Protein 2O2A (pdb70)

Radius of gyration: 25.93 Å; Cα contacts (8 Å, |Δi|>4): 1035; chains: 4; bounding box: 90×61×44 Å

Organism: Streptococcus agalactiae serotype V (strain ATCC BAA-611 / 2603 V/R) (NCBI:txid208435)

CATH classification: 3.10.420.10

Solvent-accessible surface area: 22207 Å² total

Foldseek 3Di:
DDKDKDDKAFPDKDKAWDDVVCCVVVNDDDWDKDKAKAWDDQDPVQQKTDIKIKIWTWHDDDTIIMTGMMIMTIHGNHDDDHPVPDDPVRSCVRCVVVVVVVQVVQQVCCCVVVVHGGDGDDD/DADKDKDDKAFPDKDKDFDDCVCCVVVPDDDWDKDKDKAFPDDDVVQQKTDIKIKIWTWDDDNTIIITGMMIMTIDGNHDDPDPVPDDPVRSCVVCVVVVVVSQVVQQVCCCVVVVPGGDGDDD/DADKDKDDKAFPDKDKFWDDVVCCVVVNDDDWDKDWDKDWDDADPVQQKTDM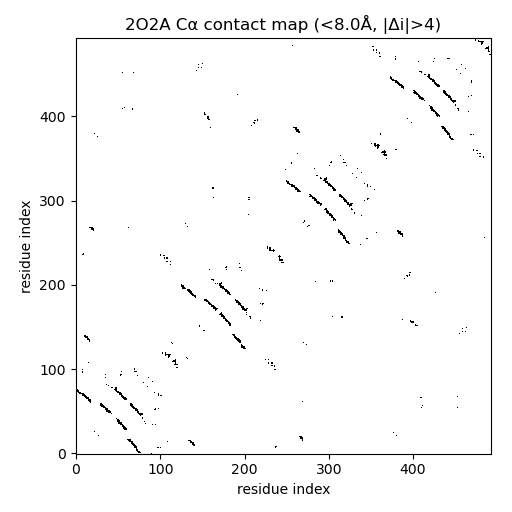KIKIWTWDDDDTIIMTGMMIMTIGGNHDDPDPVPDDPRNSCVRCVVVVVVVQVCQQVVCCVVVVHGGDGDDD/DDKDKDDKDFPDKDKDWDDPVVCVVVNDDDWDKDKDKDFDDADVPQQKTDIKIKIWTWDDDNTIIITGMMIMTIGGNHDDPDPVVDDPVRRCVVCVVVVVVVQVCQQVVCCVVVVDGGDGDD

Sequence (493 aa):
AEVIREQEFVNQYHYDARNLEWEEENGTPKTNFEVTFQLANRDEAAKVTSIVAVLQFVIVRDEFVISGVISQAHIQGRLINEPSEFSQDEVENLAAPLLEIVKRLTYEVTEIALDRPGVTLEFAAEVIREQEFVNQYHYDARNLEWEEENGTPKTNFEVTFQLANRDEAAKVTSIVAVLQFVIVRDEFVISGVISQAHIQGRLINEPSEFSQDEVENLAAPLLEIVKRLTYEVTEIALDRPGVTLEFAAEVIREQEFVNQYHYDARNLEWEEENGTPKTNFEVTFQLANRDEAAKVTSIVAVLQFVIVRDEFVISGVISQAHIQGRLINEPSEFSQDEVENLAAPLLEIVKRLTYEVTEIALDRPGVTLEFAEVIREQEFVNQYHYDARNLEWEEENGTPKTNFEVTFQLANRDEAAKVTSIVAVLQFVIVRDEFVISGVISQAHIQGRLINEPSEFSQDEVENLAAPLLEIVKRLTYEVTEIALDRPGVTLE

Secondary structure (DSSP, 8-state):
--EE-PPPEEEEEEEEE--HHHHHHH-----EEEEEEEEEEEETTTTEEEEEEEEEEEEE-SSEEEEEEEE--EEET---S-GGGS-HHHHHHHHHHHHHHHHHHHHHHHHHHTTSSPP----/---EE-PPPEEEEEEEEE--HHHHHHH-PPPPEEEEEEEEEEE-TTT-EEEEEEEEEEEEEETTEEEEEEEE--EEET---SSGGGS-HHHHHHHHHHHHHHHHHHHHHHHIIIIISSPP----/---EE-PPPEEEEEEEEE--HHHHHHH-----EEEEEEEEEEEETTTTEEEEEEEEEEEEE-SSEEEEEEEE--EEES---S-GGG--HHHHHHHHHHHHHHHHHHHHHHHHHHHTSSPP----/--EE----EEEEEEEEE--HHHHHHH-----EEEEEEEEEEEETTTTEEEEEEEEEEEEEETTEEEEEEEE--EEET---SSGGGS-HHHHHHHHHHHHHHHHHHHHHHHHHHHTSSPP---

B-factor: mean 39.52, std 10.02, range [19.76, 77.34]

Structure (mmCIF, N/CA/C/O backbone):
data_2O2A
#
_entry.id   2O2A
#
_cell.length_a   103.110
_cell.length_b   103.110
_cell.length_c   278.408
_cell.angle_alpha   90.00
_cell.angle_beta   90.00
_cell.angle_gamma   120.00
#
_symmetry.space_group_name_H-M   'H 3 2'
#
loop_
_entity.id
_entity.type
_entity.pdbx_description
1 polymer 'Hypothetical protein gbs1413'
2 water water
#
loop_
_atom_site.group_PDB
_atom_site.id
_atom_site.type_symbol
_atom_site.label_atom_id
_atom_site.label_alt_id
_atom_site.label_comp_id
_atom_site.label_asym_id
_atom_site.label_entity_id
_atom_site.label_seq_id
_atom_site.pdbx_PDB_ins_code
_atom_site.Cartn_x
_atom_site.Cartn_y
_atom_site.Cartn_z
_atom_site.occupancy
_atom_site.B_iso_or_equiv
_atom_site.auth_seq_id
_atom_site.auth_comp_id
_atom_site.auth_asym_id
_atom_site.auth_atom_id
_atom_site.pdbx_PDB_model_num
ATOM 1 N N . ALA A 1 2 ? 31.442 21.122 136.838 1.00 48.28 0 ALA A N 1
ATOM 2 C CA . ALA A 1 2 ? 32.224 20.027 136.181 1.00 48.33 0 ALA A CA 1
ATOM 3 C C . ALA A 1 2 ? 31.331 18.859 135.732 1.00 48.39 0 ALA A C 1
ATOM 4 O O . ALA A 1 2 ? 30.292 18.568 136.321 1.00 49.27 0 ALA A O 1
ATOM 14 N N . GLU A 1 4 ? 29.961 15.217 134.775 1.00 45.16 2 GLU A N 1
ATOM 15 C CA . GLU A 1 4 ? 29.908 13.943 135.486 1.00 44.31 2 GLU A CA 1
ATOM 16 C C . GLU A 1 4 ? 29.980 12.837 134.452 1.00 41.45 2 GLU A C 1
ATOM 17 O O . GLU A 1 4 ? 29.166 12.795 133.529 1.00 40.90 2 GLU A O 1
ATOM 23 N N . VAL A 1 5 ? 30.961 11.954 134.621 1.00 38.84 3 VAL A N 1
ATOM 24 C CA . VAL A 1 5 ? 31.284 10.926 133.660 1.00 36.37 3 VAL A CA 1
ATOM 25 C C . VAL A 1 5 ? 31.510 9.594 134.391 1.00 36.26 3 VAL A C 1
ATOM 26 O O . VAL A 1 5 ? 32.216 9.549 135.391 1.00 34.94 3 VAL A O 1
ATOM 30 N N . ILE A 1 6 ? 30.867 8.538 133.889 1.00 35.48 4 ILE A N 1
ATOM 31 C CA . ILE A 1 6 ? 31.162 7.158 134.269 1.00 35.30 4 ILE A CA 1
ATOM 32 C C . ILE A 1 6 ? 31.982 6.550 133.135 1.00 34.43 4 ILE A C 1
ATOM 33 O O . ILE A 1 6 ? 31.553 6.527 131.964 1.00 32.43 4 ILE A O 1
ATOM 38 N N . ARG A 1 7 ? 33.160 6.055 133.493 1.00 34.98 5 ARG A N 1
ATOM 39 C CA . ARG A 1 7 ? 34.158 5.635 132.516 1.00 35.18 5 ARG A CA 1
ATOM 40 C C . ARG A 1 7 ? 34.422 4.142 132.552 1.00 35.73 5 ARG A C 1
ATOM 41 O O . ARG A 1 7 ? 34.474 3.530 133.596 1.00 35.69 5 ARG A O 1
ATOM 49 N N . GLU A 1 8 ? 34.573 3.564 131.374 1.00 36.79 6 GLU A N 1
ATOM 50 C CA . GLU A 1 8 ? 34.979 2.186 131.238 1.00 37.21 6 GLU A CA 1
ATOM 51 C C . GLU A 1 8 ? 36.502 2.093 131.409 1.00 36.76 6 GLU A C 1
ATOM 52 O O . GLU A 1 8 ? 37.205 3.110 131.531 1.00 36.45 6 GLU A O 1
ATOM 58 N N . GLN A 1 9 ? 37.012 0.874 131.459 1.00 37.08 7 GLN A N 1
ATOM 59 C CA . GLN A 1 9 ? 38.457 0.638 131.626 1.00 36.91 7 GLN A CA 1
ATOM 60 C C . GLN A 1 9 ? 39.232 1.292 130.469 1.00 35.74 7 GLN A C 1
ATOM 61 O O . GLN A 1 9 ? 38.859 1.149 129.314 1.00 35.77 7 GLN A O 1
ATOM 67 N N . GLU A 1 10 ? 40.289 2.027 130.788 1.00 35.44 8 GLU A N 1
ATOM 68 C CA . GLU A 1 10 ? 41.178 2.620 129.781 1.00 34.85 8 GLU A CA 1
ATOM 69 C C . GLU A 1 10 ? 41.640 1.499 128.847 1.00 33.86 8 GLU A C 1
ATOM 70 O O . GLU A 1 10 ? 41.842 0.381 129.282 1.00 33.67 8 GLU A O 1
ATOM 76 N N . PHE A 1 11 ? 41.774 1.788 127.565 1.00 33.47 9 PHE A N 1
ATOM 77 C CA . PHE A 1 11 ? 42.260 0.817 126.599 1.00 33.23 9 PHE A CA 1
ATOM 78 C C . PHE A 1 11 ? 43.559 1.308 125.986 1.00 32.67 9 PHE A C 1
ATOM 79 O O . PHE A 1 11 ? 43.581 2.365 125.380 1.00 33.14 9 PHE A O 1
ATOM 87 N N . VAL A 1 12 ? 44.644 0.546 126.161 1.00 32.66 10 VAL A N 1
ATO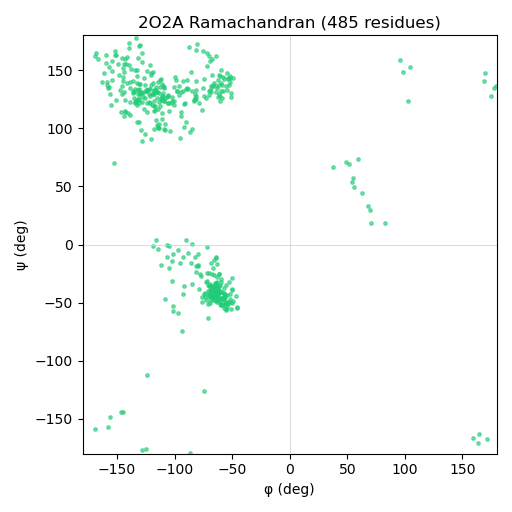M 88 C CA . VAL A 1 12 ? 45.944 0.881 125.527 1.00 32.11 10 VAL A CA 1
ATOM 89 C C . VAL A 1 12 ? 45.947 0.268 124.134 1.00 33.01 10 VAL A C 1
ATOM 90 O O . VAL A 1 12 ? 46.192 -0.953 123.963 1.00 32.84 10 VAL A O 1
ATOM 94 N N . ASN A 1 13 ? 45.607 1.095 123.154 1.00 33.16 11 ASN A N 1
ATOM 95 C CA . ASN A 1 13 ? 45.704 0.698 121.739 1.00 33.60 11 ASN A CA 1
ATOM 96 C C . ASN A 1 13 ? 47.165 0.426 121.363 1.00 33.23 11 ASN A C 1
ATOM 97 O O . ASN A 1 13 ? 47.489 -0.600 120.796 1.00 32.06 11 ASN A O 1
ATOM 102 N N . GLN A 1 14 ? 48.043 1.345 121.755 1.00 33.24 12 GLN A N 1
ATOM 103 C CA . GLN A 1 14 ? 49.451 1.295 121.363 1.00 33.10 12 GLN A CA 1
ATOM 104 C C . GLN A 1 14 ? 50.361 2.075 122.331 1.00 31.48 12 GLN A C 1
ATOM 105 O O . GLN A 1 14 ? 50.038 3.198 122.725 1.00 28.97 12 GLN A O 1
ATOM 111 N N . TYR A 1 15 ? 51.484 1.463 122.690 1.00 30.95 13 TYR A N 1
ATOM 112 C CA . TYR A 1 15 ? 52.549 2.160 123.415 1.00 31.92 13 TYR A CA 1
ATOM 113 C C . TYR A 1 15 ? 53.870 1.672 122.929 1.00 31.19 13 TYR A C 1
ATOM 114 O O . TYR A 1 15 ? 54.238 0.496 123.117 1.00 31.49 13 TYR A O 1
ATOM 123 N N . HIS A 1 16 ? 54.595 2.590 122.298 1.00 31.60 14 HIS A N 1
ATOM 124 C CA . HIS A 1 16 ? 55.902 2.290 12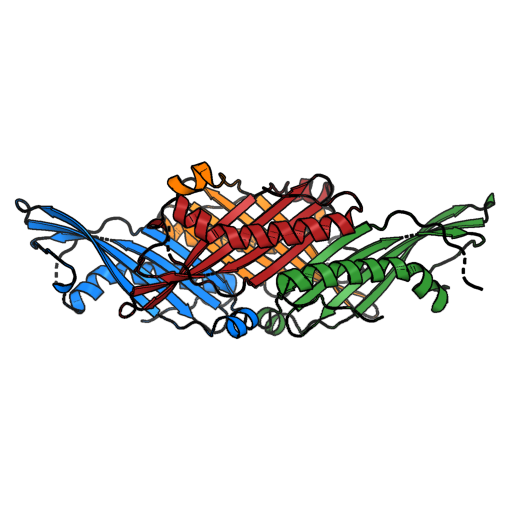1.719 1.00 31.97 14 HIS A CA 1
ATOM 125 C C . HIS A 1 16 ? 56.966 3.108 122.370 1.00 31.48 14 HIS A C 1
ATOM 126 O O . HIS A 1 16 ? 56.827 4.316 122.474 1.00 31.76 14 HIS A O 1
ATOM 133 N N . TYR A 1 17 ? 58.022 2.436 122.791 1.00 31.40 15 TYR A N 1
ATOM 134 C CA . TYR A 1 17 ? 59.243 3.093 123.240 1.00 31.22 15 TYR A CA 1
ATOM 135 C C . TYR A 1 17 ? 60.312 2.772 122.218 1.00 31.04 15 TYR A C 1
ATOM 136 O O . TYR A 1 17 ? 60.520 1.613 121.896 1.00 32.01 15 TYR A O 1
ATOM 145 N N . ASP A 1 18 ? 60.955 3.788 121.686 1.00 31.65 16 ASP A N 1
ATOM 146 C CA . ASP A 1 18 ? 61.993 3.653 120.676 1.00 32.42 16 ASP A CA 1
ATOM 147 C C . ASP A 1 18 ? 63.148 4.544 121.091 1.00 32.49 16 ASP A C 1
ATOM 148 O O . ASP A 1 18 ? 62.946 5.742 121.333 1.00 32.76 16 ASP A O 1
ATOM 153 N N . ALA A 1 19 ? 64.334 3.951 121.247 1.00 32.20 17 ALA A N 1
ATOM 154 C CA . ALA A 1 19 ? 65.578 4.731 121.356 1.00 32.43 17 ALA A CA 1
ATOM 155 C C . ALA A 1 19 ? 65.633 5.698 120.182 1.00 33.01 17 ALA A C 1
ATOM 156 O O . ALA A 1 19 ? 65.183 5.379 119.087 1.00 33.82 17 ALA A O 1
ATOM 158 N N . ARG A 1 20 ? 66.165 6.895 120.374 1.00 33.72 18 ARG A N 1
ATOM 159 C CA . ARG A 1 20 ? 66.261 7.814 119.221 1.00 32.74 18 ARG A CA 1
ATOM 160 C C . ARG A 1 20 ? 67.371 7.389 118.300 1.00 32.09 18 ARG A C 1
ATOM 161 O O . ARG A 1 20 ? 68.441 7.063 118.750 1.00 32.14 18 ARG A O 1
ATOM 169 N N . ASN A 1 21 ? 67.108 7.385 117.001 1.00 33.29 19 ASN A N 1
ATOM 170 C CA . ASN A 1 21 ? 68.146 7.145 116.010 1.00 33.15 19 ASN A CA 1
ATOM 171 C C . ASN A 1 21 ? 68.377 8.430 115.266 1.00 32.87 19 ASN A C 1
ATOM 172 O O . ASN A 1 21 ? 67.504 8.928 114.539 1.00 31.86 19 ASN A O 1
ATOM 177 N N . LEU A 1 22 ? 69.558 8.993 115.455 1.00 33.05 20 LEU A N 1
ATOM 178 C CA . LEU A 1 22 ? 69.842 10.317 114.896 1.00 33.59 20 LEU A CA 1
ATOM 179 C C . LEU A 1 22 ? 69.955 10.288 113.351 1.00 33.63 20 LEU A C 1
ATOM 180 O O . LEU A 1 22 ? 69.694 11.287 112.678 1.00 31.70 20 LEU A O 1
ATOM 185 N N . GLU A 1 23 ? 70.297 9.119 112.804 1.00 33.67 21 GLU A N 1
ATOM 186 C CA . GLU A 1 23 ? 70.333 8.919 111.359 1.00 34.32 21 GLU A CA 1
ATOM 187 C C . GLU A 1 23 ? 68.930 8.921 110.691 1.00 34.12 21 GLU A C 1
ATOM 188 O O . GLU A 1 23 ? 68.737 9.507 109.599 1.00 33.32 21 GLU A O 1
ATOM 194 N N . TRP A 1 24 ? 67.990 8.233 111.324 1.00 34.10 22 TRP A N 1
ATOM 195 C CA . TRP A 1 24 ? 66.583 8.253 110.953 1.00 34.76 22 TRP A CA 1
ATOM 196 C C . TRP A 1 24 ? 66.065 9.686 110.985 1.00 35.33 22 TRP A C 1
ATOM 197 O O . TRP A 1 24 ? 65.412 10.154 110.054 1.00 34.87 22 TRP A O 1
ATOM 208 N N . GLU A 1 25 ? 66.394 10.393 112.063 1.00 35.77 23 GLU A N 1
ATOM 209 C CA . GLU A 1 25 ? 65.989 11.795 112.232 1.00 35.68 23 GLU A CA 1
ATOM 210 C C . GLU A 1 25 ? 66.586 12.693 111.166 1.00 37.27 23 GLU A C 1
ATOM 211 O O . GLU A 1 25 ? 65.930 13.598 110.676 1.00 35.76 23 GLU A O 1
ATOM 217 N N . GLU A 1 26 ? 67.813 12.390 110.777 1.00 39.22 24 GLU A N 1
ATOM 218 C CA . GLU A 1 26 ? 68.491 13.137 109.754 1.00 41.70 24 GLU A CA 1
ATOM 219 C C . GLU A 1 26 ? 67.784 12.949 108.393 1.00 41.83 24 GLU A C 1
ATOM 220 O O . GLU A 1 26 ? 67.693 13.892 107.614 1.00 42.17 24 GLU A O 1
ATOM 226 N N . GLU A 1 27 ? 67.250 11.755 108.135 1.00 41.86 25 GLU A N 1
ATOM 227 C CA . GLU A 1 27 ? 66.535 11.482 106.880 1.00 41.75 25 GLU A CA 1
ATOM 228 C C . GLU A 1 27 ? 65.047 11.898 106.928 1.00 41.21 25 GLU A C 1
ATOM 229 O O . GLU A 1 27 ? 64.507 12.327 105.915 1.00 40.41 25 GLU A O 1
ATOM 235 N N . ASN A 1 28 ? 64.390 11.773 108.090 1.00 40.60 26 ASN A N 1
ATOM 236 C CA . ASN A 1 28 ? 62.939 12.018 108.220 1.00 40.50 26 ASN A CA 1
ATOM 237 C C . ASN A 1 28 ? 62.492 13.174 109.118 1.00 40.75 26 ASN A C 1
ATOM 238 O O . ASN A 1 28 ? 61.300 13.396 109.301 1.00 40.88 26 ASN A O 1
ATOM 243 N N . GLY A 1 29 ? 63.441 13.930 109.663 1.00 40.65 27 GLY A N 1
ATOM 244 C CA . GLY A 1 29 ? 63.102 15.030 110.568 1.00 40.51 27 GLY A CA 1
ATOM 245 C C . GLY A 1 29 ? 63.217 14.681 112.033 1.00 40.19 27 GLY A C 1
ATOM 246 O O . GLY A 1 29 ? 63.003 13.544 112.429 1.00 39.64 27 GLY A O 1
ATOM 247 N N . THR A 1 30 ? 63.573 15.672 112.845 1.00 40.26 28 THR A N 1
ATOM 248 C CA . THR A 1 30 ? 63.569 15.509 114.295 1.00 40.62 28 THR A CA 1
ATOM 249 C C . THR A 1 30 ? 62.107 15.409 114.773 1.00 40.98 28 THR A C 1
ATOM 250 O O . THR A 1 30 ? 61.292 16.256 114.425 1.00 41.79 28 THR A O 1
ATOM 254 N N . PRO A 1 31 ? 61.766 14.375 115.560 1.00 41.06 29 PRO A N 1
ATOM 255 C CA . PRO A 1 31 ? 60.365 14.270 115.961 1.00 41.74 29 PRO A CA 1
ATOM 256 C C . PRO A 1 31 ? 60.006 15.357 116.976 1.00 42.23 29 PRO A C 1
ATOM 257 O O . PRO A 1 31 ? 60.891 15.869 117.680 1.00 42.53 29 PRO A O 1
ATOM 261 N N . LYS A 1 32 ? 58.726 15.737 117.011 1.00 43.22 30 LYS A N 1
ATOM 262 C CA . LYS A 1 32 ? 58.239 16.797 117.918 1.00 43.33 30 LYS A CA 1
ATOM 263 C C . LYS A 1 32 ? 57.201 16.223 118.896 1.00 42.72 30 LYS A C 1
ATOM 264 O O . LYS A 1 32 ? 56.309 15.472 118.493 1.00 42.50 30 LYS A O 1
ATOM 270 N N . THR A 1 33 ? 57.353 16.549 120.180 1.00 42.28 31 THR A N 1
ATOM 271 C CA . THR A 1 33 ? 56.391 16.164 121.183 1.00 42.26 31 THR A CA 1
ATOM 272 C C . THR A 1 33 ? 55.028 16.765 120.852 1.00 42.34 31 THR A C 1
ATOM 273 O O . THR A 1 33 ? 54.909 17.966 120.616 1.00 42.20 31 THR A O 1
ATOM 277 N N . ASN A 1 34 ? 54.004 15.924 120.822 1.00 42.19 32 ASN A N 1
ATOM 278 C CA . ASN A 1 34 ? 52.647 16.369 120.520 1.00 42.12 32 ASN A CA 1
ATOM 279 C C . ASN A 1 34 ? 51.584 15.445 121.129 1.00 41.74 32 ASN A C 1
ATOM 280 O O . ASN A 1 34 ? 51.756 14.226 121.142 1.00 40.34 32 ASN A O 1
ATOM 285 N N . PHE A 1 35 ? 50.494 16.037 121.621 1.00 42.07 33 PHE A N 1
ATOM 286 C CA . PHE A 1 35 ? 49.320 15.291 122.115 1.00 42.04 33 PHE A CA 1
ATOM 287 C C . PHE A 1 35 ? 48.100 15.775 121.357 1.00 41.87 33 PHE A C 1
ATOM 288 O O . PHE A 1 35 ? 47.918 16.988 121.202 1.00 43.31 33 PHE A O 1
ATOM 296 N N . GLU A 1 36 ? 47.281 14.854 120.868 1.00 40.63 34 GLU A N 1
ATOM 297 C CA . GLU A 1 36 ? 46.007 15.209 120.240 1.00 39.72 34 GLU A CA 1
ATOM 298 C C . GLU A 1 36 ? 44.889 14.325 120.786 1.00 37.98 34 GLU A C 1
ATOM 299 O O . GLU A 1 36 ? 44.944 13.100 120.641 1.00 36.07 34 GLU A O 1
ATOM 305 N N . VAL A 1 37 ? 43.892 14.968 121.402 1.00 36.06 35 VAL A N 1
ATOM 306 C CA . VAL A 1 37 ? 42.688 14.302 121.876 1.00 35.49 35 VAL A CA 1
ATOM 307 C C . VAL A 1 37 ? 41.623 14.473 120.801 1.00 34.60 35 VAL A C 1
ATOM 308 O O . VAL A 1 37 ? 41.388 15.580 120.324 1.00 34.15 35 VAL A O 1
ATOM 312 N N . THR A 1 38 ? 41.009 13.367 120.402 1.00 33.93 36 THR A N 1
ATOM 313 C CA . THR A 1 38 ? 39.888 13.377 119.474 1.00 34.79 36 THR A CA 1
ATOM 314 C C . THR A 1 38 ? 38.833 12.449 120.072 1.00 34.77 36 THR A C 1
ATOM 315 O O . THR A 1 38 ? 39.042 11.875 121.156 1.00 33.20 36 THR A O 1
ATOM 319 N N . PHE A 1 39 ? 37.689 12.352 119.398 1.00 35.20 37 PHE A N 1
ATOM 320 C CA . PHE A 1 39 ? 36.544 11.601 119.903 1.00 36.63 37 PHE A CA 1
ATOM 321 C C . PHE A 1 39 ? 35.883 10.729 118.837 1.00 38.25 37 PHE A C 1
ATOM 322 O O . PHE A 1 39 ? 35.762 11.142 117.667 1.00 37.37 37 PHE A O 1
ATOM 330 N N . GLN A 1 40 ? 35.468 9.526 119.256 1.00 40.11 38 GLN A N 1
ATOM 331 C CA . GLN A 1 40 ? 34.507 8.688 118.497 1.00 41.56 38 GLN A CA 1
ATOM 332 C C . GLN A 1 40 ? 33.102 8.605 119.161 1.00 42.94 38 GLN A C 1
ATOM 333 O O . GLN A 1 40 ? 32.888 7.819 120.150 1.00 43.86 38 GLN A O 1
ATOM 339 N N . LEU A 1 41 ? 32.109 9.324 118.634 1.00 43.29 39 LEU A N 1
ATOM 340 C CA . LEU A 1 41 ? 30.735 9.218 119.263 1.00 42.71 39 LEU A CA 1
ATOM 341 C C . LEU A 1 41 ? 30.134 7.818 119.139 1.00 43.17 39 LEU A C 1
ATOM 342 O O . LEU A 1 41 ? 30.122 7.229 118.056 1.00 44.03 39 LEU A O 1
ATOM 347 N N . ALA A 1 42 ? 29.639 7.295 120.272 1.00 44.17 40 ALA A N 1
ATOM 348 C CA . ALA A 1 42 ? 28.963 5.975 120.377 1.00 43.10 40 ALA A CA 1
ATOM 349 C C . ALA A 1 42 ? 27.422 6.120 120.243 1.00 43.14 40 ALA A C 1
ATOM 350 O O . ALA A 1 42 ? 26.858 5.798 119.196 1.00 44.12 40 ALA A O 1
ATOM 352 N N . ASN A 1 43 ? 26.749 6.622 121.284 1.00 42.48 41 ASN A N 1
ATOM 353 C CA . ASN A 1 43 ? 25.374 7.097 121.155 1.00 42.15 41 ASN A CA 1
ATOM 354 C C . ASN A 1 43 ? 24.979 8.187 122.140 1.00 40.29 41 ASN A C 1
ATOM 355 O O . ASN A 1 43 ? 25.672 8.459 123.111 1.00 38.80 41 ASN A O 1
ATOM 360 N N . ARG A 1 44 ? 23.837 8.803 121.845 1.00 39.06 42 ARG A N 1
ATOM 361 C CA . ARG A 1 44 ? 23.052 9.513 122.832 1.00 38.51 42 ARG A CA 1
ATOM 362 C C . ARG A 1 44 ? 21.888 8.620 123.266 1.00 38.15 42 ARG A C 1
ATOM 363 O O . ARG A 1 44 ? 21.222 7.991 122.451 1.00 38.19 42 ARG A O 1
ATOM 371 N N . ASP A 1 45 ? 21.659 8.573 124.561 1.00 37.83 43 ASP A N 1
ATOM 372 C CA . ASP A 1 45 ? 20.489 7.938 125.126 1.00 38.18 43 ASP A CA 1
ATOM 373 C C . ASP A 1 45 ? 19.588 9.056 125.634 1.00 38.13 43 ASP A C 1
ATOM 374 O O . ASP A 1 45 ? 19.810 9.612 126.724 1.00 37.54 43 ASP A O 1
ATOM 379 N N . GLU A 1 46 ? 18.598 9.393 124.809 1.00 38.74 44 GLU A N 1
ATOM 380 C CA . GLU A 1 46 ? 17.682 10.518 125.053 1.00 39.51 44 GLU A CA 1
ATOM 381 C C . GLU A 1 46 ? 16.878 10.313 126.303 1.00 39.69 44 GLU A C 1
ATOM 382 O O . GLU A 1 46 ? 16.694 11.247 127.082 1.00 40.56 44 GLU A O 1
ATOM 388 N N . ALA A 1 47 ? 16.399 9.092 126.512 1.00 39.68 45 ALA A N 1
ATOM 389 C CA . ALA A 1 47 ? 15.631 8.789 127.713 1.00 39.14 45 ALA A CA 1
ATOM 390 C C . ALA A 1 47 ? 16.475 8.988 128.983 1.00 39.17 45 ALA A C 1
ATOM 391 O O . ALA A 1 47 ? 16.009 9.616 129.947 1.00 39.32 45 ALA A O 1
ATOM 393 N N . ALA A 1 48 ? 17.706 8.467 128.985 1.00 38.35 46 ALA A N 1
ATOM 394 C CA . ALA A 1 48 ? 18.595 8.593 130.161 1.00 37.83 46 ALA A CA 1
ATOM 395 C C . ALA A 1 48 ? 19.326 9.943 130.244 1.00 37.19 46 ALA A C 1
ATOM 396 O O . ALA A 1 48 ? 19.818 10.315 131.301 1.00 37.37 46 ALA A O 1
ATOM 398 N N . LYS A 1 49 ? 19.404 10.660 129.128 1.00 36.62 47 LYS A N 1
ATOM 399 C CA . LYS A 1 49 ? 20.182 11.895 129.036 1.00 36.10 47 LYS A CA 1
ATOM 400 C C . LYS A 1 49 ? 21.682 11.601 129.277 1.00 34.20 47 LYS A C 1
ATOM 401 O O . LYS A 1 49 ? 22.372 12.295 130.022 1.00 33.94 47 LYS A O 1
ATOM 407 N N . VAL A 1 50 ? 22.150 10.530 128.651 1.00 32.43 48 VAL A N 1
ATOM 408 C CA . VAL A 1 50 ? 23.562 10.169 128.659 1.00 31.40 48 VAL A CA 1
ATOM 409 C C . VAL A 1 50 ? 24.098 10.179 127.230 1.00 28.63 48 VAL A C 1
ATOM 410 O O . VAL A 1 50 ? 23.438 9.748 126.306 1.00 28.66 48 VAL A O 1
ATOM 414 N N . THR A 1 51 ? 25.308 10.692 127.075 1.00 26.70 49 THR A N 1
ATOM 415 C CA . THR A 1 51 ? 26.056 10.593 125.847 1.00 26.02 49 THR A CA 1
ATOM 416 C C . THR A 1 51 ? 27.248 9.689 126.091 1.00 25.09 49 THR A C 1
ATOM 417 O O . THR A 1 51 ? 28.074 9.948 126.988 1.00 23.98 49 THR A O 1
ATOM 421 N N . SER A 1 52 ? 27.351 8.643 125.266 1.00 25.61 50 SER A N 1
ATOM 422 C CA . SER A 1 52 ? 28.492 7.741 125.279 1.00 25.38 50 SER A CA 1
ATOM 423 C C . SER A 1 52 ? 29.392 8.115 124.096 1.00 25.81 50 SER A C 1
ATOM 424 O O . SER A 1 52 ? 28.939 8.184 122.960 1.00 25.37 50 SER A O 1
ATOM 427 N N . ILE A 1 53 ? 30.661 8.348 124.395 1.00 24.97 51 ILE A N 1
ATOM 428 C CA . ILE A 1 53 ? 31.667 8.748 123.431 1.00 25.83 51 ILE A CA 1
ATOM 429 C C . ILE A 1 53 ? 33.022 8.120 123.810 1.00 25.98 51 ILE A C 1
ATOM 430 O O . ILE A 1 53 ? 33.389 8.063 124.998 1.00 25.23 51 ILE A O 1
ATOM 435 N N . VAL A 1 54 ? 33.783 7.670 122.825 1.00 26.56 52 VAL A N 1
ATOM 436 C CA . VAL A 1 54 ? 35.153 7.216 123.097 1.00 26.66 52 VAL A CA 1
ATOM 437 C C . VAL A 1 54 ? 36.106 8.395 122.921 1.00 27.17 52 VAL A C 1
ATOM 438 O O . VAL A 1 54 ? 36.115 9.045 121.875 1.00 27.68 52 VAL A O 1
ATOM 442 N N . ALA A 1 55 ? 36.843 8.719 123.978 1.00 28.18 53 ALA A N 1
ATOM 443 C CA . ALA A 1 55 ? 37.936 9.687 123.921 1.00 28.45 53 ALA A CA 1
ATOM 444 C C . ALA A 1 55 ? 39.235 8.945 123.551 1.00 29.26 53 ALA A C 1
ATOM 445 O O . ALA A 1 55 ? 39.487 7.810 123.984 1.00 28.89 53 ALA A O 1
ATOM 447 N N . VAL A 1 56 ? 40.040 9.599 122.724 1.00 30.51 54 VAL A N 1
ATOM 448 C CA . VAL A 1 56 ? 41.187 8.998 122.063 1.00 30.36 54 VAL A CA 1
ATOM 449 C C . VAL A 1 56 ? 42.353 9.971 122.195 1.00 31.19 54 VAL A C 1
ATOM 450 O O . VAL A 1 56 ? 42.257 11.132 121.748 1.00 31.66 54 VAL A O 1
ATOM 454 N N . LEU A 1 57 ? 43.442 9.501 122.807 1.00 30.85 55 LEU A N 1
ATOM 455 C CA . LEU A 1 57 ? 44.666 10.262 122.941 1.00 31.21 55 LEU A CA 1
ATOM 456 C C . LEU A 1 57 ? 45.758 9.632 122.133 1.00 32.44 55 LEU A C 1
ATOM 457 O O . LEU A 1 57 ? 46.178 8.511 122.397 1.00 34.62 55 LEU A O 1
ATOM 462 N N . GLN A 1 58 ? 46.255 10.388 121.192 1.00 33.33 56 GLN A N 1
ATOM 463 C CA . GLN A 1 58 ? 47.355 10.009 120.350 1.00 33.74 56 GLN A CA 1
ATOM 464 C C . GLN A 1 58 ? 48.494 10.913 120.801 1.00 33.85 56 GLN A C 1
ATOM 465 O O . GLN A 1 58 ? 48.275 12.097 121.060 1.00 33.65 56 GLN A O 1
ATOM 471 N N . PHE A 1 59 ? 49.697 10.344 120.953 1.00 33.49 57 PHE A N 1
ATOM 472 C CA . PHE A 1 59 ? 50.827 11.076 121.506 1.00 33.51 57 PHE A CA 1
ATOM 473 C C . PHE A 1 59 ? 52.154 10.702 120.873 1.00 33.95 57 PHE A C 1
ATOM 474 O O . PHE A 1 59 ? 52.372 9.549 120.463 1.00 33.75 57 PHE A O 1
ATOM 482 N N . VAL A 1 60 ? 53.040 11.692 120.826 1.00 33.98 58 VAL A N 1
ATOM 483 C CA . VAL A 1 60 ? 54.457 11.486 120.534 1.00 33.85 58 VAL A CA 1
ATOM 484 C C . VAL A 1 60 ? 55.180 12.331 121.578 1.00 34.40 58 VAL A C 1
ATOM 485 O O . VAL A 1 60 ? 54.873 13.534 121.714 1.00 34.50 58 VAL A O 1
ATOM 489 N N . ILE A 1 61 ? 56.053 11.700 122.372 1.00 34.00 59 ILE A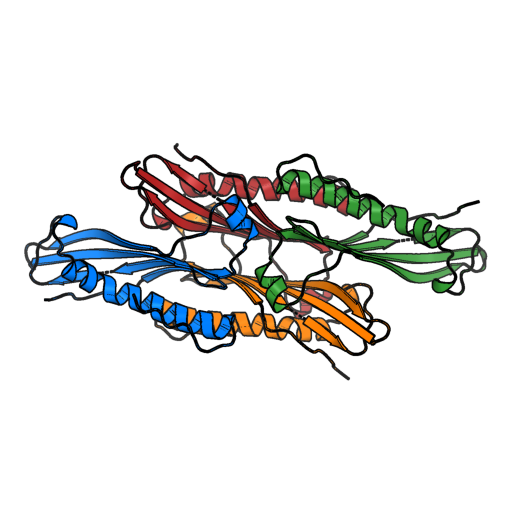 N 1
ATOM 490 C CA . ILE A 1 61 ? 56.794 12.403 123.417 1.00 34.75 59 ILE A CA 1
ATOM 491 C C . ILE A 1 61 ? 58.293 12.182 123.177 1.00 34.97 59 ILE A C 1
ATOM 492 O O . ILE A 1 61 ? 58.786 11.042 123.197 1.00 34.34 59 ILE A O 1
ATOM 497 N N . VAL A 1 62 ? 58.985 13.271 122.862 1.00 35.19 60 VAL A N 1
ATOM 498 C CA . VAL A 1 62 ? 60.395 13.215 122.525 1.00 35.58 60 VAL A CA 1
ATOM 499 C C . VAL A 1 62 ? 61.233 13.645 123.731 1.00 36.19 60 VAL A C 1
ATOM 500 O O . VAL A 1 62 ? 61.033 14.726 124.293 1.00 36.30 60 VAL A O 1
ATOM 504 N N . ARG A 1 63 ? 62.147 12.776 124.150 1.00 35.92 61 ARG A N 1
ATOM 505 C CA . ARG A 1 63 ? 63.136 13.124 125.159 1.00 35.37 61 ARG A CA 1
ATOM 506 C C . ARG A 1 63 ? 64.538 12.842 124.609 1.00 34.53 61 ARG A C 1
ATOM 507 O O . ARG A 1 63 ? 64.704 12.510 123.428 1.00 32.81 61 ARG A O 1
ATOM 515 N N . ASP A 1 64 ? 65.540 13.024 125.448 1.00 33.43 62 ASP A N 1
ATOM 516 C CA . ASP A 1 64 ? 66.925 12.996 124.986 1.00 34.16 62 ASP A CA 1
ATOM 517 C C . ASP A 1 64 ? 67.310 11.686 124.321 1.00 33.63 62 ASP A C 1
ATOM 518 O O . ASP A 1 64 ? 67.965 11.659 123.292 1.00 33.37 62 ASP A O 1
ATOM 523 N N . GLU A 1 65 ? 66.932 10.599 124.967 1.00 33.35 63 GLU A N 1
ATOM 524 C CA . GLU A 1 65 ? 67.376 9.268 124.575 1.00 33.56 63 GLU A CA 1
ATOM 525 C C . GLU A 1 65 ? 66.342 8.482 123.816 1.00 31.66 63 GLU A C 1
ATOM 526 O O . GLU A 1 65 ? 66.664 7.424 123.247 1.00 30.73 63 GLU A O 1
ATOM 532 N N . PHE A 1 66 ? 65.087 8.944 123.850 1.00 30.45 64 PHE A N 1
ATOM 533 C CA . PHE A 1 66 ? 63.977 8.117 123.373 1.00 29.71 64 PHE A CA 1
ATOM 534 C C . PHE A 1 66 ? 62.821 8.950 122.852 1.00 30.03 64 PHE A C 1
ATOM 535 O O . PHE A 1 66 ? 62.715 10.132 123.128 1.00 29.54 64 PHE A O 1
ATOM 543 N N . VAL A 1 67 ? 61.957 8.282 122.096 1.00 31.05 65 VAL A N 1
ATOM 544 C CA . VAL A 1 67 ? 60.666 8.798 121.680 1.00 32.02 65 VAL A CA 1
ATOM 545 C C . VAL A 1 67 ? 59.646 7.773 122.135 1.00 33.16 65 VAL A C 1
ATOM 546 O O . VAL A 1 67 ? 59.806 6.565 121.896 1.00 32.72 65 VAL A O 1
ATOM 550 N N . ILE A 1 68 ? 58.590 8.260 122.761 1.00 33.77 66 ILE A N 1
ATOM 551 C CA . ILE A 1 68 ? 57.457 7.440 123.091 1.00 34.74 66 ILE A CA 1
ATOM 552 C C . ILE A 1 68 ? 56.280 7.882 122.237 1.00 34.58 66 ILE A C 1
ATOM 553 O O . ILE A 1 68 ? 56.090 9.063 122.012 1.00 34.45 66 ILE A O 1
ATOM 558 N N . SER A 1 69 ? 55.529 6.921 121.718 1.00 34.12 67 SER A N 1
ATOM 559 C CA . SER A 1 69 ? 54.355 7.221 120.901 1.00 33.86 67 SER A CA 1
ATOM 560 C C . SER A 1 69 ? 53.272 6.194 121.117 1.00 32.81 67 SER A C 1
ATOM 561 O O . SER A 1 69 ? 53.536 5.092 121.544 1.00 32.83 67 SER A O 1
ATOM 564 N N . GLY A 1 70 ? 52.040 6.549 120.762 1.00 31.68 68 GLY A N 1
ATOM 565 C CA . GLY A 1 70 ? 50.974 5.617 120.867 1.00 30.45 68 GLY A CA 1
ATOM 566 C C . GLY A 1 70 ? 49.633 6.268 120.916 1.00 29.93 68 GLY A C 1
ATOM 567 O O . GLY A 1 70 ? 49.486 7.466 120.635 1.00 28.78 68 GLY A O 1
ATOM 568 N N . VAL A 1 71 ? 48.671 5.441 121.304 1.00 30.32 69 VAL A N 1
ATOM 569 C CA . VAL A 1 71 ? 47.277 5.825 121.413 1.00 30.31 69 VAL A CA 1
ATOM 570 C C . VAL A 1 71 ? 46.675 5.118 122.581 1.00 30.42 69 VAL A C 1
ATOM 571 O O . VAL A 1 71 ? 46.827 3.907 122.727 1.00 31.23 69 VAL A O 1
ATOM 575 N N . ILE A 1 72 ? 45.986 5.881 123.426 1.00 31.55 70 ILE A N 1
ATOM 576 C CA . ILE A 1 72 ? 45.172 5.320 124.520 1.00 31.26 70 ILE A CA 1
ATOM 577 C C . ILE A 1 72 ? 43.728 5.749 124.283 1.00 31.34 70 ILE A C 1
ATOM 578 O O . ILE A 1 72 ? 43.493 6.849 123.771 1.00 30.61 70 ILE A O 1
ATOM 583 N N . SER A 1 73 ? 42.755 4.929 124.682 1.00 31.22 71 SER A N 1
ATOM 584 C CA . SER A 1 73 ? 41.334 5.335 124.522 1.00 30.83 71 SER A CA 1
ATOM 585 C C . SER A 1 73 ? 40.460 4.877 125.670 1.00 30.98 71 SER A C 1
ATOM 586 O O . SER A 1 73 ? 40.842 3.993 126.413 1.00 30.84 71 SER A O 1
ATOM 589 N N . GLN A 1 74 ? 39.308 5.525 125.843 1.00 30.83 72 GLN A N 1
ATOM 590 C CA . GLN A 1 74 ? 38.361 5.141 126.848 1.00 30.94 72 GLN A CA 1
ATOM 591 C C . GLN A 1 74 ? 36.943 5.589 126.499 1.00 31.52 72 GLN A C 1
ATOM 592 O O . GLN A 1 74 ? 36.684 6.763 126.140 1.00 31.52 72 GLN A O 1
ATOM 606 N N . ALA A 1 76 ? 33.464 6.757 127.540 1.00 28.60 74 ALA A N 1
ATOM 607 C CA . ALA A 1 76 ? 32.975 7.638 128.568 1.00 28.22 74 ALA A CA 1
ATOM 608 C C . ALA A 1 76 ? 31.474 7.753 128.421 1.00 27.51 74 ALA A C 1
ATOM 609 O O . ALA A 1 76 ? 30.967 7.935 127.324 1.00 26.22 74 ALA A O 1
ATOM 611 N N . HIS A 1 77 ? 30.765 7.658 129.542 1.00 27.72 75 HIS A N 1
ATOM 612 C CA . HIS A 1 77 ? 29.304 7.831 129.549 1.00 27.75 75 HIS A CA 1
ATOM 613 C C . HIS A 1 77 ? 28.996 9.090 130.348 1.00 28.18 75 HIS A C 1
ATOM 614 O O . HIS A 1 77 ? 29.004 9.083 131.575 1.00 28.49 75 HIS A O 1
ATOM 621 N N . ILE A 1 78 ? 28.749 10.181 129.625 1.00 29.37 76 ILE A N 1
ATOM 622 C CA . ILE A 1 78 ? 28.560 11.517 130.216 1.00 29.12 76 ILE A CA 1
ATOM 623 C C . ILE A 1 78 ? 27.143 11.575 130.689 1.00 28.80 76 ILE A C 1
ATOM 624 O O . ILE A 1 78 ? 26.233 11.317 129.911 1.00 29.39 76 ILE A O 1
ATOM 629 N N . GLN A 1 79 ? 26.965 11.897 131.968 1.00 29.48 77 GLN A N 1
ATOM 630 C CA . GLN A 1 79 ? 25.659 11.880 132.611 1.00 29.60 77 GLN A CA 1
ATOM 631 C C . GLN A 1 79 ? 25.035 13.234 132.523 1.00 29.35 77 GLN A C 1
ATOM 632 O O . GLN A 1 79 ? 25.732 14.236 132.662 1.00 28.74 77 GLN A O 1
ATOM 638 N N . GLY A 1 80 ? 23.727 13.238 132.277 1.00 30.12 78 GLY A N 1
ATOM 639 C CA . GLY A 1 80 ? 22.899 14.446 132.279 1.00 30.56 78 GLY A CA 1
ATOM 640 C C . GLY A 1 80 ? 23.223 15.387 131.132 1.00 30.64 78 GLY A C 1
ATOM 641 O O . GLY A 1 80 ? 23.146 16.605 131.279 1.00 31.36 78 GLY A O 1
ATOM 642 N N . ARG A 1 81 ? 23.616 14.819 129.997 1.00 30.52 79 ARG A N 1
ATOM 643 C CA . ARG A 1 81 ? 24.177 15.605 128.904 1.00 29.79 79 ARG A CA 1
ATOM 644 C C . ARG A 1 81 ? 23.980 14.867 127.575 1.00 29.03 79 ARG A C 1
ATOM 645 O O . ARG A 1 81 ? 24.413 13.734 127.417 1.00 26.65 79 ARG A O 1
ATOM 653 N N . LEU A 1 82 ? 23.259 15.511 126.654 1.00 28.25 80 LEU A N 1
ATOM 654 C CA . LEU A 1 82 ? 23.172 15.074 125.255 1.00 28.40 80 LEU A CA 1
ATOM 655 C C . LEU A 1 82 ? 24.052 15.975 124.405 1.00 28.28 80 LEU A C 1
ATOM 656 O O . LEU A 1 82 ? 23.851 17.191 124.369 1.00 28.15 80 LEU A O 1
ATOM 661 N N . ILE A 1 83 ? 25.005 15.364 123.718 1.00 27.77 81 ILE A N 1
ATOM 662 C CA . ILE A 1 83 ? 25.983 16.064 122.931 1.00 28.34 81 ILE A CA 1
ATOM 663 C C . ILE A 1 83 ? 26.034 15.441 121.549 1.00 28.39 81 ILE A C 1
ATOM 664 O O . ILE A 1 83 ? 26.029 14.223 121.414 1.00 28.54 81 ILE A O 1
ATOM 669 N N . ASN A 1 84 ? 26.117 16.294 120.535 1.00 27.78 82 ASN A N 1
ATOM 670 C CA . ASN A 1 84 ? 26.043 15.855 119.156 1.00 27.97 82 ASN A CA 1
ATOM 671 C C . ASN A 1 84 ? 27.383 15.811 118.512 1.00 28.86 82 ASN A C 1
ATOM 672 O O . ASN A 1 84 ? 27.624 14.969 117.658 1.00 29.50 82 ASN A O 1
ATOM 677 N N . GLU A 1 85 ? 28.281 16.695 118.929 1.00 29.01 83 GLU A N 1
ATOM 678 C CA . GLU A 1 85 ? 29.602 16.687 118.364 1.00 29.95 83 GLU A CA 1
ATOM 679 C C . GLU A 1 85 ? 30.627 17.323 119.273 1.00 29.33 83 GLU A C 1
ATOM 680 O O . GLU A 1 85 ? 30.282 18.168 120.116 1.00 29.03 83 GLU A O 1
ATOM 686 N N . PRO A 1 86 ? 31.887 16.880 119.133 1.00 29.48 84 PRO A N 1
ATOM 687 C CA . PRO A 1 86 ? 32.930 17.254 120.093 1.00 29.46 84 PRO A CA 1
ATOM 688 C C . PRO A 1 86 ? 33.323 18.723 120.056 1.00 29.02 84 PRO A C 1
ATOM 689 O O . PRO A 1 86 ? 33.916 19.203 121.017 1.00 29.31 84 PRO A O 1
ATOM 693 N N . SER A 1 87 ? 32.965 19.441 118.988 1.00 28.70 85 SER A N 1
ATOM 694 C CA . SER A 1 87 ? 33.167 20.896 118.933 1.00 29.06 85 SER A CA 1
ATOM 695 C C . SER A 1 87 ? 32.340 21.576 120.014 1.00 28.73 85 SER A C 1
ATOM 696 O O . SER A 1 87 ? 32.555 22.745 120.333 1.00 29.32 85 SER A O 1
ATOM 699 N N . GLU A 1 88 ? 31.366 20.848 120.559 1.00 28.25 86 GLU A N 1
ATOM 700 C CA . GLU A 1 88 ? 30.589 21.335 121.682 1.00 27.42 86 GLU A CA 1
ATOM 701 C C . GLU A 1 88 ? 31.284 21.201 123.040 1.00 28.14 86 GLU A C 1
ATOM 702 O O . GLU A 1 88 ? 30.738 21.682 124.020 1.00 30.27 86 GLU A O 1
ATOM 708 N N . PHE A 1 89 ? 32.423 20.522 123.134 1.00 27.75 87 PHE A N 1
ATOM 709 C CA . PHE A 1 89 ? 33.166 20.478 124.397 1.00 28.33 87 PHE A CA 1
ATOM 710 C C . PHE A 1 89 ? 34.030 21.708 124.619 1.00 28.43 87 PHE A C 1
ATOM 711 O O . PHE A 1 89 ? 34.786 22.104 123.734 1.00 28.31 87 PHE A O 1
ATOM 719 N N . SER A 1 90 ? 33.941 22.265 125.829 1.00 29.03 88 SER A N 1
ATOM 720 C CA . SER A 1 90 ? 34.882 23.288 126.334 1.00 29.14 88 SER A CA 1
ATOM 721 C C . SER A 1 90 ? 36.283 22.704 126.460 1.00 29.45 88 SER A C 1
ATOM 722 O O . SER A 1 90 ? 36.438 21.479 126.491 1.00 28.89 88 SER A O 1
ATOM 725 N N . GLN A 1 91 ? 37.310 23.566 126.549 1.00 30.54 89 GLN A N 1
ATOM 726 C CA . GLN A 1 91 ? 38.702 23.105 126.822 1.00 30.81 89 GLN A CA 1
ATOM 727 C C . GLN A 1 91 ? 38.802 22.278 128.120 1.00 30.19 89 GLN A C 1
ATOM 728 O O . GLN A 1 91 ? 39.466 21.244 128.125 1.00 29.88 89 GLN A O 1
ATOM 734 N N . ASP A 1 92 ? 38.160 22.756 129.199 1.00 29.76 90 ASP A N 1
ATOM 735 C CA . ASP A 1 92 ? 38.090 22.036 130.499 1.00 29.40 90 ASP A CA 1
ATOM 736 C C . ASP A 1 92 ? 37.482 20.632 130.349 1.00 29.04 90 ASP A C 1
ATOM 737 O O . ASP A 1 92 ? 37.946 19.670 130.951 1.00 28.42 90 ASP A O 1
ATOM 742 N N . GLU A 1 93 ? 36.422 20.532 129.562 1.00 27.99 91 GLU A N 1
ATOM 743 C CA . GLU A 1 93 ? 35.743 19.268 129.345 1.00 28.14 91 GLU A CA 1
ATOM 744 C C . GLU A 1 93 ? 36.591 18.274 128.573 1.00 27.92 91 GLU A C 1
ATOM 745 O O . GLU A 1 93 ? 36.564 17.081 128.887 1.00 27.97 91 GLU A O 1
ATOM 751 N N . VAL A 1 94 ? 37.333 18.766 127.583 1.00 27.78 92 VAL A N 1
ATOM 752 C CA . VAL A 1 94 ? 38.245 17.944 126.791 1.00 28.95 92 VAL A CA 1
ATOM 753 C C . VAL A 1 94 ? 39.369 17.438 127.729 1.00 29.78 92 VAL A C 1
ATOM 754 O O . VAL A 1 94 ? 39.690 16.259 127.733 1.00 28.04 92 VAL A O 1
ATOM 758 N N . GLU A 1 95 ? 39.893 18.352 128.554 1.00 30.93 93 GLU A N 1
ATOM 759 C CA . GLU A 1 95 ? 40.896 18.034 129.560 1.00 31.98 93 GLU A CA 1
ATOM 760 C C . GLU A 1 95 ? 40.386 16.983 130.570 1.00 31.98 93 GLU A C 1
ATOM 761 O O . GLU A 1 95 ? 41.078 15.993 130.861 1.00 32.41 93 GLU A O 1
ATOM 767 N N . ASN A 1 96 ? 39.172 17.171 131.061 1.00 31.80 94 ASN A N 1
ATOM 768 C CA . ASN A 1 96 ? 38.526 16.224 131.950 1.00 31.91 94 ASN A CA 1
ATOM 769 C C . ASN A 1 96 ? 38.416 14.803 131.345 1.00 32.05 94 ASN A C 1
ATOM 770 O O . ASN A 1 96 ? 38.824 13.812 131.979 1.00 32.11 94 ASN A O 1
ATOM 775 N N . LEU A 1 97 ? 37.865 14.715 130.128 1.00 30.98 95 LEU A N 1
ATOM 776 C CA . LEU A 1 97 ? 37.767 13.442 129.383 1.00 30.82 95 LEU A CA 1
ATOM 777 C C . LEU A 1 97 ? 39.137 12.830 129.025 1.00 30.25 95 LEU A C 1
ATOM 778 O O . LEU A 1 97 ? 39.271 11.624 128.931 1.00 29.61 95 LEU A O 1
ATOM 783 N N . ALA A 1 98 ? 40.147 13.657 128.790 1.00 30.63 96 ALA A N 1
ATOM 784 C CA . ALA A 1 98 ? 41.493 13.141 128.479 1.00 31.21 96 ALA A CA 1
ATOM 785 C C . ALA A 1 98 ? 42.390 12.817 129.697 1.00 31.48 96 ALA A C 1
ATOM 786 O O . ALA A 1 98 ? 43.382 12.096 129.545 1.00 32.53 96 ALA A O 1
ATOM 788 N N . ALA A 1 99 ? 42.039 13.311 130.884 1.00 31.04 97 ALA A N 1
ATOM 789 C CA . ALA A 1 99 ? 42.873 13.141 132.055 1.00 31.27 97 ALA A CA 1
ATOM 790 C C . ALA A 1 99 ? 43.245 11.675 132.326 1.00 31.20 97 ALA A C 1
ATOM 791 O O . ALA A 1 99 ? 44.409 11.377 132.454 1.00 32.21 97 ALA A O 1
ATOM 793 N N . PRO A 1 100 ? 42.271 10.751 132.375 1.00 31.16 98 PRO A N 1
ATOM 794 C CA . PRO A 1 100 ? 42.718 9.366 132.606 1.00 31.27 98 PRO A CA 1
ATOM 795 C C . PRO A 1 100 ? 43.646 8.757 131.529 1.00 31.29 98 PRO A C 1
ATOM 796 O O . PRO A 1 100 ? 44.458 7.841 131.831 1.00 30.62 98 PRO A O 1
ATOM 800 N N . LEU A 1 101 ? 43.561 9.263 130.306 1.00 30.73 99 LEU A N 1
ATOM 801 C CA . LEU A 1 101 ? 44.428 8.807 129.208 1.00 30.21 99 LEU A CA 1
ATOM 802 C C . LEU A 1 101 ? 45.890 9.259 129.367 1.00 30.96 99 LEU A C 1
ATOM 803 O O . LEU A 1 101 ? 46.846 8.494 129.118 1.00 30.66 99 LEU A O 1
ATOM 808 N N . LEU A 1 102 ? 46.077 10.525 129.743 1.00 31.47 100 LEU A N 1
ATOM 809 C CA . LEU A 1 102 ? 47.400 11.049 129.958 1.00 32.13 100 LEU A CA 1
ATOM 810 C C . LEU A 1 102 ? 48.061 10.339 131.151 1.00 31.93 100 LEU A C 1
ATOM 811 O O . LEU A 1 102 ? 49.265 10.133 131.151 1.00 31.63 100 LEU A O 1
ATOM 816 N N . GLU A 1 103 ? 47.261 10.003 132.162 1.00 31.70 101 GLU A N 1
ATOM 817 C CA . GLU A 1 103 ? 47.756 9.361 133.349 1.00 31.94 101 GLU A CA 1
ATOM 818 C C . GLU A 1 103 ? 48.286 7.946 133.058 1.00 31.75 101 GLU A C 1
ATOM 819 O O . GLU A 1 103 ? 49.287 7.535 133.637 1.00 31.16 101 GLU A O 1
ATOM 825 N N . ILE A 1 104 ? 47.610 7.207 132.185 1.00 30.92 102 ILE A N 1
ATOM 826 C CA . ILE A 1 104 ? 48.142 5.929 131.674 1.00 31.23 102 ILE A CA 1
ATOM 827 C C . ILE A 1 104 ? 49.471 6.117 130.951 1.00 30.63 102 ILE A C 1
ATOM 828 O O . ILE A 1 104 ? 50.410 5.326 131.121 1.00 29.90 102 ILE A O 1
ATOM 833 N N . VAL A 1 105 ? 49.563 7.187 130.175 1.00 29.95 103 VAL A N 1
ATOM 834 C CA . VAL A 1 105 ? 50.802 7.516 129.482 1.00 30.27 103 VAL A CA 1
ATOM 835 C C . VAL A 1 105 ? 51.898 7.849 130.499 1.00 29.74 103 VAL A C 1
ATOM 836 O O . VAL A 1 105 ? 53.027 7.412 130.347 1.00 29.44 103 VAL A O 1
ATOM 840 N N . LYS A 1 106 ? 51.535 8.601 131.538 1.00 30.07 104 LYS A N 1
ATOM 841 C CA . LYS A 1 106 ? 52.456 8.985 132.593 1.00 30.50 104 LYS A CA 1
ATOM 842 C C . LYS A 1 106 ? 52.961 7.710 133.336 1.00 29.88 104 LYS A C 1
ATOM 843 O O . LYS A 1 106 ? 54.162 7.517 133.468 1.00 29.83 104 LYS A O 1
ATOM 849 N N . ARG A 1 107 ? 52.044 6.833 133.745 1.00 29.55 105 ARG A N 1
ATOM 850 C CA . ARG A 1 107 ? 52.365 5.547 134.412 1.00 30.18 105 ARG A CA 1
ATOM 851 C C . ARG A 1 107 ? 53.284 4.650 133.571 1.00 29.66 105 ARG A C 1
ATOM 852 O O . ARG A 1 107 ? 54.330 4.232 134.058 1.00 27.95 105 ARG A O 1
ATOM 860 N N . LEU A 1 108 ? 52.882 4.370 132.323 1.00 29.12 106 LEU A N 1
ATOM 861 C CA . LEU A 1 108 ? 53.678 3.547 131.389 1.00 29.72 106 LEU A CA 1
ATOM 862 C C . LEU A 1 108 ? 55.079 4.111 131.178 1.00 29.66 106 LEU A C 1
ATOM 863 O O . LEU A 1 108 ? 56.071 3.386 131.213 1.00 30.53 106 LEU A O 1
ATOM 868 N N . THR A 1 109 ? 55.148 5.414 131.004 1.00 29.58 107 THR A N 1
ATOM 869 C CA . THR A 1 109 ? 56.411 6.078 130.774 1.00 30.27 107 THR A CA 1
ATOM 870 C C . THR A 1 109 ? 57.350 6.063 131.960 1.00 29.52 107 THR A C 1
ATOM 871 O O . THR A 1 109 ? 58.509 5.774 131.774 1.00 29.92 107 THR A O 1
ATOM 875 N N . TYR A 1 110 ? 56.865 6.365 133.161 1.00 30.15 108 TYR A N 1
ATOM 876 C CA . TYR A 1 110 ? 57.709 6.276 134.355 1.00 30.04 108 TYR A CA 1
ATOM 877 C C . TYR A 1 110 ? 58.338 4.886 134.491 1.00 29.93 108 TYR A C 1
ATOM 878 O O . TYR A 1 110 ? 59.551 4.770 134.658 1.00 29.61 108 TYR A O 1
ATOM 887 N N . GLU A 1 111 ? 57.513 3.839 134.390 1.00 29.57 109 GLU A N 1
ATOM 888 C CA . GLU A 1 111 ? 57.992 2.463 134.593 1.00 29.62 109 GLU A CA 1
ATOM 889 C C . GLU A 1 111 ? 58.924 1.991 133.477 1.00 28.58 109 GLU A C 1
ATOM 890 O O . GLU A 1 111 ? 59.958 1.394 133.732 1.00 28.53 109 GLU A O 1
ATOM 896 N N . VAL A 1 112 ? 58.563 2.281 132.235 1.00 29.24 110 VAL A N 1
ATOM 897 C CA . VAL A 1 112 ? 59.377 1.888 131.106 1.00 28.28 110 VAL A CA 1
ATOM 898 C C . VAL A 1 112 ? 60.724 2.605 131.124 1.00 28.43 110 VAL A C 1
ATOM 899 O O . VAL A 1 112 ? 61.754 1.963 131.012 1.00 29.62 110 VAL A O 1
ATOM 903 N N . THR A 1 113 ? 60.740 3.904 131.331 1.00 28.81 111 THR A N 1
ATOM 904 C CA . THR A 1 113 ? 62.021 4.622 131.390 1.00 29.11 111 THR A CA 1
ATOM 905 C C . THR A 1 113 ? 62.910 4.235 132.564 1.00 30.33 111 THR A C 1
ATOM 906 O O . THR A 1 113 ? 64.124 4.259 132.439 1.00 30.50 111 THR A O 1
ATOM 910 N N . GLU A 1 114 ? 62.309 3.898 133.703 1.00 30.46 112 GLU A N 1
ATOM 911 C CA . GLU A 1 114 ? 63.080 3.498 134.880 1.00 31.72 112 GLU A CA 1
ATOM 912 C C . GLU A 1 114 ? 63.877 2.211 134.634 1.00 31.68 112 GLU A C 1
ATOM 913 O O . GLU A 1 114 ? 65.038 2.062 135.102 1.00 31.22 112 GLU A O 1
ATOM 919 N N . ILE A 1 115 ? 63.227 1.271 133.943 1.00 31.12 113 ILE A N 1
ATOM 920 C CA . ILE A 1 115 ? 63.851 0.001 133.583 1.00 31.14 113 ILE A CA 1
ATOM 921 C C . ILE A 1 115 ? 64.813 0.202 132.424 1.00 31.28 113 ILE A C 1
ATOM 922 O O . ILE A 1 115 ? 65.931 -0.265 132.489 1.00 31.39 113 ILE A O 1
ATOM 927 N N . ALA A 1 116 ? 64.359 0.869 131.366 1.00 31.70 114 ALA A N 1
ATOM 928 C CA . ALA A 1 116 ? 65.125 1.004 130.125 1.00 33.06 114 ALA A CA 1
ATOM 929 C C . ALA A 1 116 ? 66.414 1.821 130.304 1.00 33.69 114 ALA A C 1
ATOM 930 O O . ALA A 1 116 ? 67.424 1.521 129.691 1.00 33.26 114 ALA A O 1
ATOM 932 N N . LEU A 1 117 ? 66.352 2.880 131.092 1.00 34.95 115 LEU A N 1
ATOM 933 C CA . LEU A 1 117 ? 67.490 3.804 131.240 1.00 37.01 115 LEU A CA 1
ATOM 934 C C . LEU A 1 117 ? 68.223 3.673 132.580 1.00 38.28 115 LEU A C 1
ATOM 935 O O . LEU A 1 117 ? 69.226 4.317 132.777 1.00 38.36 115 LEU A O 1
ATOM 940 N N . ASP A 1 118 ? 67.752 2.774 133.412 1.00 41.13 116 ASP A N 1
ATOM 941 C CA . ASP A 1 118 ? 68.371 2.407 134.670 1.00 42.94 116 ASP A CA 1
ATOM 942 C C . ASP A 1 118 ? 68.652 3.653 135.482 1.00 45.74 116 ASP A C 1
ATOM 943 O O . ASP A 1 118 ? 69.781 4.080 135.654 1.00 47.98 116 ASP A O 1
ATOM 948 N N . ARG A 1 119 ? 67.569 4.249 135.941 1.00 47.89 117 ARG A N 1
ATOM 949 C CA . ARG A 1 119 ? 67.549 5.604 136.406 1.00 48.75 117 ARG A CA 1
ATOM 950 C C . ARG A 1 119 ? 66.209 5.591 137.042 1.00 48.48 117 ARG A C 1
ATOM 951 O O . ARG A 1 119 ? 65.474 4.680 136.827 1.00 49.18 117 ARG A O 1
ATOM 959 N N . PRO A 1 120 ? 65.913 6.577 137.863 1.00 48.06 118 PRO A N 1
ATOM 960 C CA . PRO A 1 120 ? 64.549 6.863 138.261 1.00 47.61 118 PRO A CA 1
ATOM 961 C C . PRO A 1 120 ? 63.684 7.228 137.047 1.00 46.67 118 PRO A C 1
ATOM 962 O O . PRO A 1 120 ? 64.109 7.995 136.153 1.00 45.73 118 PRO A O 1
ATOM 966 N N . GLY A 1 121 ? 62.475 6.678 137.052 1.00 45.49 119 GLY A N 1
ATOM 967 C CA . GLY A 1 121 ? 61.518 6.905 135.994 1.00 44.17 119 GLY A CA 1
ATOM 968 C C . GLY A 1 121 ? 61.305 8.378 135.714 1.00 42.75 119 GLY A C 1
ATOM 969 O O . GLY A 1 121 ? 61.260 9.193 136.611 1.00 41.23 119 GLY A O 1
ATOM 970 N N . VAL A 1 122 ? 61.199 8.688 134.435 1.00 41.39 120 VAL A N 1
ATOM 971 C CA . VAL A 1 122 ? 60.819 9.996 133.949 1.00 40.56 120 VAL A CA 1
ATOM 972 C C . VAL A 1 122 ? 59.345 10.247 134.293 1.00 40.61 120 VAL A C 1
ATOM 973 O O . VAL A 1 122 ? 58.485 9.397 134.053 1.00 38.74 120 VAL A O 1
ATOM 977 N N . THR A 1 123 ? 59.071 11.410 134.868 1.00 41.18 121 THR A N 1
ATOM 978 C CA . THR A 1 123 ? 57.730 11.794 135.244 1.00 41.68 121 THR A CA 1
ATOM 979 C C . THR A 1 123 ? 57.281 12.921 134.350 1.00 42.61 121 THR A C 1
ATOM 980 O O . THR A 1 123 ? 57.762 14.051 134.485 1.00 41.45 121 THR A O 1
ATOM 984 N N . LEU A 1 124 ? 56.358 12.608 133.434 1.00 44.37 122 LEU A N 1
ATOM 985 C CA . LEU A 1 124 ? 55.783 13.600 132.530 1.00 45.58 122 LEU A CA 1
ATOM 986 C C . LEU A 1 124 ? 54.906 14.535 133.323 1.00 47.23 122 LEU A C 1
ATOM 987 O O . LEU A 1 124 ? 54.128 14.104 134.163 1.00 46.97 122 LEU A O 1
ATOM 992 N N . GLU A 1 125 ? 55.076 15.826 133.090 1.00 49.78 123 GLU A N 1
ATOM 993 C CA . GLU A 1 125 ? 54.076 16.811 133.461 1.00 52.19 123 GLU A CA 1
ATOM 994 C C . GLU A 1 125 ? 53.704 17.477 132.115 1.00 52.85 123 GLU A C 1
ATOM 995 O O . GLU A 1 125 ? 54.539 17.564 131.198 1.00 53.99 123 GLU A O 1
ATOM 1001 N N . PHE A 1 126 ? 52.455 17.893 131.972 1.00 53.58 124 PHE A N 1
ATOM 1002 C CA . PHE A 1 126 ? 51.912 18.211 130.646 1.00 53.68 124 PHE A CA 1
ATOM 1003 C C . PHE A 1 126 ? 51.674 19.726 130.516 1.00 54.37 124 PHE A C 1
ATOM 1004 O O . PHE A 1 126 ? 50.579 20.181 130.138 1.00 55.63 124 PHE A O 1
ATOM 1012 N N . ALA B 1 1 ? 84.635 -21.906 137.979 1.00 60.49 -1 ALA B N 1
ATOM 1013 C CA . ALA B 1 1 ? 84.743 -22.077 136.497 1.00 60.13 -1 ALA B CA 1
ATOM 1014 C C . ALA B 1 1 ? 83.456 -21.576 135.816 1.00 60.37 -1 ALA B C 1
ATOM 1015 O O . ALA B 1 1 ? 82.618 -22.361 135.327 1.00 60.80 -1 ALA B O 1
ATOM 1017 N N . ALA B 1 2 ? 83.300 -20.253 135.839 1.00 59.36 0 ALA B N 1
ATOM 1018 C CA . ALA B 1 2 ? 82.285 -19.547 135.071 1.00 58.52 0 ALA B CA 1
ATOM 1019 C C . ALA B 1 2 ? 83.026 -18.513 134.221 1.00 57.17 0 ALA B C 1
ATOM 1020 O O . ALA B 1 2 ? 84.240 -18.306 134.387 1.00 57.54 0 ALA B O 1
ATOM 1030 N N . GLU B 1 4 ? 83.942 -14.724 133.280 1.00 50.67 2 GLU B N 1
ATOM 1031 C CA . GLU B 1 4 ? 83.975 -13.397 133.911 1.00 49.70 2 GLU B CA 1
ATOM 1032 C C . GLU B 1 4 ? 83.640 -12.281 132.926 1.00 47.88 2 GLU B C 1
ATOM 1033 O O . GLU B 1 4 ? 84.416 -12.010 132.007 1.00 47.53 2 GLU B O 1
ATOM 1039 N N . VAL B 1 5 ? 82.515 -11.607 133.153 1.00 46.27 3 VAL B N 1
ATOM 1040 C CA . VAL B 1 5 ? 82.022 -10.599 132.228 1.00 45.37 3 VAL B CA 1
ATOM 1041 C C . VAL B 1 5 ? 81.797 -9.271 132.944 1.00 44.34 3 VAL B C 1
ATOM 1042 O O . VAL B 1 5 ? 81.210 -9.236 134.012 1.00 43.78 3 VAL B O 1
ATOM 1046 N N . ILE B 1 6 ? 82.294 -8.187 132.353 1.00 43.65 4 ILE B N 1
ATOM 1047 C CA . ILE B 1 6 ? 81.949 -6.830 132.777 1.00 43.45 4 ILE B CA 1
ATOM 1048 C C . ILE B 1 6 ? 80.986 -6.253 131.727 1.00 42.96 4 ILE B C 1
ATOM 1049 O O . ILE B 1 6 ? 81.331 -6.160 130.534 1.00 42.25 4 ILE B O 1
ATOM 1054 N N . ARG B 1 7 ? 79.793 -5.853 132.156 1.00 42.36 5 ARG B N 1
ATOM 1055 C CA . ARG B 1 7 ? 78.764 -5.408 131.210 1.00 42.67 5 ARG B CA 1
ATOM 1056 C C . ARG B 1 7 ? 78.434 -3.942 131.286 1.00 42.47 5 ARG B C 1
ATOM 1057 O O . ARG B 1 7 ? 78.385 -3.360 132.364 1.00 43.00 5 ARG B O 1
ATOM 1065 N N . GLU B 1 8 ? 78.193 -3.349 130.132 1.00 42.56 6 GLU B N 1
ATOM 1066 C CA . GLU B 1 8 ? 77.567 -2.034 130.045 1.00 42.58 6 GLU B CA 1
ATOM 1067 C C . GLU B 1 8 ? 76.082 -2.136 130.328 1.00 41.98 6 GLU B C 1
ATOM 1068 O O . GLU B 1 8 ? 75.469 -3.199 130.302 1.00 41.98 6 GLU B O 1
ATOM 1074 N N . GLN B 1 9 ? 75.483 -0.989 130.544 1.00 41.17 7 GLN B N 1
ATOM 1075 C CA . GLN B 1 9 ? 74.062 -0.922 130.751 1.00 39.88 7 GLN B CA 1
ATOM 1076 C C . GLN B 1 9 ? 73.314 -1.474 129.526 1.00 38.53 7 GLN B C 1
ATOM 1077 O O . GLN B 1 9 ? 73.684 -1.189 128.385 1.00 36.92 7 GLN B O 1
ATOM 1083 N N . GLU B 1 10 ? 72.249 -2.239 129.788 1.00 36.64 8 GLU B N 1
ATOM 1084 C CA . GLU B 1 10 ? 71.382 -2.764 128.755 1.00 36.92 8 GLU B CA 1
ATOM 1085 C C . GLU B 1 10 ? 70.838 -1.564 127.943 1.00 35.86 8 GLU B C 1
ATOM 1086 O O . GLU B 1 10 ? 70.566 -0.476 128.487 1.00 35.55 8 GLU B O 1
ATOM 1092 N N . PHE B 1 11 ? 70.709 -1.764 126.648 1.00 34.24 9 PHE B N 1
ATOM 1093 C CA . PHE B 1 11 ? 70.254 -0.744 125.713 1.00 34.41 9 PHE B CA 1
ATOM 1094 C C . PHE B 1 11 ? 68.958 -1.238 125.074 1.00 34.01 9 PHE B C 1
ATOM 1095 O O . PHE B 1 11 ? 68.944 -2.253 124.351 1.00 34.61 9 PHE B O 1
ATOM 1103 N N . VAL B 1 12 ? 67.867 -0.533 125.348 1.00 33.13 10 VAL B N 1
ATOM 1104 C CA . VAL B 1 12 ? 66.589 -0.843 124.749 1.00 31.73 10 VAL B CA 1
ATOM 1105 C C . VAL B 1 12 ? 66.468 -0.066 123.462 1.00 32.51 10 VAL B C 1
ATOM 1106 O O . VAL B 1 12 ? 66.250 1.143 123.490 1.00 32.24 10 VAL B O 1
ATOM 1110 N N . ASN B 1 13 ? 66.614 -0.765 122.327 1.00 32.88 11 ASN B N 1
ATOM 1111 C CA . ASN B 1 13 ? 66.418 -0.183 121.016 1.00 33.60 11 ASN B CA 1
ATOM 1112 C C . ASN B 1 13 ? 64.943 0.109 120.756 1.00 33.85 11 ASN B C 1
ATOM 1113 O O . ASN B 1 13 ? 64.595 1.209 120.310 1.00 32.65 11 ASN B O 1
ATOM 1118 N N . GLN B 1 14 ? 64.103 -0.912 120.975 1.00 33.73 12 GLN B N 1
ATOM 1119 C CA . GLN B 1 14 ? 62.670 -0.838 120.718 1.00 34.87 12 GLN B CA 1
ATOM 1120 C C . GLN B 1 14 ? 61.983 -1.658 121.749 1.00 33.40 12 GLN B C 1
ATOM 1121 O O . GLN B 1 14 ? 62.417 -2.760 122.006 1.00 32.18 12 GLN B O 1
ATOM 1127 N N . TYR B 1 15 ? 60.888 -1.143 122.298 1.00 32.94 13 TYR B N 1
ATOM 1128 C CA . TYR B 1 15 ? 59.940 -1.973 123.057 1.00 32.81 13 TYR B CA 1
ATOM 1129 C C . TYR B 1 15 ? 58.553 -1.520 122.649 1.00 32.66 13 TYR B C 1
ATOM 1130 O O . TYR B 1 15 ? 58.154 -0.404 122.974 1.00 32.07 13 TYR B O 1
ATOM 1139 N N . HIS B 1 16 ? 57.832 -2.383 121.929 1.00 32.56 14 HIS B N 1
ATOM 1140 C CA . HIS B 1 16 ? 56.527 -2.040 121.353 1.00 32.52 14 HIS B CA 1
ATOM 1141 C C . HIS B 1 16 ? 55.368 -2.872 121.969 1.00 32.68 14 HIS B C 1
ATOM 1142 O O . HIS B 1 16 ? 55.444 -4.084 122.053 1.00 31.92 14 HIS B O 1
ATOM 1149 N N . TYR B 1 17 ? 54.298 -2.186 122.369 1.00 32.19 15 TYR B N 1
ATOM 1150 C CA . TYR B 1 17 ? 53.108 -2.821 122.896 1.00 32.11 15 TYR B CA 1
ATOM 1151 C C . TYR B 1 17 ? 52.024 -2.467 121.948 1.00 32.14 15 TYR B C 1
ATOM 1152 O O . TYR B 1 17 ? 51.786 -1.301 121.715 1.00 32.66 15 TYR B O 1
ATOM 1161 N N . ASP B 1 18 ? 51.355 -3.463 121.385 1.00 32.76 16 ASP B N 1
ATOM 1162 C CA . ASP B 1 18 ? 50.207 -3.187 120.549 1.00 33.72 16 ASP B CA 1
ATOM 1163 C C . ASP B 1 18 ? 49.023 -4.057 120.903 1.00 34.60 16 ASP B C 1
ATOM 1164 O O . ASP B 1 18 ? 49.162 -5.241 121.062 1.00 34.30 16 ASP B O 1
ATOM 1169 N N . ALA B 1 19 ? 47.844 -3.457 121.025 1.00 36.75 17 ALA B N 1
ATOM 1170 C CA . ALA B 1 19 ? 46.633 -4.228 121.283 1.00 38.24 17 ALA B CA 1
ATOM 1171 C C . ALA B 1 19 ? 46.457 -5.210 120.136 1.00 40.82 17 ALA B C 1
ATOM 1172 O O . ALA B 1 19 ? 46.870 -4.959 119.013 1.00 39.84 17 ALA B O 1
ATOM 1174 N N . ARG B 1 20 ? 45.855 -6.342 120.435 1.00 44.51 18 ARG B N 1
ATOM 1175 C CA . ARG B 1 20 ? 45.738 -7.419 119.473 1.00 48.43 18 ARG B CA 1
ATOM 1176 C C . ARG B 1 20 ? 44.703 -6.988 118.439 1.00 49.89 18 ARG B C 1
ATOM 1177 O O . ARG B 1 20 ? 43.602 -6.554 118.810 1.00 49.99 18 ARG B O 1
ATOM 1185 N N . ASN B 1 21 ? 45.077 -7.034 117.161 1.00 52.46 19 ASN B N 1
ATOM 1186 C CA . ASN B 1 21 ? 44.128 -6.823 116.068 1.00 53.99 19 ASN B CA 1
ATOM 1187 C C . ASN B 1 21 ? 43.925 -8.105 115.232 1.00 55.81 19 ASN B C 1
ATOM 1188 O O . ASN B 1 21 ? 44.738 -8.450 114.362 1.00 55.62 19 ASN B O 1
ATOM 1193 N N . LEU B 1 22 ? 42.822 -8.801 115.500 1.00 57.68 20 LEU B N 1
ATOM 1194 C CA . LEU B 1 22 ? 42.596 -10.115 114.908 1.00 59.40 20 LEU B CA 1
ATOM 1195 C C . LEU B 1 22 ? 42.042 -10.041 113.473 1.00 60.92 20 LEU B C 1
ATOM 1196 O O . LEU B 1 22 ? 42.241 -10.980 112.695 1.00 61.03 20 LEU B O 1
ATOM 1201 N N . GLU B 1 23 ? 41.388 -8.923 113.132 1.00 63.05 21 GLU B N 1
ATOM 1202 C CA . GLU B 1 23 ? 41.017 -8.596 111.739 1.00 64.68 21 GLU B CA 1
ATOM 1203 C C . GLU B 1 23 ? 42.225 -8.642 110.793 1.00 66.03 21 GLU B C 1
ATOM 1204 O O . GLU B 1 23 ? 42.172 -9.271 109.731 1.00 66.67 21 GLU B O 1
ATOM 1210 N N . TRP B 1 24 ? 43.308 -7.973 111.190 1.00 67.43 22 TRP B N 1
ATOM 1211 C CA . TRP B 1 24 ? 44.533 -7.903 110.380 1.00 68.52 22 TRP B CA 1
ATOM 1212 C C . TRP B 1 24 ? 45.298 -9.234 110.336 1.00 69.73 22 TRP B C 1
ATOM 1213 O O . TRP B 1 24 ? 45.455 -9.839 109.269 1.00 70.05 22 TRP B O 1
ATOM 1224 N N . GLU B 1 25 ? 45.763 -9.676 111.505 1.00 70.86 23 GLU B N 1
ATOM 1225 C CA . GLU B 1 25 ? 46.616 -10.866 111.633 1.00 71.65 23 GLU B CA 1
ATOM 1226 C C . GLU B 1 25 ? 46.069 -12.094 110.914 1.00 72.43 23 GLU B C 1
ATOM 1227 O O . GLU B 1 25 ? 46.840 -12.954 110.503 1.00 72.75 23 GLU B O 1
ATOM 1233 N N . GLU B 1 26 ? 44.742 -12.171 110.799 1.00 73.54 24 GLU B N 1
ATOM 1234 C CA . GLU B 1 26 ? 44.037 -13.323 110.224 1.00 73.89 24 GLU B CA 1
ATOM 1235 C C . GLU B 1 26 ? 44.437 -13.606 108.757 1.00 74.46 24 GLU B C 1
ATOM 1236 O O . GLU B 1 26 ? 44.448 -14.768 108.329 1.00 74.65 24 GLU B O 1
ATOM 1242 N N . GLU B 1 27 ? 44.774 -12.556 108.002 1.00 74.81 25 GLU B N 1
ATOM 1243 C CA . GLU B 1 27 ? 45.322 -12.711 106.644 1.00 74.93 25 GLU B CA 1
ATOM 1244 C C . GLU B 1 27 ? 46.747 -12.136 106.490 1.00 75.07 25 GLU B C 1
ATOM 1245 O O . GLU B 1 27 ? 47.341 -12.222 105.404 1.00 74.78 25 GLU B O 1
ATOM 1251 N N . ASN B 1 28 ? 47.287 -11.557 107.565 1.00 75.00 26 ASN B N 1
ATOM 1252 C CA . ASN B 1 28 ? 48.657 -11.024 107.568 1.00 75.08 26 ASN B CA 1
ATOM 1253 C C . ASN B 1 28 ? 49.648 -11.920 108.330 1.00 75.01 26 ASN B C 1
ATOM 1254 O O . ASN B 1 28 ? 50.838 -11.602 108.394 1.00 75.23 26 ASN B O 1
ATOM 1259 N N . GLY B 1 29 ? 49.158 -13.027 108.903 1.00 74.82 27 GLY B N 1
ATOM 1260 C CA . GLY B 1 29 ? 49.992 -13.975 109.677 1.00 74.39 27 GLY B CA 1
ATOM 1261 C C . GLY B 1 29 ? 49.859 -13.874 111.202 1.00 74.08 27 GLY B C 1
ATOM 1262 O O . GLY B 1 29 ? 50.081 -12.805 111.792 1.00 74.01 27 GLY B O 1
ATOM 1263 N N . THR B 1 30 ? 49.502 -14.996 111.834 1.00 73.52 28 THR B N 1
ATOM 1264 C CA . THR B 1 30 ? 49.378 -15.082 113.301 1.00 72.89 28 THR B CA 1
ATOM 1265 C C . THR B 1 30 ? 50.752 -15.328 113.985 1.00 72.28 28 THR B C 1
ATOM 1266 O O . THR B 1 30 ? 51.439 -16.316 113.669 1.00 72.46 28 THR B O 1
ATOM 1270 N N . PRO B 1 31 ? 51.155 -14.437 114.928 1.00 71.02 29 PRO B N 1
ATOM 1271 C CA . PRO B 1 31 ? 52.536 -14.527 115.421 1.00 69.82 29 PRO B CA 1
ATOM 1272 C C . PRO B 1 31 ? 52.717 -15.521 116.567 1.00 68.65 29 PRO B C 1
ATOM 1273 O O . PRO B 1 31 ? 51.795 -15.740 117.360 1.00 68.93 29 PRO B O 1
ATOM 1277 N N . LYS B 1 32 ? 53.894 -16.135 116.630 1.00 66.87 30 LYS B N 1
ATOM 1278 C CA . LYS B 1 32 ? 54.277 -16.960 117.768 1.00 65.76 30 LYS B CA 1
ATOM 1279 C C . LYS B 1 32 ? 55.182 -16.143 118.672 1.00 63.20 30 LYS B C 1
ATOM 1280 O O . LYS B 1 32 ? 55.995 -15.344 118.197 1.00 62.88 30 LYS B O 1
ATOM 1286 N N . THR B 1 33 ? 55.040 -16.366 119.973 1.00 60.27 31 THR B N 1
ATOM 1287 C CA . THR B 1 33 ? 56.030 -15.927 120.920 1.00 57.74 31 THR B CA 1
ATOM 1288 C C . THR B 1 33 ? 57.382 -16.575 120.570 1.00 57.23 31 THR B C 1
ATOM 1289 O O . THR B 1 33 ? 57.469 -17.793 120.409 1.00 56.86 31 THR B O 1
ATOM 1293 N N . ASN B 1 34 ? 58.415 -15.749 120.409 1.00 55.70 32 ASN B N 1
ATOM 1294 C CA . ASN B 1 34 ? 59.781 -16.242 120.182 1.00 54.92 32 ASN B CA 1
ATOM 1295 C C . ASN B 1 34 ? 60.840 -15.201 120.505 1.00 52.78 32 ASN B C 1
ATOM 1296 O O . ASN B 1 34 ? 60.573 -14.002 120.513 1.00 51.74 32 ASN B O 1
ATOM 1301 N N . PHE B 1 35 ? 62.031 -15.698 120.804 1.00 50.89 33 PHE B N 1
ATOM 1302 C CA . PHE B 1 35 ? 63.201 -14.873 121.039 1.00 49.84 33 PHE B CA 1
ATOM 1303 C C . PHE B 1 35 ? 64.296 -15.362 120.056 1.00 48.54 33 PHE B C 1
ATOM 1304 O O . PHE B 1 35 ? 64.278 -16.505 119.639 1.00 48.59 33 PHE B O 1
ATOM 1312 N N . GLU B 1 36 ? 65.168 -14.467 119.617 1.00 46.71 34 GLU B N 1
ATOM 1313 C CA . GLU B 1 36 ? 66.400 -14.818 118.924 1.00 45.26 34 GLU B CA 1
ATOM 1314 C C . GLU B 1 36 ? 67.468 -14.014 119.661 1.00 43.41 34 GLU B C 1
ATOM 1315 O O . GLU B 1 36 ? 67.252 -12.827 119.936 1.00 42.57 34 GLU B O 1
ATOM 1321 N N . VAL B 1 37 ? 68.590 -14.648 119.996 1.00 41.14 35 VAL B N 1
ATOM 1322 C CA . VAL B 1 37 ? 69.741 -13.943 120.527 1.00 40.79 35 VAL B CA 1
ATOM 1323 C C . VAL B 1 37 ? 70.963 -14.210 119.688 1.00 38.71 35 VAL B C 1
ATOM 1324 O O . VAL B 1 37 ? 71.267 -15.352 119.371 1.00 38.17 35 VAL B O 1
ATOM 1328 N N . THR B 1 38 ? 71.678 -13.154 119.345 1.00 37.22 36 THR B N 1
ATOM 1329 C CA . THR B 1 38 ? 72.901 -13.286 118.610 1.00 36.91 36 THR B CA 1
ATOM 1330 C C . THR B 1 38 ? 73.972 -12.522 119.348 1.00 37.31 36 THR B C 1
ATOM 1331 O O . THR B 1 38 ? 73.674 -11.671 120.207 1.00 36.63 36 THR B O 1
ATOM 1335 N N . PHE B 1 39 ? 75.216 -12.804 118.966 1.00 36.74 37 PHE B N 1
ATOM 1336 C CA . PHE B 1 39 ? 76.395 -12.220 119.572 1.00 37.21 37 PHE B CA 1
ATOM 1337 C C . PHE B 1 39 ? 77.373 -11.756 118.511 1.00 36.83 37 PHE B C 1
ATOM 1338 O O . PHE B 1 39 ? 77.704 -12.492 117.594 1.00 37.21 37 PHE B O 1
ATOM 1346 N N . GLN B 1 40 ? 77.883 -10.552 118.689 1.00 37.99 38 GLN B N 1
ATOM 1347 C CA . GLN B 1 40 ? 78.772 -9.940 117.732 1.00 39.41 38 GLN B CA 1
ATOM 1348 C C . GLN B 1 40 ? 80.077 -9.479 118.373 1.00 40.16 38 GLN B C 1
ATOM 1349 O O . GLN B 1 40 ? 80.071 -8.675 119.305 1.00 38.18 38 GLN B O 1
ATOM 1355 N N . LEU B 1 41 ? 81.195 -9.926 117.801 1.00 42.22 39 LEU B N 1
ATOM 1356 C CA . LEU B 1 41 ? 82.499 -9.380 118.159 1.00 44.26 39 LEU B CA 1
ATOM 1357 C C . LEU B 1 41 ? 82.536 -7.892 117.851 1.00 45.09 39 LEU B C 1
ATOM 1358 O O . LEU B 1 41 ? 82.280 -7.473 116.739 1.00 44.55 39 LEU B O 1
ATOM 1363 N N . ALA B 1 42 ? 82.829 -7.103 118.864 1.00 47.23 40 ALA B N 1
ATOM 1364 C CA . ALA B 1 42 ? 82.865 -5.668 118.727 1.00 48.84 40 ALA B CA 1
ATOM 1365 C C . ALA B 1 42 ? 84.331 -5.321 118.612 1.00 50.86 40 ALA B C 1
ATOM 1366 O O . ALA B 1 42 ? 84.735 -4.704 117.642 1.00 51.59 40 ALA B O 1
ATOM 1368 N N . ASN B 1 43 ? 85.138 -5.708 119.593 1.00 52.80 41 ASN B N 1
ATOM 1369 C CA . ASN B 1 43 ? 86.581 -5.733 119.377 1.00 55.02 41 ASN B CA 1
ATOM 1370 C C . ASN B 1 43 ? 87.366 -6.428 120.481 1.00 55.53 41 ASN B C 1
ATOM 1371 O O . ASN B 1 43 ? 86.816 -7.258 121.206 1.00 55.03 41 ASN B O 1
ATOM 1376 N N . ARG B 1 44 ? 88.660 -6.098 120.564 1.00 57.16 42 ARG B N 1
ATOM 1377 C CA . ARG B 1 44 ? 89.614 -6.800 121.412 1.00 57.80 42 ARG B CA 1
ATOM 1378 C C . ARG B 1 44 ? 90.608 -5.912 122.141 1.00 58.93 42 ARG B C 1
ATOM 1379 O O . ARG B 1 44 ? 90.727 -4.704 121.888 1.00 59.30 42 ARG B O 1
ATOM 1387 N N . ASP B 1 45 ? 91.299 -6.550 123.077 1.00 59.89 43 ASP B N 1
ATOM 1388 C CA . ASP B 1 45 ? 92.428 -5.971 123.778 1.00 60.55 43 ASP B CA 1
ATOM 1389 C C . ASP B 1 45 ? 93.258 -7.185 124.164 1.00 60.61 43 ASP B C 1
ATOM 1390 O O . ASP B 1 45 ? 93.320 -7.566 125.336 1.00 60.86 43 ASP B O 1
ATOM 1395 N N . GLU B 1 46 ? 93.862 -7.808 123.151 1.00 60.77 44 GLU B N 1
ATOM 1396 C CA . GLU B 1 46 ? 94.532 -9.108 123.314 1.00 60.84 44 GLU B CA 1
ATOM 1397 C C . GLU B 1 46 ? 95.777 -9.043 124.196 1.00 60.63 44 GLU B C 1
ATOM 1398 O O . GLU B 1 46 ? 96.200 -10.068 124.739 1.00 61.18 44 GLU B O 1
ATOM 1404 N N . ALA B 1 47 ? 96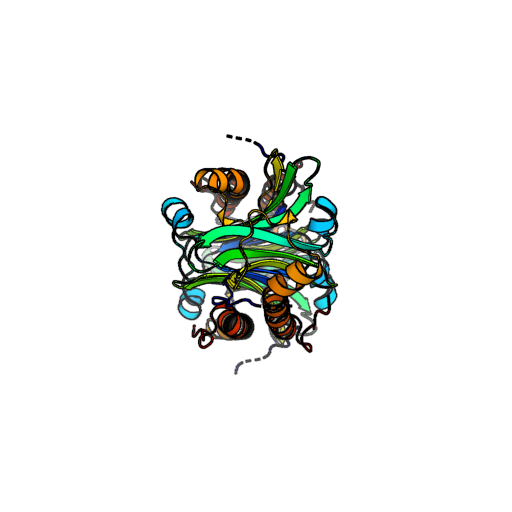.334 -7.841 124.361 1.00 60.08 45 ALA B N 1
ATOM 1405 C CA . ALA B 1 47 ? 97.337 -7.593 125.392 1.00 59.26 45 ALA B CA 1
ATOM 1406 C C . ALA B 1 47 ? 96.696 -7.653 126.786 1.00 58.75 45 ALA B C 1
ATOM 1407 O O . ALA B 1 47 ? 97.300 -8.167 127.737 1.00 58.59 45 ALA B O 1
ATOM 1409 N N . ALA B 1 48 ? 95.475 -7.125 126.899 1.00 57.71 46 ALA B N 1
ATOM 1410 C CA . ALA B 1 48 ? 94.716 -7.163 128.159 1.00 56.77 46 ALA B CA 1
ATOM 1411 C C . ALA B 1 48 ? 93.809 -8.404 128.325 1.00 55.79 46 ALA B C 1
ATOM 1412 O O . ALA B 1 48 ? 93.097 -8.501 129.328 1.00 55.56 46 ALA B O 1
ATOM 1414 N N . LYS B 1 49 ? 93.863 -9.346 127.374 1.00 54.82 47 LYS B N 1
ATOM 1415 C CA . LYS B 1 49 ? 92.978 -10.536 127.347 1.00 54.06 47 LYS B CA 1
ATOM 1416 C C . LYS B 1 49 ? 91.487 -10.167 127.547 1.00 53.01 47 LYS B C 1
ATOM 1417 O O . LYS B 1 49 ? 90.901 -10.434 128.606 1.00 52.55 47 LYS B O 1
ATOM 1423 N N . VAL B 1 50 ? 90.892 -9.527 126.539 1.00 51.36 48 VAL B N 1
ATOM 1424 C CA . VAL B 1 50 ? 89.485 -9.107 126.609 1.00 50.44 48 VAL B CA 1
ATOM 1425 C C . VAL B 1 50 ? 88.828 -9.166 125.237 1.00 49.12 48 VAL B C 1
ATOM 1426 O O . VAL B 1 50 ? 89.410 -8.706 124.251 1.00 49.71 48 VAL B O 1
ATOM 1430 N N . THR B 1 51 ? 87.637 -9.759 125.179 1.00 46.85 49 THR B N 1
ATOM 1431 C CA . THR B 1 51 ? 86.811 -9.733 123.993 1.00 44.99 49 THR B CA 1
ATOM 1432 C C . THR B 1 51 ? 85.515 -8.989 124.303 1.00 44.04 49 THR B C 1
ATOM 1433 O O . THR B 1 51 ? 84.775 -9.372 125.208 1.00 43.83 49 THR B O 1
ATOM 1437 N N . SER B 1 52 ? 85.276 -7.897 123.580 1.00 42.56 50 SER B N 1
ATOM 1438 C CA . SER B 1 52 ? 84.041 -7.136 123.718 1.00 41.94 50 SER B CA 1
ATOM 1439 C C . SER B 1 52 ? 83.036 -7.655 122.687 1.00 40.32 50 SER B C 1
ATOM 1440 O O . SER B 1 52 ? 83.350 -7.794 121.517 1.00 39.97 50 SER B O 1
ATOM 1443 N N . ILE B 1 53 ? 81.825 -7.914 123.151 1.00 38.33 51 ILE B N 1
ATOM 1444 C CA . ILE B 1 53 ? 80.815 -8.627 122.408 1.00 37.18 51 ILE B CA 1
ATOM 1445 C C . ILE B 1 53 ? 79.511 -7.834 122.531 1.00 35.88 51 ILE B C 1
ATOM 1446 O O . ILE B 1 53 ? 79.230 -7.276 123.580 1.00 35.60 51 ILE B O 1
ATOM 1451 N N . VAL B 1 54 ? 78.750 -7.724 121.446 1.00 35.42 52 VAL B N 1
ATOM 1452 C CA . VAL B 1 54 ? 77.419 -7.108 121.506 1.00 35.19 52 VAL B CA 1
ATOM 1453 C C . VAL B 1 54 ? 76.415 -8.251 121.432 1.00 34.16 52 VAL B C 1
ATOM 1454 O O . VAL B 1 54 ? 76.392 -8.973 120.431 1.00 33.83 52 VAL B O 1
ATOM 1458 N N . ALA B 1 55 ? 75.657 -8.460 122.511 1.00 33.35 53 ALA B N 1
ATOM 1459 C CA . ALA B 1 55 ? 74.523 -9.403 122.542 1.00 34.48 53 ALA B CA 1
ATOM 1460 C C . ALA B 1 55 ? 73.288 -8.653 122.091 1.00 34.33 53 ALA B C 1
ATOM 1461 O O . ALA B 1 55 ? 73.053 -7.535 122.534 1.00 34.47 53 ALA B O 1
ATOM 1463 N N . VAL B 1 56 ? 72.508 -9.248 121.200 1.00 34.99 54 VAL B N 1
ATOM 1464 C CA . VAL B 1 56 ? 71.285 -8.621 120.714 1.00 35.22 54 VAL B CA 1
ATOM 1465 C C . VAL B 1 56 ? 70.172 -9.647 120.823 1.00 36.38 54 VAL B C 1
ATOM 1466 O O . VAL B 1 56 ? 70.313 -10.783 120.329 1.00 35.71 54 VAL B O 1
ATOM 1470 N N . LEU B 1 57 ? 69.093 -9.240 121.505 1.00 35.86 55 LEU B N 1
ATOM 1471 C CA . LEU B 1 57 ? 67.885 -10.029 121.661 1.00 35.87 55 LEU B CA 1
ATOM 1472 C C . LEU B 1 57 ? 66.752 -9.365 120.874 1.00 35.36 55 LEU B C 1
ATOM 1473 O O . LEU B 1 57 ? 66.441 -8.174 121.057 1.00 33.92 55 LEU B O 1
ATOM 1478 N N . GLN B 1 58 ? 66.145 -10.152 120.001 1.00 34.33 56 GLN B N 1
ATOM 1479 C CA . GLN B 1 58 ? 64.992 -9.732 119.262 1.00 34.91 56 GLN B CA 1
ATOM 1480 C C . GLN B 1 58 ? 63.840 -10.623 119.673 1.00 34.14 56 GLN B C 1
ATOM 1481 O O . GLN B 1 58 ? 63.967 -11.864 119.696 1.00 34.22 56 GLN B O 1
ATOM 1487 N N . PHE B 1 59 ? 62.690 -10.022 119.964 1.00 34.36 57 PHE B N 1
ATOM 1488 C CA . PHE B 1 59 ? 61.611 -10.791 120.575 1.00 33.73 57 PHE B CA 1
ATOM 1489 C C . PHE B 1 59 ? 60.202 -10.389 120.128 1.00 34.05 57 PHE B C 1
ATOM 1490 O O . PHE B 1 59 ? 59.951 -9.242 119.736 1.00 31.28 57 PHE B O 1
ATOM 1498 N N . VAL B 1 60 ? 59.307 -11.389 120.185 1.00 33.76 58 VAL B N 1
ATOM 1499 C CA . VAL B 1 60 ? 57.895 -11.221 119.970 1.00 34.79 58 VAL B CA 1
ATOM 1500 C C . VAL B 1 60 ? 57.171 -12.033 121.044 1.00 34.69 58 VAL B C 1
ATOM 1501 O O . VAL B 1 60 ? 57.501 -13.189 121.280 1.00 34.69 58 VAL B O 1
ATOM 1505 N N . ILE B 1 61 ? 56.211 -11.414 121.716 1.00 35.16 59 ILE B N 1
ATOM 1506 C CA . ILE B 1 61 ? 55.402 -12.084 122.757 1.00 35.40 59 ILE B CA 1
ATOM 1507 C C . ILE B 1 61 ? 53.946 -11.850 122.366 1.00 35.93 59 ILE B C 1
ATOM 1508 O O . ILE B 1 61 ? 53.514 -10.703 122.273 1.00 33.38 59 ILE B O 1
ATOM 1513 N N . VAL B 1 62 ? 53.223 -12.943 122.073 1.00 37.11 60 VAL B N 1
ATOM 1514 C CA . VAL B 1 62 ? 51.801 -12.894 121.732 1.00 37.81 60 VAL B CA 1
ATOM 1515 C C . VAL B 1 62 ? 50.974 -13.416 122.916 1.00 38.54 60 VAL B C 1
ATOM 1516 O O . VAL B 1 62 ? 51.284 -14.470 123.486 1.00 39.65 60 VAL B O 1
ATOM 1520 N N . ARG B 1 63 ? 49.975 -12.641 123.339 1.00 38.25 61 ARG B N 1
ATOM 1521 C CA . ARG B 1 63 ? 48.944 -13.128 124.257 1.00 38.49 61 ARG B CA 1
ATOM 1522 C C . ARG B 1 63 ? 47.571 -12.764 123.660 1.00 38.56 61 ARG B C 1
ATOM 1523 O O . ARG B 1 63 ? 47.501 -12.042 122.680 1.00 39.27 61 ARG B O 1
ATOM 1531 N N . ASP B 1 64 ? 46.475 -13.254 124.231 1.00 38.61 62 ASP B N 1
ATOM 1532 C CA . ASP B 1 64 ? 45.167 -12.908 123.702 1.00 38.08 62 ASP B CA 1
ATOM 1533 C C . ASP B 1 64 ? 44.972 -11.415 123.503 1.00 37.69 62 ASP B C 1
ATOM 1534 O O . ASP B 1 64 ? 44.380 -11.007 122.516 1.00 37.28 62 ASP B O 1
ATOM 1539 N N . GLU B 1 65 ? 45.496 -10.603 124.429 1.00 37.29 63 GLU B N 1
ATOM 1540 C CA . GLU B 1 65 ? 45.217 -9.170 124.462 1.00 36.29 63 GLU B CA 1
ATOM 1541 C C . GLU B 1 65 ? 46.233 -8.307 123.709 1.00 35.22 63 GLU B C 1
ATOM 1542 O O . GLU B 1 65 ? 46.008 -7.102 123.488 1.00 34.87 63 GLU B O 1
ATOM 1548 N N . PHE B 1 66 ? 47.352 -8.885 123.307 1.00 33.89 64 PHE B N 1
ATOM 1549 C CA . PHE B 1 66 ? 48.430 -8.045 122.820 1.00 32.82 64 PHE B CA 1
ATOM 1550 C C . PHE B 1 66 ? 49.507 -8.804 122.113 1.00 32.42 64 PHE B C 1
ATOM 1551 O O . PHE B 1 66 ? 49.647 -10.024 122.302 1.00 32.13 64 PHE B O 1
ATOM 1559 N N . VAL B 1 67 ? 50.260 -8.041 121.310 1.00 31.57 65 VAL B N 1
ATOM 1560 C CA . VAL B 1 67 ? 51.563 -8.417 120.832 1.00 31.96 65 VAL B CA 1
ATOM 1561 C C . VAL B 1 67 ? 52.572 -7.387 121.356 1.00 32.38 65 VAL B C 1
ATOM 1562 O O . VAL B 1 67 ? 52.396 -6.151 121.191 1.00 32.41 65 VAL B O 1
ATOM 1566 N N . ILE B 1 68 ? 53.628 -7.895 121.961 1.00 32.41 66 ILE B N 1
ATOM 1567 C CA . ILE B 1 68 ? 54.754 -7.079 122.368 1.00 33.08 66 ILE B CA 1
ATOM 1568 C C . ILE B 1 68 ? 55.946 -7.488 121.524 1.00 33.40 66 ILE B C 1
ATOM 1569 O O . ILE B 1 68 ? 56.184 -8.684 121.333 1.00 34.39 66 ILE B O 1
ATOM 1574 N N . SER B 1 69 ? 56.696 -6.523 121.012 1.00 33.25 67 SER B N 1
ATOM 1575 C CA . SER B 1 69 ? 57.897 -6.832 120.239 1.00 33.95 67 SER B CA 1
ATOM 1576 C C . SER B 1 69 ? 59.011 -5.829 120.482 1.00 34.48 67 SER B C 1
ATOM 1577 O O . SER B 1 69 ? 58.755 -4.683 120.855 1.00 35.24 67 SER B O 1
ATOM 1580 N N . GLY B 1 70 ? 60.255 -6.249 120.257 1.00 34.26 68 GLY B N 1
ATOM 1581 C CA . GLY B 1 70 ? 61.344 -5.290 120.297 1.00 33.80 68 GLY B CA 1
ATOM 1582 C C . GLY B 1 70 ? 62.717 -5.893 120.230 1.00 33.48 68 GLY B C 1
ATOM 1583 O O . GLY B 1 70 ? 62.875 -7.052 119.917 1.00 33.80 68 GLY B O 1
ATOM 1584 N N . VAL B 1 71 ? 63.709 -5.066 120.527 1.00 33.67 69 VAL B N 1
ATOM 1585 C CA . VAL B 1 71 ? 65.117 -5.408 120.374 1.00 33.01 69 VAL B CA 1
ATOM 1586 C C . VAL B 1 71 ? 65.882 -4.781 121.523 1.00 33.43 69 VAL B C 1
ATOM 1587 O O . VAL B 1 71 ? 65.802 -3.592 121.734 1.00 33.99 69 VAL B O 1
ATOM 1591 N N . ILE B 1 72 ? 66.601 -5.593 122.267 1.00 33.98 70 ILE B N 1
ATOM 1592 C CA . ILE B 1 72 ? 67.435 -5.151 123.359 1.00 35.19 70 ILE B CA 1
ATOM 1593 C C . ILE B 1 72 ? 68.869 -5.588 123.038 1.00 36.16 70 ILE B C 1
ATOM 1594 O O . ILE B 1 72 ? 69.093 -6.698 122.535 1.00 36.10 70 ILE B O 1
ATOM 1599 N N . SER B 1 73 ? 69.826 -4.689 123.283 1.00 36.67 71 SER B N 1
ATOM 1600 C CA . SER B 1 73 ? 71.253 -4.988 123.156 1.00 36.42 71 SER B CA 1
ATOM 1601 C C . SER B 1 73 ? 71.999 -4.764 124.451 1.00 36.57 71 SER B C 1
ATOM 1602 O O . SER B 1 73 ? 71.598 -3.942 125.272 1.00 35.17 71 SER B O 1
ATOM 1605 N N . GLN B 1 74 ? 73.121 -5.464 124.610 1.00 36.10 72 GLN B N 1
ATOM 1606 C CA . GLN B 1 74 ? 74.073 -5.122 125.638 1.00 35.51 72 GLN B CA 1
ATOM 1607 C C . GLN B 1 74 ? 75.521 -5.373 125.196 1.00 36.45 72 GLN B C 1
ATOM 1608 O O . GLN B 1 74 ? 75.846 -6.415 124.552 1.00 34.77 72 GLN B O 1
ATOM 1622 N N . ALA B 1 76 ? 79.075 -6.508 126.284 1.00 37.93 74 ALA B N 1
ATOM 1623 C CA . ALA B 1 76 ? 79.722 -7.370 127.282 1.00 38.61 74 ALA B CA 1
ATOM 1624 C C . ALA B 1 76 ? 81.222 -7.455 127.042 1.00 38.91 74 ALA B C 1
ATOM 1625 O O . ALA B 1 76 ? 81.653 -7.782 125.945 1.00 39.10 74 ALA B O 1
ATOM 1627 N N . HIS B 1 77 ? 82.015 -7.181 128.078 1.00 39.74 75 HIS B N 1
ATOM 1628 C CA . HIS B 1 77 ? 83.469 -7.221 127.968 1.00 39.85 75 HIS B CA 1
ATOM 1629 C C . HIS B 1 77 ? 83.951 -8.504 128.652 1.00 40.40 75 HIS B C 1
ATOM 1630 O O . HIS B 1 77 ? 84.067 -8.561 129.883 1.00 40.36 75 HIS B O 1
ATOM 1637 N N . ILE B 1 78 ? 84.198 -9.546 127.860 1.00 41.10 76 ILE B N 1
ATOM 1638 C CA . ILE B 1 78 ? 84.574 -10.852 128.415 1.00 42.10 76 ILE B CA 1
ATOM 1639 C C . ILE B 1 78 ? 86.031 -10.887 128.896 1.00 42.94 76 ILE B C 1
ATOM 1640 O O . ILE B 1 78 ? 86.947 -10.770 128.078 1.00 43.21 76 ILE B O 1
ATOM 1645 N N . GLN B 1 79 ? 86.240 -11.067 130.203 1.00 44.02 77 GLN B N 1
ATOM 1646 C CA . GLN B 1 79 ? 87.600 -11.115 130.773 1.00 44.49 77 GLN B CA 1
ATOM 1647 C C . GLN B 1 79 ? 88.274 -12.490 130.613 1.00 45.01 77 GLN B C 1
ATOM 1648 O O . GLN B 1 79 ? 87.632 -13.536 130.746 1.00 44.72 77 GLN B O 1
ATOM 1654 N N . GLY B 1 80 ? 89.573 -12.461 130.309 1.00 45.62 78 GLY B N 1
ATOM 1655 C CA . GLY B 1 80 ? 90.389 -13.661 130.176 1.00 46.08 78 GLY B CA 1
ATOM 1656 C C . GLY B 1 80 ? 90.108 -14.538 128.967 1.00 46.80 78 GLY B C 1
ATOM 1657 O O . GLY B 1 80 ? 90.500 -15.709 128.949 1.00 46.70 78 GLY B O 1
ATOM 1658 N N . ARG B 1 81 ? 89.445 -13.991 127.947 1.00 47.39 79 ARG B N 1
ATOM 1659 C CA . ARG B 1 81 ? 89.12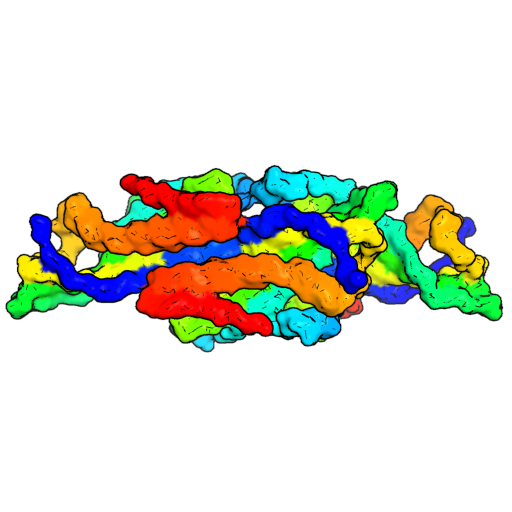1 -14.767 126.756 1.00 47.95 79 ARG B CA 1
ATOM 1660 C C . ARG B 1 81 ? 89.474 -13.979 125.518 1.00 49.36 79 ARG B C 1
ATOM 1661 O O . ARG B 1 81 ? 89.342 -12.755 125.486 1.00 50.07 79 ARG B O 1
ATOM 1669 N N . LEU B 1 82 ? 89.915 -14.698 124.496 1.00 50.79 80 LEU B N 1
ATOM 1670 C CA . LEU B 1 82 ? 90.185 -14.128 123.185 1.00 51.79 80 LEU B CA 1
ATOM 1671 C C . LEU B 1 82 ? 89.447 -15.004 122.209 1.00 52.30 80 LEU B C 1
ATOM 1672 O O . LEU B 1 82 ? 89.920 -16.090 121.852 1.00 53.17 80 LEU B O 1
ATOM 1677 N N . ILE B 1 83 ? 88.261 -14.538 121.818 1.00 52.55 81 ILE B N 1
ATOM 1678 C CA . ILE B 1 83 ? 87.360 -15.288 120.967 1.00 52.96 81 ILE B CA 1
ATOM 1679 C C . ILE B 1 83 ? 87.530 -14.811 119.525 1.00 53.29 81 ILE B C 1
ATOM 1680 O O . ILE B 1 83 ? 87.561 -13.611 119.247 1.00 53.46 81 ILE B O 1
ATOM 1685 N N . ASN B 1 84 ? 87.668 -15.758 118.613 1.00 53.42 82 ASN B N 1
ATOM 1686 C CA . ASN B 1 84 ? 87.884 -15.431 117.228 1.00 53.72 82 ASN B CA 1
ATOM 1687 C C . ASN B 1 84 ? 86.546 -15.371 116.507 1.00 53.89 82 ASN B C 1
ATOM 1688 O O . ASN B 1 84 ? 86.323 -14.469 115.684 1.00 54.55 82 ASN B O 1
ATOM 1693 N N . GLU B 1 85 ? 85.677 -16.338 116.810 1.00 53.65 83 GLU B N 1
ATOM 1694 C CA . GLU B 1 85 ? 84.296 -16.343 116.339 1.00 53.28 83 GLU B CA 1
ATOM 1695 C C . GLU B 1 85 ? 83.282 -16.642 117.480 1.00 52.67 83 GLU B C 1
ATOM 1696 O O . GLU B 1 85 ? 83.616 -17.306 118.474 1.00 52.42 83 GLU B O 1
ATOM 1702 N N . PRO B 1 86 ? 82.052 -16.096 117.367 1.00 51.62 84 PRO B N 1
ATOM 1703 C CA . PRO B 1 86 ? 81.014 -16.293 118.398 1.00 50.86 84 PRO B CA 1
ATOM 1704 C C . PRO B 1 86 ? 80.605 -17.733 118.677 1.00 49.79 84 PRO B C 1
ATOM 1705 O O . PRO B 1 86 ? 80.228 -18.039 119.791 1.00 48.66 84 PRO B O 1
ATOM 1709 N N . SER B 1 87 ? 80.682 -18.610 117.682 1.00 48.85 85 SER B N 1
ATOM 1710 C CA . SER B 1 87 ? 80.311 -20.027 117.871 1.00 48.33 85 SER B CA 1
ATOM 1711 C C . SER B 1 87 ? 81.197 -20.769 118.858 1.00 47.37 85 SER B C 1
ATOM 1712 O O . SER B 1 87 ? 80.862 -21.886 119.245 1.00 47.22 85 SER B O 1
ATOM 1715 N N . GLU B 1 88 ? 82.321 -20.162 119.250 1.00 46.52 86 GLU B N 1
ATOM 1716 C CA . GLU B 1 88 ? 83.163 -20.701 120.339 1.00 46.06 86 GLU B CA 1
ATOM 1717 C C . GLU B 1 88 ? 82.421 -20.769 121.665 1.00 45.20 86 GLU B C 1
ATOM 1718 O O . GLU B 1 88 ? 82.798 -21.550 122.536 1.00 44.54 86 GLU B O 1
ATOM 1724 N N . PHE B 1 89 ? 81.406 -19.924 121.845 1.00 43.79 87 PHE B N 1
ATOM 1725 C CA . PHE B 1 89 ? 80.683 -19.907 123.111 1.00 43.24 87 PHE B CA 1
ATOM 1726 C C . PHE B 1 89 ? 79.947 -21.206 123.320 1.00 42.28 87 PHE B C 1
ATOM 1727 O O . PHE B 1 89 ? 79.363 -21.724 122.390 1.00 41.89 87 PHE B O 1
ATOM 1735 N N . SER B 1 90 ? 79.980 -21.705 124.554 1.00 41.82 88 SER B N 1
ATOM 1736 C CA . SER B 1 90 ? 79.193 -22.861 124.963 1.00 41.21 88 SER B CA 1
ATOM 1737 C C . SER B 1 90 ? 77.751 -22.460 125.297 1.00 42.00 88 SER B C 1
ATOM 1738 O O . SER B 1 90 ? 77.430 -21.272 125.469 1.00 41.48 88 SER B O 1
ATOM 1741 N N . GLN B 1 91 ? 76.894 -23.460 125.423 1.00 41.92 89 GLN B N 1
ATOM 1742 C CA . GLN B 1 91 ? 75.493 -23.215 125.734 1.00 42.41 89 GLN B CA 1
ATOM 1743 C C . GLN B 1 91 ? 75.304 -22.434 127.038 1.00 41.74 89 GLN B C 1
ATOM 1744 O O . GLN B 1 91 ? 74.385 -21.615 127.150 1.00 41.41 89 GLN B O 1
ATOM 1750 N N . ASP B 1 92 ? 76.140 -22.733 128.033 1.00 40.73 90 ASP B N 1
ATOM 1751 C CA . ASP B 1 92 ? 76.070 -22.033 129.315 1.00 39.58 90 ASP B CA 1
ATOM 1752 C C . ASP B 1 92 ? 76.605 -20.611 129.184 1.00 38.15 90 ASP B C 1
ATOM 1753 O O . ASP B 1 92 ? 76.117 -19.702 129.851 1.00 36.73 90 ASP B O 1
ATOM 1758 N N . GLU B 1 93 ? 77.586 -20.417 128.303 1.00 36.72 91 GLU B N 1
ATOM 1759 C CA . GLU B 1 93 ? 78.100 -19.072 128.031 1.00 36.38 91 GLU B CA 1
ATOM 1760 C C . GLU B 1 93 ? 77.066 -18.188 127.307 1.00 35.68 91 GLU B C 1
ATOM 1761 O O . GLU B 1 93 ? 76.904 -17.019 127.634 1.00 34.42 91 GLU B O 1
ATOM 1767 N N . VAL B 1 94 ? 76.362 -18.765 126.337 1.00 35.87 92 VAL B N 1
ATOM 1768 C CA . VAL B 1 94 ? 75.268 -18.088 125.679 1.00 36.44 92 VAL B CA 1
ATOM 1769 C C . VAL B 1 94 ? 74.156 -17.807 126.701 1.00 36.07 92 VAL B C 1
ATOM 1770 O O . VAL B 1 94 ? 73.663 -16.688 126.769 1.00 34.62 92 VAL B O 1
ATOM 1774 N N . GLU B 1 95 ? 73.802 -18.795 127.523 1.00 36.70 93 GLU B N 1
ATOM 1775 C CA . GLU B 1 95 ? 72.789 -18.568 128.559 1.00 37.15 93 GLU B CA 1
ATOM 1776 C C . GLU B 1 95 ? 73.149 -17.368 129.447 1.00 36.86 93 GLU B C 1
ATOM 1777 O O . GLU B 1 95 ? 72.320 -16.481 129.636 1.00 37.66 93 GLU B O 1
ATOM 1783 N N . ASN B 1 96 ? 74.359 -17.405 130.008 1.00 35.79 94 ASN B N 1
ATOM 1784 C CA . ASN B 1 96 ? 74.987 -16.317 130.755 1.00 35.25 94 ASN B CA 1
ATOM 1785 C C . ASN B 1 96 ? 74.874 -14.966 130.069 1.00 33.74 94 ASN B C 1
ATOM 1786 O O . ASN B 1 96 ? 74.402 -13.994 130.653 1.00 31.83 94 ASN B O 1
ATOM 1791 N N . LEU B 1 97 ? 75.317 -14.918 128.818 1.00 32.66 95 LEU B N 1
ATOM 1792 C CA . LEU B 1 97 ? 75.345 -13.669 128.069 1.00 32.51 95 LEU B CA 1
ATOM 1793 C C . LEU B 1 97 ? 73.953 -13.134 127.769 1.00 32.44 95 LEU B C 1
ATOM 1794 O O . LEU B 1 97 ? 73.767 -11.931 127.757 1.00 32.87 95 LEU B O 1
ATOM 1799 N N . ALA B 1 98 ? 72.995 -14.016 127.469 1.00 32.77 96 ALA B N 1
ATOM 1800 C CA . ALA B 1 98 ? 71.621 -13.614 127.118 1.00 32.79 96 ALA B CA 1
ATOM 1801 C C . ALA B 1 98 ? 70.742 -13.220 128.317 1.00 33.07 96 ALA B C 1
ATOM 1802 O O . ALA B 1 98 ? 69.768 -12.481 128.148 1.00 33.35 96 ALA B O 1
ATOM 1804 N N . ALA B 1 99 ? 71.061 -13.739 129.504 1.00 33.01 97 ALA B N 1
ATOM 1805 C CA . ALA B 1 99 ? 70.197 -13.610 130.680 1.00 32.99 97 ALA B CA 1
ATOM 1806 C C . ALA B 1 99 ? 69.776 -12.176 130.994 1.00 32.92 97 ALA B C 1
ATOM 1807 O O . ALA B 1 99 ? 68.603 -11.926 131.262 1.00 32.66 97 ALA B O 1
ATOM 1809 N N . PRO B 1 100 ? 70.727 -11.219 130.988 1.00 33.29 98 PRO B N 1
ATOM 1810 C CA . PRO B 1 100 ? 70.309 -9.845 131.351 1.00 33.10 98 PRO B CA 1
ATOM 1811 C C . PRO B 1 100 ? 69.383 -9.200 130.333 1.00 32.65 98 PRO B C 1
ATOM 1812 O O . PRO B 1 100 ? 68.595 -8.337 130.687 1.00 32.55 98 PRO B O 1
ATOM 1816 N N . LEU B 1 101 ? 69.451 -9.641 129.077 1.00 32.79 99 LEU B N 1
ATOM 1817 C CA . LEU B 1 101 ? 68.552 -9.158 128.040 1.00 32.25 99 LEU B CA 1
ATOM 1818 C C . LEU B 1 101 ? 67.125 -9.667 128.299 1.00 31.72 99 LEU B C 1
ATOM 1819 O O . LEU B 1 101 ? 66.141 -8.919 128.229 1.00 29.36 99 LEU B O 1
ATOM 1824 N N . LEU B 1 102 ? 67.022 -10.961 128.571 1.00 31.83 100 LEU B N 1
ATOM 1825 C CA . LEU B 1 102 ? 65.740 -11.579 128.856 1.00 32.01 100 LEU B CA 1
ATOM 1826 C C . LEU B 1 102 ? 65.101 -10.970 130.140 1.00 32.32 100 LEU B C 1
ATOM 1827 O O . LEU B 1 102 ? 63.889 -10.723 130.174 1.00 31.43 100 LEU B O 1
ATOM 1832 N N . GLU B 1 103 ? 65.925 -10.716 131.165 1.00 32.64 101 GLU B N 1
ATOM 1833 C CA . GLU B 1 103 ? 65.429 -10.130 132.433 1.00 32.83 101 GLU B CA 1
ATOM 1834 C C . GLU B 1 103 ? 64.838 -8.730 132.201 1.00 33.08 101 GLU B C 1
ATOM 1835 O O . GLU B 1 103 ? 63.787 -8.411 132.761 1.00 32.70 101 GLU B O 1
ATOM 1841 N N . ILE B 1 104 ? 65.478 -7.926 131.347 1.00 32.67 102 ILE B N 1
ATOM 1842 C CA . ILE B 1 104 ? 64.917 -6.627 130.944 1.00 32.97 102 ILE B CA 1
ATOM 1843 C C . ILE B 1 104 ? 63.523 -6.758 130.299 1.00 32.43 102 ILE B C 1
ATOM 1844 O O . ILE B 1 104 ? 62.600 -5.970 130.601 1.00 32.09 102 ILE B O 1
ATOM 1849 N N . VAL B 1 105 ? 63.387 -7.714 129.386 1.00 31.57 103 VAL B N 1
ATOM 1850 C CA . VAL B 1 105 ? 62.133 -7.909 128.670 1.00 31.91 103 VAL B CA 1
ATOM 1851 C C . VAL B 1 105 ? 61.069 -8.377 129.662 1.00 31.54 103 VAL B C 1
ATOM 1852 O O . VAL B 1 105 ? 59.887 -8.007 129.556 1.00 31.41 103 VAL B O 1
ATOM 1856 N N . LYS B 1 106 ? 61.494 -9.234 130.582 1.00 31.51 104 LYS B N 1
ATOM 1857 C CA . LYS B 1 106 ? 60.629 -9.676 131.686 1.00 32.07 104 LYS B CA 1
ATOM 1858 C C . LYS B 1 106 ? 60.121 -8.492 132.548 1.00 31.75 104 LYS B C 1
ATOM 1859 O O . LYS B 1 106 ? 58.923 -8.382 132.828 1.00 30.11 104 LYS B O 1
ATOM 1865 N N . ARG B 1 107 ? 61.030 -7.595 132.926 1.00 31.55 105 ARG B N 1
ATOM 1866 C CA . ARG B 1 107 ? 60.650 -6.462 133.804 1.00 31.17 105 ARG B CA 1
ATOM 1867 C C . ARG B 1 107 ? 59.736 -5.475 133.086 1.00 30.58 105 ARG B C 1
ATOM 1868 O O . ARG B 1 107 ? 58.751 -4.992 133.675 1.00 29.66 105 ARG B O 1
ATOM 1876 N N . LEU B 1 108 ? 60.062 -5.204 131.817 1.00 30.05 106 LEU B N 1
ATOM 1877 C CA . LEU B 1 108 ? 59.308 -4.294 130.986 1.00 29.57 106 LEU B CA 1
ATOM 1878 C C . LEU B 1 108 ? 57.887 -4.849 130.798 1.00 29.39 106 LEU B C 1
ATOM 1879 O O . LEU B 1 108 ? 56.899 -4.131 130.932 1.00 30.26 106 LEU B O 1
ATOM 1884 N N . THR B 1 109 ? 57.802 -6.126 130.481 1.00 28.91 107 THR B N 1
ATOM 1885 C CA . THR B 1 109 ? 56.516 -6.765 130.218 1.00 29.55 107 THR B CA 1
ATOM 1886 C C . THR B 1 109 ? 55.616 -6.828 131.432 1.00 29.10 107 THR B C 1
ATOM 1887 O O . THR B 1 109 ? 54.429 -6.622 131.306 1.00 27.94 107 THR B O 1
ATOM 1891 N N . TYR B 1 110 ? 56.187 -7.092 132.611 1.00 29.05 108 TYR B N 1
ATOM 1892 C CA . TYR B 1 110 ? 55.413 -7.087 133.818 1.00 29.13 108 TYR B CA 1
ATOM 1893 C C . TYR B 1 110 ? 54.748 -5.700 134.062 1.00 28.83 108 TYR B C 1
ATOM 1894 O O . TYR B 1 110 ? 53.551 -5.612 134.285 1.00 27.39 108 TYR B O 1
ATOM 1903 N N . GLU B 1 111 ? 55.530 -4.630 134.025 1.00 28.98 109 GLU B N 1
ATOM 1904 C CA . GLU B 1 111 ? 55.034 -3.304 134.403 1.00 28.88 109 GLU B CA 1
ATOM 1905 C C . GLU B 1 111 ? 54.030 -2.794 133.392 1.00 28.21 109 GLU B C 1
ATOM 1906 O O . GLU B 1 111 ? 53.031 -2.208 133.753 1.00 27.92 109 GLU B O 1
ATOM 1912 N N . VAL B 1 112 ? 54.321 -3.014 132.115 1.00 27.45 110 VAL B N 1
ATOM 1913 C CA . VAL B 1 112 ? 53.480 -2.572 131.030 1.00 28.01 110 VAL B CA 1
ATOM 1914 C C . VAL B 1 112 ? 52.141 -3.332 131.014 1.00 28.15 110 VAL B C 1
ATOM 1915 O O . VAL B 1 112 ? 51.122 -2.717 130.902 1.00 28.17 110 VAL B O 1
ATOM 1919 N N . THR B 1 113 ? 52.144 -4.659 131.168 1.00 28.75 111 THR B N 1
ATOM 1920 C CA . THR B 1 113 ? 50.894 -5.426 131.144 1.00 28.64 111 THR B CA 1
ATOM 1921 C C . THR B 1 113 ? 50.090 -5.148 132.420 1.00 29.16 111 THR B C 1
ATOM 1922 O O . THR B 1 113 ? 48.875 -5.048 132.366 1.00 28.98 111 THR B O 1
ATOM 1926 N N . GLU B 1 114 ? 50.770 -5.045 133.567 1.00 29.43 112 GLU B N 1
ATOM 1927 C CA . GLU B 1 114 ? 50.131 -4.608 134.797 1.00 30.09 112 GLU B CA 1
ATOM 1928 C C . GLU B 1 114 ? 49.316 -3.313 134.597 1.00 30.72 112 GLU B C 1
ATOM 1929 O O . GLU B 1 114 ? 48.162 -3.226 135.037 1.00 30.53 112 GLU B O 1
ATOM 1935 N N . ILE B 1 115 ? 49.917 -2.318 133.961 1.00 31.31 113 ILE B N 1
ATOM 1936 C CA . ILE B 1 115 ? 49.245 -1.047 133.726 1.00 32.06 113 ILE B CA 1
ATOM 1937 C C . ILE B 1 115 ? 48.210 -1.110 132.588 1.00 32.59 113 ILE B C 1
ATOM 1938 O O . ILE B 1 115 ? 47.113 -0.551 132.716 1.00 32.22 113 ILE B O 1
ATOM 1943 N N . ALA B 1 116 ? 48.585 -1.733 131.464 1.00 33.05 114 ALA B N 1
ATOM 1944 C CA . ALA B 1 116 ? 47.736 -1.769 130.274 1.00 33.82 114 ALA B CA 1
ATOM 1945 C C . ALA B 1 116 ? 46.444 -2.567 130.475 1.00 35.26 114 ALA B C 1
ATOM 1946 O O . ALA B 1 116 ? 45.400 -2.225 129.926 1.00 35.17 114 ALA B O 1
ATOM 1948 N N . LEU B 1 117 ? 46.519 -3.651 131.242 1.00 36.92 115 LEU B N 1
ATOM 1949 C CA . LEU B 1 117 ? 45.390 -4.558 131.348 1.00 38.00 115 LEU B CA 1
ATOM 1950 C C . LEU B 1 117 ? 44.732 -4.567 132.722 1.00 39.66 115 LEU B C 1
ATOM 1951 O O . LEU B 1 117 ? 43.569 -4.938 132.862 1.00 39.06 115 LEU B O 1
ATOM 1956 N N . ASP B 1 118 ? 45.471 -4.055 133.668 1.00 42.31 116 ASP B N 1
ATOM 1957 C CA . ASP B 1 118 ? 44.960 -3.653 134.938 1.00 44.95 116 ASP B CA 1
ATOM 1958 C C . ASP B 1 118 ? 44.373 -4.904 135.502 1.00 45.75 116 ASP B C 1
ATOM 1959 O O . ASP B 1 118 ? 43.191 -5.129 135.532 1.00 48.17 116 ASP B O 1
ATOM 1964 N N . ARG B 1 119 ? 45.277 -5.756 135.912 1.00 46.59 117 ARG B N 1
ATOM 1965 C CA . ARG B 1 119 ? 45.052 -7.185 135.997 1.00 46.00 117 ARG B CA 1
ATOM 1966 C C . ARG B 1 119 ? 46.479 -7.535 136.249 1.00 44.34 117 ARG B C 1
ATOM 1967 O O . ARG B 1 119 ? 47.329 -6.790 135.855 1.00 44.32 117 ARG B O 1
ATOM 1975 N N . PRO B 1 120 ? 46.755 -8.567 137.011 1.00 42.64 118 PRO B N 1
ATOM 1976 C CA . PRO B 1 120 ? 48.148 -8.748 137.442 1.00 41.77 118 PRO B CA 1
ATOM 1977 C C . PRO B 1 120 ? 49.136 -8.893 136.286 1.00 40.13 118 PRO B C 1
ATOM 1978 O O . PRO B 1 120 ? 48.875 -9.602 135.313 1.00 38.13 118 PRO B O 1
ATOM 1982 N N . GLY B 1 121 ? 50.272 -8.224 136.425 1.00 38.62 119 GLY B N 1
ATOM 1983 C CA . GLY B 1 121 ? 51.246 -8.205 135.385 1.00 38.45 119 GLY B CA 1
ATOM 1984 C C . GLY B 1 121 ? 51.644 -9.592 134.924 1.00 37.80 119 GLY B C 1
ATOM 1985 O O . GLY B 1 121 ? 51.731 -10.522 135.725 1.00 36.64 119 GLY B O 1
ATOM 1986 N N . VAL B 1 122 ? 51.864 -9.711 133.621 1.00 37.53 120 VAL B N 1
ATOM 1987 C CA . VAL B 1 122 ? 52.314 -10.946 133.013 1.00 38.17 120 VAL B CA 1
ATOM 1988 C C . VAL B 1 122 ? 53.743 -11.172 133.445 1.00 38.76 120 VAL B C 1
ATOM 1989 O O . VAL B 1 122 ? 54.555 -10.250 133.357 1.00 38.43 120 VAL B O 1
ATOM 1993 N N . THR B 1 123 ? 54.037 -12.391 133.903 1.00 40.28 121 THR B N 1
ATOM 1994 C CA . THR B 1 123 ? 55.375 -12.764 134.352 1.00 41.88 121 THR B CA 1
ATOM 1995 C C . THR B 1 123 ? 55.958 -13.856 133.435 1.00 42.82 121 THR B C 1
ATOM 1996 O O . THR B 1 123 ? 55.611 -15.017 133.538 1.00 43.38 121 THR B O 1
ATOM 2000 N N . LEU B 1 124 ? 56.865 -13.460 132.543 1.00 44.31 122 LEU B N 1
ATOM 2001 C CA . LEU B 1 124 ? 57.455 -14.367 131.572 1.00 45.37 122 LEU B CA 1
ATOM 2002 C C . LEU B 1 124 ? 58.460 -15.274 132.257 1.00 46.81 122 LEU B C 1
ATOM 2003 O O . LEU B 1 124 ? 59.188 -14.851 133.166 1.00 46.73 122 LEU B O 1
ATOM 2008 N N . GLU B 1 125 ? 58.484 -16.528 131.821 1.00 48.97 123 GLU B N 1
ATOM 2009 C CA . GLU B 1 125 ? 59.459 -17.521 132.288 1.00 50.74 123 GLU B CA 1
ATOM 2010 C C . GLU B 1 125 ? 59.960 -18.204 131.013 1.00 52.05 123 GLU B C 1
ATOM 2011 O O . GLU B 1 125 ? 59.145 -18.693 130.228 1.00 52.99 123 GLU B O 1
ATOM 2017 N N . PHE B 1 126 ? 61.270 -18.214 130.773 1.00 52.81 124 PHE B N 1
ATOM 2018 C CA . PHE B 1 126 ? 61.769 -18.576 129.431 1.00 53.36 124 PHE B CA 1
ATOM 2019 C C . PHE B 1 126 ? 62.193 -20.054 129.278 1.00 53.84 124 PHE B C 1
ATOM 2020 O O . PHE B 1 126 ? 62.351 -20.795 130.264 1.00 54.92 124 PHE B O 1
ATOM 2028 N N . ALA C 1 1 ? 105.655 -18.621 92.936 1.00 57.59 -1 ALA C N 1
ATOM 2029 C CA . ALA C 1 1 ? 105.732 -17.531 93.952 1.00 56.87 -1 ALA C CA 1
ATOM 2030 C C . ALA C 1 1 ? 104.684 -17.726 95.072 1.00 56.94 -1 ALA C C 1
ATOM 2031 O O . ALA C 1 1 ? 105.026 -17.878 96.260 1.00 57.40 -1 ALA C O 1
ATOM 2033 N N . ALA C 1 2 ? 103.410 -17.701 94.683 1.00 55.97 0 ALA C N 1
ATOM 2034 C CA . ALA C 1 2 ? 102.307 -17.736 95.637 1.00 55.01 0 ALA C CA 1
ATOM 2035 C C . ALA C 1 2 ? 102.137 -19.127 96.220 1.00 53.32 0 ALA C C 1
ATOM 2036 O O . ALA C 1 2 ? 102.512 -20.126 95.613 1.00 53.49 0 ALA C O 1
ATOM 2046 N N . GLU C 1 4 ? 100.163 -22.405 97.164 1.00 47.43 2 GLU C N 1
ATOM 2047 C CA . GLU C 1 4 ? 99.109 -23.130 96.454 1.00 46.65 2 GLU C CA 1
ATOM 2048 C C . GLU C 1 4 ? 98.045 -23.581 97.441 1.00 45.12 2 GLU C C 1
ATOM 2049 O O . GLU C 1 4 ? 98.357 -24.294 98.381 1.00 44.57 2 GLU C O 1
ATOM 2055 N N . VAL C 1 5 ? 96.801 -23.170 97.207 1.00 43.58 3 VAL C N 1
ATOM 2056 C CA . VAL C 1 5 ? 95.688 -23.499 98.088 1.00 43.02 3 VAL C CA 1
ATOM 2057 C C . VAL C 1 5 ? 94.477 -24.065 97.323 1.00 42.23 3 VAL C C 1
ATOM 2058 O O . VAL C 1 5 ? 94.027 -23.481 96.343 1.00 41.43 3 VAL C O 1
ATOM 2062 N N . ILE C 1 6 ? 93.954 -25.192 97.809 1.00 41.68 4 ILE C N 1
ATOM 2063 C CA . ILE C 1 6 ? 92.642 -25.707 97.414 1.00 41.19 4 ILE C CA 1
ATOM 2064 C C . ILE C 1 6 ? 91.626 -25.352 98.492 1.00 40.26 4 ILE C C 1
ATOM 2065 O O . ILE C 1 6 ? 91.748 -25.793 99.626 1.00 39.45 4 ILE C O 1
ATOM 2070 N N . ARG C 1 7 ? 90.598 -24.586 98.116 1.00 39.98 5 ARG C N 1
ATOM 2071 C CA . ARG C 1 7 ? 89.658 -23.994 99.077 1.00 39.90 5 ARG C CA 1
ATOM 2072 C C . ARG C 1 7 ? 88.232 -24.554 98.989 1.00 38.80 5 ARG C C 1
ATOM 2073 O O . ARG C 1 7 ? 87.705 -24.787 97.912 1.00 38.59 5 ARG C O 1
ATOM 2081 N N . GLU C 1 8 ? 87.606 -24.726 100.138 1.00 37.82 6 GLU C N 1
ATOM 2082 C CA . GLU C 1 8 ? 86.216 -25.117 100.191 1.00 37.58 6 GLU C CA 1
ATOM 2083 C C . GLU C 1 8 ? 85.323 -23.877 100.139 1.00 37.07 6 GLU C C 1
ATOM 2084 O O . GLU C 1 8 ? 85.819 -22.749 100.217 1.00 37.57 6 GLU C O 1
ATOM 2090 N N . GLN C 1 9 ? 84.026 -24.103 99.974 1.00 36.23 7 GLN C N 1
ATOM 2091 C CA . GLN C 1 9 ? 83.021 -23.038 99.951 1.00 36.14 7 GLN C CA 1
ATOM 2092 C C . GLN C 1 9 ? 83.160 -22.114 101.172 1.00 35.11 7 GLN C C 1
ATOM 2093 O O . GLN C 1 9 ? 83.176 -22.555 102.334 1.00 34.31 7 GLN C O 1
ATOM 2099 N N . GLU C 1 10 ? 83.252 -20.824 100.884 1.00 35.16 8 GLU C N 1
ATOM 2100 C CA . GLU C 1 10 ? 83.220 -19.788 101.914 1.00 34.61 8 GLU C CA 1
ATOM 2101 C C . GLU C 1 10 ? 81.998 -19.993 102.801 1.00 34.53 8 GLU C C 1
ATOM 2102 O O . GLU C 1 10 ? 80.936 -20.435 102.330 1.00 35.34 8 GLU C O 1
ATOM 2108 N N . PHE C 1 11 ? 82.171 -19.727 104.088 1.00 33.14 9 PHE C N 1
ATOM 2109 C CA . PHE C 1 11 ? 81.104 -19.867 105.049 1.00 32.33 9 PHE C CA 1
ATOM 2110 C C . PHE C 1 11 ? 80.867 -18.536 105.762 1.00 31.49 9 PHE C C 1
ATOM 2111 O O . PHE C 1 11 ? 81.796 -17.955 106.361 1.00 30.51 9 PHE C O 1
ATOM 2119 N N . VAL C 1 12 ? 79.623 -18.037 105.669 1.00 30.55 10 VAL C N 1
ATOM 2120 C CA . VAL C 1 12 ? 79.258 -16.750 106.298 1.00 30.83 10 VAL C CA 1
ATOM 2121 C C . VAL C 1 12 ? 78.718 -17.057 107.698 1.00 30.90 10 VAL C C 1
ATOM 2122 O O . VAL C 1 12 ? 77.577 -17.479 107.834 1.00 30.21 10 VAL C O 1
ATOM 2126 N N . ASN C 1 13 ? 79.540 -16.868 108.732 1.00 31.46 11 ASN C N 1
ATOM 2127 C CA . ASN C 1 13 ? 79.075 -17.093 110.119 1.00 32.27 11 ASN C CA 1
ATOM 2128 C C . ASN C 1 13 ? 78.084 -16.031 110.547 1.00 31.94 11 ASN C C 1
ATOM 2129 O O . ASN C 1 13 ? 77.075 -16.311 111.195 1.00 31.12 11 ASN C O 1
ATOM 2134 N N . GLN C 1 14 ? 78.422 -14.798 110.184 1.00 31.72 12 GLN C N 1
ATOM 2135 C CA . GLN C 1 14 ? 77.686 -13.658 110.579 1.00 32.03 12 GLN C CA 1
ATOM 2136 C C . GLN C 1 14 ? 77.939 -12.477 109.663 1.00 31.27 12 GLN C C 1
ATOM 2137 O O . GLN C 1 14 ? 79.073 -12.214 109.276 1.00 31.15 12 GLN C O 1
ATOM 2143 N N . TYR C 1 15 ? 76.867 -11.777 109.322 1.00 30.73 13 TYR C N 1
ATOM 2144 C CA . TYR C 1 15 ? 76.959 -10.494 108.649 1.00 31.05 13 TYR C CA 1
ATOM 2145 C C . TYR C 1 15 ? 75.825 -9.595 109.166 1.00 30.36 13 TYR C 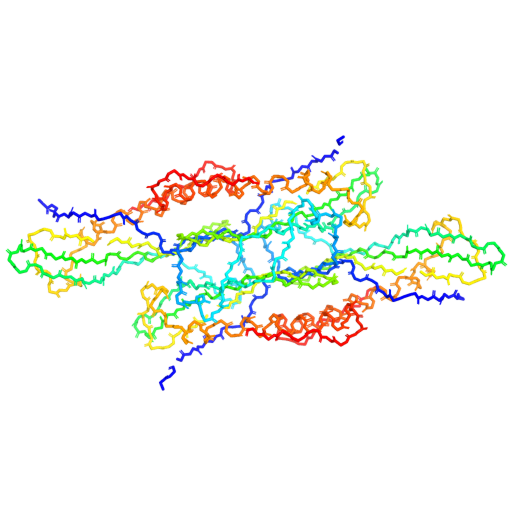C 1
ATOM 2146 O O . TYR C 1 15 ? 74.638 -9.850 108.929 1.00 30.48 13 TYR C O 1
ATOM 2155 N N . HIS C 1 16 ? 76.206 -8.571 109.919 1.00 30.17 14 HIS C N 1
ATOM 2156 C CA . HIS C 1 16 ? 75.251 -7.633 110.456 1.00 29.60 14 HIS C CA 1
ATOM 2157 C C . HIS C 1 16 ? 75.416 -6.267 109.780 1.00 29.49 14 HIS C C 1
ATOM 2158 O O . HIS C 1 16 ? 76.507 -5.708 109.737 1.00 28.95 14 HIS C O 1
ATOM 2165 N N . TYR C 1 17 ? 74.313 -5.743 109.269 1.00 28.65 15 TYR C N 1
ATOM 2166 C CA . TYR C 1 17 ? 74.230 -4.359 108.817 1.00 29.03 15 TYR C CA 1
ATOM 2167 C C . TYR C 1 17 ? 73.352 -3.609 109.833 1.00 28.99 15 TYR C C 1
ATOM 2168 O O . TYR C 1 17 ? 72.229 -4.024 110.096 1.00 28.14 15 TYR C O 1
ATOM 2177 N N . ASP C 1 18 ? 73.871 -2.513 110.379 1.00 29.53 16 ASP C N 1
ATOM 2178 C CA . ASP C 1 18 ? 73.140 -1.644 111.273 1.00 30.91 16 ASP C CA 1
ATOM 2179 C C . ASP C 1 18 ? 73.237 -0.193 110.823 1.00 30.84 16 ASP C C 1
ATOM 2180 O O . ASP C 1 18 ? 74.321 0.286 110.537 1.00 31.08 16 ASP C O 1
ATOM 2185 N N . ALA C 1 19 ? 72.091 0.490 110.744 1.00 31.14 17 ALA C N 1
ATOM 2186 C CA . ALA C 1 19 ? 72.084 1.949 110.587 1.00 31.04 17 ALA C CA 1
ATOM 2187 C C . ALA C 1 19 ? 72.848 2.537 111.750 1.00 30.14 17 ALA C C 1
ATOM 2188 O O . ALA C 1 19 ? 72.783 2.018 112.857 1.00 30.80 17 ALA C O 1
ATOM 2190 N N . ARG C 1 20 ? 73.574 3.614 111.474 1.00 30.48 18 ARG C N 1
ATOM 2191 C CA . ARG C 1 20 ? 74.435 4.265 112.459 1.00 30.33 18 ARG C CA 1
ATOM 2192 C C . ARG C 1 20 ? 73.557 4.666 113.620 1.00 30.75 18 ARG C C 1
ATOM 2193 O O . ARG C 1 20 ? 72.468 5.200 113.432 1.00 29.63 18 ARG C O 1
ATOM 2201 N N . ASN C 1 21 ? 74.017 4.341 114.828 1.00 30.95 19 ASN C N 1
ATOM 2202 C CA . ASN C 1 21 ? 73.215 4.540 116.018 1.00 30.28 19 ASN C CA 1
ATOM 2203 C C . ASN C 1 21 ? 74.045 5.300 116.995 1.00 29.99 19 ASN C C 1
ATOM 2204 O O . ASN C 1 21 ? 74.759 4.729 117.822 1.00 30.64 19 ASN C O 1
ATOM 2209 N N . LEU C 1 22 ? 73.967 6.610 116.901 1.00 29.84 20 LEU C N 1
ATOM 2210 C CA . LEU C 1 22 ? 74.894 7.437 117.653 1.00 30.55 20 LEU C CA 1
ATOM 2211 C C . LEU C 1 22 ? 74.540 7.386 119.157 1.00 30.07 20 LEU C C 1
ATOM 2212 O O . LEU C 1 22 ? 75.418 7.464 119.999 1.00 29.73 20 LEU C O 1
ATOM 2217 N N . GLU C 1 23 ? 73.263 7.220 119.478 1.00 30.12 21 GLU C N 1
ATOM 2218 C CA . GLU C 1 23 ? 72.835 7.104 120.877 1.00 31.10 21 GLU C CA 1
ATOM 2219 C C . GLU C 1 23 ? 73.457 5.894 121.562 1.00 30.08 21 GLU C C 1
ATOM 2220 O O . GLU C 1 23 ? 73.843 5.958 122.713 1.00 30.41 21 GLU C O 1
ATOM 2226 N N . TRP C 1 24 ? 73.551 4.791 120.842 1.00 31.13 22 TRP C N 1
ATOM 2227 C CA . TRP C 1 24 ? 74.209 3.591 121.351 1.00 30.45 22 TRP C CA 1
ATOM 2228 C C . TRP C 1 24 ? 75.675 3.916 121.624 1.00 29.74 22 TRP C C 1
ATOM 2229 O O . TRP C 1 24 ? 76.201 3.590 122.665 1.00 29.39 22 TRP C O 1
ATOM 2240 N N . GLU C 1 25 ? 76.323 4.555 120.659 1.00 29.23 23 GLU C N 1
ATOM 2241 C CA . GLU C 1 25 ? 77.741 4.847 120.723 1.00 28.65 23 GLU C CA 1
ATOM 2242 C C . GLU C 1 25 ? 78.082 5.799 121.856 1.00 29.24 23 GLU C C 1
ATOM 2243 O O . GLU C 1 25 ? 79.189 5.739 122.422 1.00 30.01 23 GLU C O 1
ATOM 2249 N N . GLU C 1 26 ? 77.172 6.714 122.144 1.00 29.59 24 GLU C N 1
ATOM 2250 C CA . GLU C 1 26 ? 77.380 7.644 123.239 1.00 31.52 24 GLU C CA 1
ATOM 2251 C C . GLU C 1 26 ? 77.534 6.872 124.562 1.00 31.90 24 GLU C C 1
ATOM 2252 O O . GLU C 1 26 ? 78.288 7.280 125.414 1.00 31.96 24 GLU C O 1
ATOM 2258 N N . GLU C 1 27 ? 76.823 5.758 124.707 1.00 33.24 25 GLU C N 1
ATOM 2259 C CA . GLU C 1 27 ? 76.808 4.977 125.949 1.00 35.35 25 GLU C CA 1
ATOM 2260 C C . GLU C 1 27 ? 77.887 3.892 125.932 1.00 35.49 25 GLU C C 1
ATOM 2261 O O . GLU C 1 27 ? 78.477 3.621 126.942 1.00 36.30 25 GLU C O 1
ATOM 2267 N N . ASN C 1 28 ? 78.137 3.306 124.766 1.00 35.68 26 ASN C N 1
ATOM 2268 C CA . ASN C 1 28 ? 78.937 2.102 124.633 1.00 35.71 26 ASN C CA 1
ATOM 2269 C C . ASN C 1 28 ? 80.236 2.261 123.878 1.00 35.93 26 ASN C C 1
ATOM 2270 O O . ASN C 1 28 ? 81.032 1.310 123.779 1.00 37.39 26 ASN C O 1
ATOM 2275 N N . GLY C 1 29 ? 80.479 3.452 123.347 1.00 34.92 27 GLY C N 1
ATOM 2276 C CA . GLY C 1 29 ? 81.730 3.707 122.664 1.00 33.82 27 GLY C CA 1
ATOM 2277 C C . GLY C 1 29 ? 81.562 3.717 121.174 1.00 33.04 27 GLY C C 1
ATOM 2278 O O . GLY C 1 29 ? 80.662 3.068 120.606 1.00 33.29 27 GLY C O 1
ATOM 2279 N N . THR C 1 30 ? 82.436 4.465 120.537 1.00 32.06 28 THR C N 1
ATOM 2280 C CA . THR C 1 30 ? 82.413 4.603 119.102 1.00 32.59 28 THR C CA 1
ATOM 2281 C C . THR C 1 30 ? 83.155 3.407 118.498 1.00 33.15 28 THR C C 1
ATOM 2282 O O . THR C 1 30 ? 84.316 3.175 118.835 1.00 33.09 28 THR C O 1
ATOM 2286 N N . PRO C 1 31 ? 82.502 2.656 117.606 1.00 33.44 29 PRO C N 1
ATOM 2287 C CA . PRO C 1 31 ? 83.218 1.535 117.012 1.00 34.26 29 PRO C CA 1
ATOM 2288 C C . PRO C 1 31 ? 84.319 2.032 116.086 1.00 34.78 29 PRO C C 1
ATOM 2289 O O . PRO C 1 31 ? 84.254 3.169 115.607 1.00 34.05 29 PRO C O 1
ATOM 2293 N N . LYS C 1 32 ? 85.311 1.174 115.842 1.00 35.22 30 LYS C N 1
ATOM 2294 C CA . LYS C 1 32 ? 86.394 1.473 114.917 1.00 36.20 30 LYS C CA 1
ATOM 2295 C C . LYS C 1 32 ? 86.461 0.445 113.792 1.00 36.25 30 LYS C C 1
ATOM 2296 O O . LYS C 1 32 ? 86.379 -0.772 114.038 1.00 35.94 30 LYS C O 1
ATOM 2302 N N . THR C 1 33 ? 86.606 0.930 112.558 1.00 36.54 31 THR C N 1
ATOM 2303 C CA . THR C 1 33 ? 86.873 0.036 111.437 1.00 36.71 31 THR C CA 1
ATOM 2304 C C . THR C 1 33 ? 88.099 -0.824 111.743 1.00 37.47 31 THR C C 1
ATOM 2305 O O . THR C 1 33 ? 89.133 -0.322 112.208 1.00 36.71 31 THR C O 1
ATOM 2309 N N . ASN C 1 34 ? 87.952 -2.123 111.498 1.00 38.21 32 ASN C N 1
ATOM 2310 C CA . ASN C 1 34 ? 88.960 -3.107 111.848 1.00 39.21 32 ASN C CA 1
ATOM 2311 C C . ASN C 1 34 ? 88.729 -4.418 111.091 1.00 39.60 32 ASN C C 1
ATOM 2312 O O . ASN C 1 34 ? 87.593 -4.838 110.911 1.00 39.25 32 ASN C O 1
ATOM 2317 N N . PHE C 1 35 ? 89.810 -5.047 110.627 1.00 40.26 33 PHE C N 1
ATOM 2318 C CA . PHE C 1 35 ? 89.743 -6.399 110.066 1.00 40.21 33 PHE C CA 1
ATOM 2319 C C . PHE C 1 35 ? 90.702 -7.283 110.813 1.00 40.43 33 PHE C C 1
ATOM 2320 O O . PHE C 1 35 ? 91.843 -6.902 111.031 1.00 41.52 33 PHE C O 1
ATOM 2328 N N . GLU C 1 36 ? 90.260 -8.463 111.210 1.00 40.39 34 GLU C N 1
ATOM 2329 C CA . GLU C 1 36 ? 91.139 -9.362 111.928 1.00 40.08 34 GLU C CA 1
ATOM 2330 C C . GLU C 1 36 ? 91.102 -10.769 111.307 1.00 39.18 34 GLU C C 1
ATOM 2331 O O . GLU C 1 36 ? 90.054 -11.386 111.254 1.00 38.62 34 GLU C O 1
ATOM 2337 N N . VAL C 1 37 ? 92.271 -11.257 110.874 1.00 38.46 35 VAL C N 1
ATOM 2338 C CA . VAL C 1 37 ? 92.432 -12.595 110.313 1.00 37.81 35 VAL C CA 1
ATOM 2339 C C . VAL C 1 37 ? 93.116 -13.550 111.286 1.00 37.63 35 VAL C C 1
ATOM 2340 O O . VAL C 1 37 ? 94.237 -13.316 111.710 1.00 37.59 35 VAL C O 1
ATOM 2344 N N . THR C 1 38 ? 92.438 -14.649 111.610 1.00 37.15 36 THR C N 1
ATOM 2345 C CA . THR C 1 38 ? 92.993 -15.662 112.489 1.00 36.94 36 THR C CA 1
ATOM 2346 C C . THR C 1 38 ? 92.808 -17.026 111.838 1.00 36.42 36 THR C C 1
ATOM 2347 O O . THR C 1 38 ? 92.125 -17.144 110.808 1.00 34.69 36 THR C O 1
ATOM 2351 N N . PHE C 1 39 ? 93.437 -18.043 112.420 1.00 36.38 37 PHE C N 1
ATOM 2352 C CA . PHE C 1 39 ? 93.459 -19.383 111.821 1.00 36.96 37 PHE C CA 1
ATOM 2353 C C . PHE C 1 39 ? 93.246 -20.521 112.813 1.00 38.14 37 PHE C C 1
ATOM 2354 O O . PHE C 1 39 ? 93.618 -20.426 113.976 1.00 37.58 37 PHE C O 1
ATOM 2362 N N . GLN C 1 40 ? 92.669 -21.616 112.322 1.00 39.15 38 GLN C N 1
ATOM 2363 C CA . GLN C 1 40 ? 92.506 -22.818 113.122 1.00 40.44 38 GLN C CA 1
ATOM 2364 C C . GLN C 1 40 ? 93.005 -23.988 112.314 1.00 40.85 38 GLN C C 1
ATOM 2365 O O . GLN C 1 40 ? 92.357 -24.421 111.367 1.00 41.11 38 GLN C O 1
ATOM 2371 N N . LEU C 1 41 ? 94.179 -24.481 112.689 1.00 41.60 39 LEU C N 1
ATOM 2372 C CA . LEU C 1 41 ? 94.776 -25.634 112.044 1.00 42.19 39 LEU C CA 1
ATOM 2373 C C . LEU C 1 41 ? 93.833 -26.821 112.248 1.00 42.26 39 LEU C C 1
ATOM 2374 O O . LEU C 1 41 ? 93.386 -27.065 113.363 1.00 41.12 39 LEU C O 1
ATOM 2379 N N . ALA C 1 42 ? 93.500 -27.515 111.153 1.00 43.13 40 ALA C N 1
ATOM 2380 C CA . ALA C 1 42 ? 92.575 -28.669 111.188 1.00 43.55 40 ALA C CA 1
ATOM 2381 C C . ALA C 1 42 ? 93.341 -29.985 111.143 1.00 44.00 40 ALA C C 1
ATOM 2382 O O . ALA C 1 42 ? 93.141 -30.849 111.993 1.00 44.53 40 ALA C O 1
ATOM 2384 N N . ASN C 1 43 ? 94.210 -30.118 110.143 1.00 43.98 41 ASN C N 1
ATOM 2385 C CA . ASN C 1 43 ? 94.917 -31.371 109.879 1.00 43.77 41 ASN C CA 1
ATOM 2386 C C . ASN C 1 43 ? 96.224 -31.133 109.154 1.00 43.74 41 ASN C C 1
ATOM 2387 O O . ASN C 1 43 ? 96.346 -30.192 108.362 1.00 42.96 41 ASN C O 1
ATOM 2392 N N . ARG C 1 44 ? 97.192 -32.005 109.421 1.00 43.63 42 ARG C N 1
ATOM 2393 C CA . ARG C 1 44 ? 98.380 -32.098 108.595 1.00 44.30 42 ARG C CA 1
ATOM 2394 C C . ARG C 1 44 ? 98.407 -33.468 107.923 1.00 43.86 42 ARG C C 1
ATOM 2395 O O . ARG C 1 44 ? 98.286 -34.497 108.586 1.00 43.85 42 ARG C O 1
ATOM 2403 N N . ASP C 1 45 ? 98.523 -33.466 106.599 1.00 43.93 43 ASP C N 1
ATOM 2404 C CA . ASP C 1 45 ? 98.719 -34.694 105.842 1.00 43.93 43 ASP C CA 1
ATOM 2405 C C . ASP C 1 45 ? 100.216 -34.846 105.620 1.00 43.84 43 ASP C C 1
ATOM 2406 O O . ASP C 1 45 ? 100.804 -34.322 104.667 1.00 43.73 43 ASP C O 1
ATOM 2411 N N . GLU C 1 46 ? 100.805 -35.554 106.571 1.00 44.19 44 GLU C N 1
ATOM 2412 C CA . GLU C 1 46 ? 102.203 -35.949 106.586 1.00 44.10 44 GLU C CA 1
ATOM 2413 C C . GLU C 1 46 ? 102.679 -36.514 105.244 1.00 43.62 44 GLU C C 1
ATOM 2414 O O . GLU C 1 46 ? 103.654 -36.025 104.665 1.00 43.88 44 GLU C O 1
ATOM 2420 N N . ALA C 1 47 ? 101.982 -37.526 104.740 1.00 42.82 45 ALA C N 1
ATOM 2421 C CA . ALA C 1 47 ? 102.350 -38.143 103.462 1.00 42.32 45 ALA C CA 1
ATOM 2422 C C . ALA C 1 47 ? 102.157 -37.173 102.304 1.00 41.72 45 ALA C C 1
ATOM 2423 O O . ALA C 1 47 ? 103.006 -37.071 101.418 1.00 41.60 45 ALA C O 1
ATOM 2425 N N . ALA C 1 48 ? 101.041 -36.451 102.330 1.00 41.43 46 ALA C N 1
ATOM 2426 C CA . ALA C 1 48 ? 100.663 -35.560 101.227 1.00 40.73 46 ALA C CA 1
ATOM 2427 C C . ALA C 1 48 ? 101.392 -34.217 101.229 1.00 40.08 46 ALA C C 1
ATOM 2428 O O . ALA C 1 48 ? 101.412 -33.524 100.202 1.00 39.98 46 ALA C O 1
ATOM 2430 N N . LYS C 1 49 ? 101.969 -33.847 102.374 1.00 39.29 47 LYS C N 1
ATOM 2431 C CA . LYS C 1 49 ? 102.446 -32.476 102.608 1.00 38.67 47 LYS C CA 1
ATOM 2432 C C . LYS C 1 49 ? 101.339 -31.461 102.357 1.00 37.26 47 LYS C C 1
ATOM 2433 O O . LYS C 1 49 ? 101.503 -30.519 101.584 1.00 36.95 47 LYS C O 1
ATOM 2439 N N . VAL C 1 50 ? 100.213 -31.676 103.030 1.00 36.70 48 VAL C N 1
ATOM 2440 C CA . VAL C 1 50 ? 99.065 -30.755 102.983 1.00 35.58 48 VAL C CA 1
ATOM 2441 C C . VAL C 1 50 ? 98.633 -30.387 104.395 1.00 35.02 48 VAL C C 1
ATOM 2442 O O . VAL C 1 50 ? 98.465 -31.262 105.254 1.00 34.78 48 VAL C O 1
ATOM 2446 N N . THR C 1 51 ? 98.455 -29.083 104.628 1.00 34.22 49 THR C N 1
ATOM 2447 C CA . THR C 1 51 ? 97.941 -28.571 105.898 1.00 33.68 49 THR C CA 1
ATOM 2448 C C . THR C 1 51 ? 96.521 -28.048 105.693 1.00 32.91 49 THR C C 1
ATOM 2449 O O . THR C 1 51 ? 96.282 -27.208 104.827 1.00 32.68 49 THR C O 1
ATOM 2453 N N . SER C 1 52 ? 95.583 -28.585 106.471 1.00 32.33 50 SER C N 1
ATOM 2454 C CA . SER C 1 52 ? 94.193 -28.124 106.465 1.00 32.38 50 SER C CA 1
ATOM 2455 C C . SER C 1 52 ? 94.003 -27.162 107.622 1.00 31.48 50 SER C C 1
ATOM 2456 O O . SER C 1 52 ? 94.386 -27.443 108.767 1.00 31.29 50 SER C O 1
ATOM 2459 N N . ILE C 1 53 ? 93.396 -26.028 107.309 1.00 31.47 51 ILE C N 1
ATOM 2460 C CA . ILE C 1 53 ? 93.428 -24.849 108.173 1.00 31.06 51 ILE C CA 1
ATOM 2461 C C . ILE C 1 53 ? 92.226 -23.950 107.883 1.00 31.18 51 ILE C C 1
ATOM 2462 O O . ILE C 1 53 ? 91.956 -23.639 106.727 1.00 30.66 51 ILE C O 1
ATOM 2467 N N . VAL C 1 54 ? 91.495 -23.555 108.928 1.00 31.13 52 VAL C N 1
ATOM 2468 C CA . VAL C 1 54 ? 90.378 -22.647 108.729 1.00 31.58 52 VAL C CA 1
ATOM 2469 C C . VAL C 1 54 ? 90.880 -21.215 108.902 1.00 31.61 52 VAL C C 1
ATOM 2470 O O . VAL C 1 54 ? 91.498 -20.882 109.926 1.00 31.88 52 VAL C O 1
ATOM 2474 N N . ALA C 1 55 ? 90.719 -20.425 107.836 1.00 30.97 53 ALA C N 1
ATOM 2475 C CA . ALA C 1 55 ? 90.933 -18.975 107.851 1.00 30.84 53 ALA C CA 1
ATOM 2476 C C . ALA C 1 55 ? 89.658 -18.320 108.340 1.00 30.37 53 ALA C C 1
ATOM 2477 O O . ALA C 1 55 ? 88.575 -18.667 107.895 1.00 30.48 53 ALA C O 1
ATOM 2479 N N . VAL C 1 56 ? 89.791 -17.393 109.283 1.00 31.17 54 VAL C N 1
ATOM 2480 C CA . VAL C 1 56 ? 88.663 -16.711 109.865 1.00 31.12 54 VAL C CA 1
ATOM 2481 C C . VAL C 1 56 ? 88.905 -15.212 109.756 1.00 31.26 54 VAL C C 1
ATOM 2482 O O . VAL C 1 56 ? 89.968 -14.720 110.146 1.00 30.29 54 VAL C O 1
ATOM 2486 N N . LEU C 1 57 ? 87.917 -14.510 109.187 1.00 31.13 55 LEU C N 1
ATOM 2487 C CA . LEU C 1 57 ? 87.916 -13.051 109.114 1.00 31.46 55 LEU C CA 1
ATOM 2488 C C . LEU C 1 57 ? 86.782 -12.492 109.959 1.00 32.43 55 LEU C C 1
ATOM 2489 O O . LEU C 1 57 ? 85.606 -12.714 109.679 1.00 34.02 55 LEU C O 1
ATOM 2494 N N . GLN C 1 58 ? 87.169 -11.756 110.976 1.00 32.15 56 GLN C N 1
ATOM 2495 C CA . GLN C 1 58 ? 86.276 -11.030 111.832 1.00 32.37 56 GLN C CA 1
ATOM 2496 C C . GLN C 1 58 ? 86.386 -9.563 111.487 1.00 31.81 56 GLN C C 1
ATOM 2497 O O . GLN C 1 58 ? 87.482 -9.027 111.449 1.00 32.65 56 GLN C O 1
ATOM 2503 N N . PHE C 1 59 ? 85.271 -8.904 111.221 1.00 31.42 57 PHE C N 1
ATOM 2504 C CA . PHE C 1 59 ? 85.325 -7.518 110.730 1.00 32.08 57 PHE C CA 1
ATOM 2505 C C . PHE C 1 59 ? 84.336 -6.549 111.413 1.00 32.15 57 PHE C C 1
ATOM 2506 O O . PHE C 1 59 ? 83.235 -6.934 111.859 1.00 31.36 57 PHE C O 1
ATOM 2514 N N . VAL C 1 60 ? 84.752 -5.286 111.473 1.00 32.74 58 VAL C N 1
ATOM 2515 C CA . VAL C 1 60 ? 83.843 -4.173 111.775 1.00 33.21 58 VAL C CA 1
ATOM 2516 C C . VAL C 1 60 ? 84.160 -3.068 110.806 1.00 33.71 58 VAL C C 1
ATOM 2517 O O . VAL C 1 60 ? 85.327 -2.679 110.685 1.00 34.12 58 VAL C O 1
ATOM 2521 N N . ILE C 1 61 ? 83.138 -2.594 110.087 1.00 33.87 59 ILE C N 1
ATOM 2522 C CA . ILE C 1 61 ? 83.302 -1.502 109.151 1.00 34.31 59 ILE C CA 1
ATOM 2523 C C . ILE C 1 61 ? 82.361 -0.360 109.466 1.00 34.08 59 ILE C C 1
ATOM 2524 O O . ILE C 1 61 ? 81.139 -0.507 109.413 1.00 33.24 59 ILE C O 1
ATOM 2529 N N . VAL C 1 62 ? 82.940 0.806 109.709 1.00 34.32 60 VAL C N 1
ATOM 2530 C CA . VAL C 1 62 ? 82.181 1.958 110.171 1.00 34.62 60 VAL C CA 1
ATOM 2531 C C . VAL C 1 62 ? 82.152 2.957 109.050 1.00 35.18 60 VAL C C 1
ATOM 2532 O O . VAL C 1 62 ? 83.205 3.287 108.520 1.00 36.28 60 VAL C O 1
ATOM 2536 N N . ARG C 1 63 ? 80.955 3.426 108.688 1.00 35.14 61 ARG C N 1
ATOM 2537 C CA . ARG C 1 63 ? 80.784 4.524 107.744 1.00 34.46 61 ARG C CA 1
ATOM 2538 C C . ARG C 1 63 ? 79.871 5.561 108.358 1.00 34.19 61 ARG C C 1
ATOM 2539 O O . ARG C 1 63 ? 79.476 5.416 109.501 1.00 33.09 61 ARG C O 1
ATOM 2547 N N . ASP C 1 64 ? 79.549 6.613 107.610 1.00 33.45 62 ASP C N 1
ATOM 2548 C CA . ASP C 1 64 ? 78.691 7.692 108.116 1.00 33.66 62 ASP C CA 1
ATOM 2549 C C . ASP C 1 64 ? 77.294 7.178 108.484 1.00 32.51 62 ASP C C 1
ATOM 2550 O O . ASP C 1 64 ? 76.710 7.564 109.482 1.00 32.57 62 ASP C O 1
ATOM 2555 N N . GLU C 1 65 ? 76.746 6.311 107.651 1.00 31.71 63 GLU C N 1
ATOM 2556 C CA . GLU C 1 65 ? 75.340 5.967 107.759 1.00 32.01 63 GLU C CA 1
ATOM 2557 C C . GLU C 1 65 ? 75.093 4.603 108.328 1.00 30.32 63 GLU C C 1
ATOM 2558 O O . GLU C 1 65 ? 73.952 4.254 108.665 1.00 30.53 63 GLU C O 1
ATOM 2564 N N . PHE C 1 66 ? 76.152 3.819 108.441 1.00 30.02 64 PHE C N 1
ATOM 2565 C CA . PHE C 1 66 ? 76.016 2.452 108.844 1.00 30.00 64 PHE C CA 1
ATOM 2566 C C . PHE C 1 66 ? 77.255 1.877 109.503 1.00 30.01 64 PHE C C 1
ATOM 2567 O O . PHE C 1 66 ? 78.371 2.382 109.331 1.00 29.07 64 PHE C O 1
ATOM 2575 N N . VAL C 1 67 ? 77.038 0.822 110.287 1.00 30.24 65 VAL C N 1
ATOM 2576 C CA . VAL C 1 67 ? 78.136 -0.034 110.741 1.00 31.18 65 VAL C CA 1
ATOM 2577 C C . VAL C 1 67 ? 77.847 -1.462 110.294 1.00 31.38 65 VAL C C 1
ATOM 2578 O O . VAL C 1 67 ? 76.736 -1.955 110.469 1.00 31.54 65 VAL C O 1
ATOM 2582 N N . ILE C 1 68 ? 78.828 -2.092 109.657 1.00 32.27 66 ILE C N 1
ATOM 2583 C CA . ILE C 1 68 ? 78.751 -3.503 109.252 1.00 32.32 66 ILE C CA 1
ATOM 2584 C C . ILE C 1 68 ? 79.695 -4.362 110.118 1.00 31.85 66 ILE C C 1
ATOM 2585 O O . ILE C 1 68 ? 80.818 -3.957 110.396 1.00 31.99 66 ILE C O 1
ATOM 2590 N N . SER C 1 69 ? 79.229 -5.518 110.600 1.00 31.36 67 SER C N 1
ATOM 2591 C CA . SER C 1 69 ? 80.079 -6.397 111.402 1.00 31.54 67 SER C CA 1
ATOM 2592 C C . SER C 1 69 ? 79.818 -7.844 111.091 1.00 30.51 67 SER C C 1
ATOM 2593 O O . SER C 1 69 ? 78.749 -8.195 110.647 1.00 31.49 67 SER C O 1
ATOM 2596 N N . GLY C 1 70 ? 80.799 -8.685 111.339 1.00 29.59 68 GLY C N 1
ATOM 2597 C CA . GLY C 1 70 ? 80.577 -10.099 111.253 1.00 30.50 68 GLY C CA 1
ATOM 2598 C C . GLY C 1 70 ? 81.825 -10.942 111.193 1.00 30.07 68 GLY C C 1
ATOM 2599 O O . GLY C 1 70 ? 82.915 -10.467 111.528 1.00 30.12 68 GLY C O 1
ATOM 2600 N N . VAL C 1 71 ? 81.633 -12.185 110.755 1.00 30.63 69 VAL C N 1
ATOM 2601 C CA . VAL C 1 71 ? 82.697 -13.202 110.649 1.00 30.94 69 VAL C CA 1
ATOM 2602 C C . VAL C 1 71 ? 82.408 -14.089 109.425 1.00 31.26 69 VAL C C 1
ATOM 2603 O O . VAL C 1 71 ? 81.270 -14.574 109.212 1.00 30.48 69 VAL C O 1
ATOM 2607 N N . ILE C 1 72 ? 83.429 -14.234 108.594 1.00 30.70 70 ILE C N 1
ATOM 2608 C CA . ILE C 1 72 ? 83.422 -15.195 107.508 1.00 31.33 70 ILE C CA 1
ATOM 2609 C C . ILE C 1 72 ? 84.589 -16.175 107.701 1.00 31.52 70 ILE C C 1
ATOM 2610 O O . ILE C 1 72 ? 85.654 -15.798 108.179 1.00 31.64 70 ILE C O 1
ATOM 2615 N N . SER C 1 73 ? 84.388 -17.425 107.309 1.00 31.45 71 SER C N 1
ATOM 2616 C CA . SER C 1 73 ? 85.438 -18.414 107.450 1.00 31.87 71 SER C CA 1
ATOM 2617 C C . SER C 1 73 ? 85.494 -19.329 106.228 1.00 33.02 71 SER C C 1
ATOM 2618 O O . SER C 1 73 ? 84.505 -19.480 105.472 1.00 32.52 71 SER C O 1
ATOM 2621 N N . GLN C 1 74 ? 86.681 -19.886 105.999 1.00 33.89 72 GLN C N 1
ATOM 2622 C CA . GLN C 1 74 ? 86.905 -20.827 104.929 1.00 34.49 72 GLN C CA 1
ATOM 2623 C C . GLN C 1 74 ? 87.969 -21.897 105.320 1.00 35.22 72 GLN C C 1
ATOM 2624 O O . GLN C 1 74 ? 89.057 -21.573 105.803 1.00 34.58 72 GLN C O 1
ATOM 2638 N N . ALA C 1 76 ? 90.806 -24.082 104.237 1.00 35.52 74 ALA C N 1
ATOM 2639 C CA . ALA C 1 76 ? 91.828 -24.092 103.183 1.00 35.38 74 ALA C CA 1
ATOM 2640 C C . ALA C 1 76 ? 92.755 -25.316 103.300 1.00 35.23 74 ALA C C 1
ATOM 2641 O O . ALA C 1 76 ? 93.206 -25.678 104.383 1.00 35.57 74 ALA C O 1
ATOM 2643 N N . HIS C 1 77 ? 93.036 -25.940 102.167 1.00 35.41 75 HIS C N 1
ATOM 2644 C CA . HIS C 1 77 ? 93.961 -27.059 102.101 1.00 35.16 75 HIS C CA 1
ATOM 2645 C C . HIS C 1 77 ? 95.221 -26.585 101.391 1.00 34.94 75 HIS C C 1
ATOM 2646 O O . HIS C 1 77 ? 95.258 -26.477 100.177 1.00 35.02 75 HIS C O 1
ATOM 2653 N N . ILE C 1 78 ? 96.238 -26.255 102.174 1.00 34.93 76 ILE C N 1
ATOM 2654 C CA . ILE C 1 78 ? 97.457 -25.665 101.631 1.00 34.73 76 ILE C CA 1
ATOM 2655 C C . ILE C 1 78 ? 98.291 -26.826 101.113 1.00 34.57 76 ILE C C 1
ATOM 2656 O O . ILE C 1 78 ? 98.502 -27.805 101.807 1.00 33.62 76 ILE C O 1
ATOM 2661 N N . GLN C 1 79 ? 98.738 -26.704 99.876 1.00 34.91 77 GLN C N 1
ATOM 2662 C CA . GLN C 1 79 ? 99.487 -27.745 99.227 1.00 36.09 77 GLN C CA 1
ATOM 2663 C C . GLN C 1 79 ? 100.998 -27.454 99.370 1.00 36.28 77 GLN C C 1
ATOM 2664 O O . GLN C 1 79 ? 101.450 -26.301 99.218 1.00 36.99 77 GLN C O 1
ATOM 2670 N N . GLY C 1 80 ? 101.760 -28.493 99.678 1.00 36.37 78 GLY C N 1
ATOM 2671 C CA . GLY C 1 80 ? 103.226 -28.433 99.636 1.00 36.55 78 GLY C CA 1
ATOM 2672 C C . GLY C 1 80 ? 103.812 -27.835 100.900 1.00 36.59 78 GLY C C 1
ATOM 2673 O O . GLY C 1 80 ? 104.968 -27.409 100.915 1.00 36.48 78 GLY C O 1
ATOM 2674 N N . ARG C 1 81 ? 103.008 -27.815 101.959 1.00 36.58 79 ARG C N 1
ATOM 2675 C CA . ARG C 1 81 ? 103.383 -27.207 103.232 1.00 36.17 79 ARG C CA 1
ATOM 2676 C C . ARG C 1 81 ? 102.926 -28.065 104.409 1.00 36.47 79 ARG C C 1
ATOM 2677 O O . ARG C 1 81 ? 101.845 -28.650 104.384 1.00 36.73 79 ARG C O 1
ATOM 2685 N N . LEU C 1 82 ? 103.779 -28.155 105.423 1.00 36.91 80 LEU C N 1
ATOM 2686 C CA . LEU C 1 82 ? 103.406 -28.676 106.727 1.00 37.28 80 LEU C CA 1
ATOM 2687 C C . LEU C 1 82 ? 103.677 -27.545 107.711 1.00 37.63 80 LEU C C 1
ATOM 2688 O O . LEU C 1 82 ? 104.789 -27.412 108.221 1.00 36.83 80 LEU C O 1
ATOM 2693 N N . ILE C 1 83 ? 102.649 -26.719 107.936 1.00 38.24 81 ILE C N 1
ATOM 2694 C CA . ILE C 1 83 ? 102.745 -25.529 108.785 1.00 38.81 81 ILE C CA 1
ATOM 2695 C C . ILE C 1 83 ? 102.679 -25.920 110.270 1.00 39.12 81 ILE C C 1
ATOM 2696 O O . ILE C 1 83 ? 101.712 -26.535 110.714 1.00 38.52 81 ILE C O 1
ATOM 2701 N N . ASN C 1 84 ? 103.713 -25.559 111.023 1.00 39.38 82 ASN C N 1
ATOM 2702 C CA . ASN C 1 84 ? 103.750 -25.834 112.456 1.00 39.86 82 ASN C CA 1
ATOM 2703 C C . ASN C 1 84 ? 102.798 -24.908 113.157 1.00 39.50 82 ASN C C 1
ATOM 2704 O O . ASN C 1 84 ? 102.083 -25.315 114.081 1.00 40.27 82 ASN C O 1
ATOM 2709 N N . GLU C 1 85 ? 102.793 -23.647 112.737 1.00 39.35 83 GLU C N 1
ATOM 2710 C CA . GLU C 1 85 ? 101.757 -22.746 113.192 1.00 38.99 83 GLU C CA 1
ATOM 2711 C C . GLU C 1 85 ? 101.507 -21.480 112.386 1.00 38.57 83 GLU C C 1
ATOM 2712 O O . GLU C 1 85 ? 102.430 -20.892 111.805 1.00 37.68 83 GLU C O 1
ATOM 2718 N N . PRO C 1 86 ? 100.230 -21.056 112.370 1.00 38.17 84 PRO C N 1
ATOM 2719 C CA . PRO C 1 86 ? 99.721 -19.940 111.577 1.00 38.19 84 PRO C CA 1
ATOM 2720 C C . PRO C 1 86 ? 100.472 -18.638 111.756 1.00 37.81 84 PRO C C 1
ATOM 2721 O O . PRO C 1 86 ? 100.583 -17.859 110.816 1.00 37.30 84 PRO C O 1
ATOM 2725 N N . SER C 1 87 ? 101.002 -18.415 112.951 1.00 37.75 85 SER C N 1
ATOM 2726 C CA . SER C 1 87 ? 101.708 -17.173 113.241 1.00 37.54 85 SER C CA 1
ATOM 2727 C C . SER C 1 87 ? 102.986 -17.057 112.414 1.00 37.20 85 SER C C 1
ATOM 2728 O O . SER C 1 87 ? 103.564 -15.979 112.341 1.00 37.44 85 SER C O 1
ATOM 2731 N N . GLU C 1 88 ? 103.414 -18.157 111.785 1.00 36.80 86 GLU C N 1
ATOM 2732 C CA . GLU C 1 88 ? 104.572 -18.139 110.897 1.00 36.79 86 GLU C CA 1
ATOM 2733 C C . GLU C 1 88 ? 104.242 -17.707 109.467 1.00 36.60 86 GLU C C 1
ATOM 2734 O O . GLU C 1 88 ? 105.133 -17.663 108.616 1.00 36.43 86 GLU C O 1
ATOM 2740 N N . PHE C 1 89 ? 102.969 -17.401 109.198 1.00 36.02 87 PHE C N 1
ATOM 2741 C CA . PHE C 1 89 ? 102.575 -16.966 107.887 1.00 35.60 87 PHE C CA 1
ATOM 2742 C C . PHE C 1 89 ? 103.207 -15.612 107.604 1.00 35.46 87 PHE C C 1
ATOM 2743 O O . PHE C 1 89 ? 103.241 -14.736 108.466 1.00 34.82 87 PHE C O 1
ATOM 2751 N N . SER C 1 90 ? 103.713 -15.456 106.389 1.00 35.69 88 SER C N 1
ATOM 2752 C CA . SER C 1 90 ? 104.125 -14.142 105.924 1.00 36.18 88 SER C CA 1
ATOM 2753 C C . SER C 1 90 ? 102.871 -13.272 105.711 1.00 36.51 88 SER C C 1
ATOM 2754 O O . SER C 1 90 ? 101.751 -13.787 105.636 1.00 35.52 88 SER C O 1
ATOM 2757 N N . GLN C 1 91 ? 103.076 -11.954 105.638 1.00 36.92 89 GLN C N 1
ATOM 2758 C CA . GLN C 1 91 ? 102.030 -11.012 105.282 1.00 37.59 89 GLN C CA 1
ATOM 2759 C C . GLN C 1 91 ? 101.307 -11.426 104.012 1.00 36.83 89 GLN C C 1
ATOM 2760 O O . GLN C 1 91 ? 100.090 -11.446 103.979 1.00 36.62 89 GLN C O 1
ATOM 2766 N N . ASP C 1 92 ? 102.080 -11.715 102.969 1.00 36.52 90 ASP C N 1
ATOM 2767 C CA . ASP C 1 92 ? 101.546 -12.171 101.685 1.00 36.36 90 ASP C CA 1
ATOM 2768 C C . ASP C 1 92 ? 100.643 -13.401 101.819 1.00 35.69 90 ASP C C 1
ATOM 2769 O O . ASP C 1 92 ? 99.593 -13.474 101.186 1.00 35.38 90 ASP C O 1
ATOM 2774 N N . GLU C 1 93 ? 101.074 -14.372 102.626 1.00 34.74 91 GLU C N 1
ATOM 2775 C CA . GLU C 1 93 ? 100.321 -15.609 102.823 1.00 34.51 91 GLU C CA 1
ATOM 2776 C C . GLU C 1 93 ? 99.026 -15.344 103.588 1.00 34.02 91 GLU C C 1
ATOM 2777 O O . GLU C 1 93 ? 98.007 -15.954 103.289 1.00 33.52 91 GLU C O 1
ATOM 2783 N N . VAL C 1 94 ? 99.073 -14.460 104.586 1.00 33.70 92 VAL C N 1
ATOM 2784 C CA . VAL C 1 94 ? 97.867 -14.125 105.319 1.00 33.88 92 VAL C CA 1
ATOM 2785 C C . VAL C 1 94 ? 96.882 -13.502 104.334 1.00 34.17 92 VAL C C 1
ATOM 2786 O O . VAL C 1 94 ? 95.723 -13.874 104.312 1.00 33.98 92 VAL C O 1
ATOM 2790 N N . GLU C 1 95 ? 97.357 -12.584 103.501 1.00 34.75 93 GLU C N 1
ATOM 2791 C CA . GLU C 1 95 ? 96.482 -11.883 102.557 1.00 35.52 93 GLU C CA 1
ATOM 2792 C C . GLU C 1 95 ? 95.898 -12.829 101.515 1.00 35.01 93 GLU C C 1
ATOM 2793 O O . GLU C 1 95 ? 94.737 -12.699 101.152 1.00 35.04 93 GLU C O 1
ATOM 2799 N N . ASN C 1 96 ? 96.718 -13.788 101.079 1.00 34.62 94 ASN C N 1
ATOM 2800 C CA . ASN C 1 96 ? 96.336 -14.875 100.199 1.00 34.17 94 ASN C CA 1
ATOM 2801 C C . ASN C 1 96 ? 95.163 -15.646 100.774 1.00 33.53 94 ASN C C 1
ATOM 2802 O O . ASN C 1 96 ? 94.087 -15.754 100.140 1.00 32.49 94 ASN C O 1
ATOM 2807 N N . LEU C 1 97 ? 95.359 -16.136 101.995 1.00 32.43 95 LEU C N 1
ATOM 2808 C CA . LEU C 1 97 ? 94.347 -16.942 102.668 1.00 31.98 95 LEU C CA 1
ATOM 2809 C C . LEU C 1 97 ? 93.062 -16.164 102.974 1.00 31.78 95 LEU C C 1
ATOM 2810 O O . LEU C 1 97 ? 91.975 -16.733 102.894 1.00 31.32 95 LEU C O 1
ATOM 2815 N N . ALA C 1 98 ? 93.208 -14.878 103.293 1.00 31.49 96 ALA C N 1
ATOM 2816 C CA . ALA C 1 98 ? 92.096 -13.974 103.596 1.00 32.05 96 ALA C CA 1
ATOM 2817 C C . ALA C 1 98 ? 91.356 -13.432 102.374 1.00 32.10 96 ALA C C 1
ATOM 2818 O O . ALA C 1 98 ? 90.223 -12.910 102.518 1.00 32.76 96 ALA C O 1
ATOM 2820 N N . ALA C 1 99 ? 91.966 -13.516 101.195 1.00 32.19 97 ALA C N 1
ATOM 2821 C CA . ALA C 1 99 ? 91.404 -12.838 100.013 1.00 32.41 97 ALA C CA 1
ATOM 2822 C C . ALA C 1 99 ? 89.923 -13.172 99.803 1.00 32.44 97 ALA C C 1
ATOM 2823 O O . ALA C 1 99 ? 89.089 -12.264 99.716 1.00 33.81 97 ALA C O 1
ATOM 2825 N N . PRO C 1 100 ? 89.589 -14.468 99.703 1.00 32.77 98 PRO C N 1
ATOM 2826 C CA . PRO C 1 100 ? 88.189 -14.814 99.462 1.00 32.58 98 PRO C CA 1
ATOM 2827 C C . PRO C 1 100 ? 87.223 -14.391 100.580 1.00 31.92 98 PRO C C 1
ATOM 2828 O O . PRO C 1 100 ? 86.056 -14.151 100.320 1.00 31.66 98 PRO C O 1
ATOM 2832 N N . LEU C 1 101 ? 87.713 -14.299 101.809 1.00 31.93 99 LEU C N 1
ATOM 2833 C CA . LEU C 1 101 ? 86.898 -13.849 102.928 1.00 30.79 99 LEU C CA 1
ATOM 2834 C C . LEU C 1 101 ? 86.499 -12.367 102.785 1.00 30.64 99 LEU C C 1
ATOM 2835 O O . LEU C 1 101 ? 85.330 -12.004 102.965 1.00 29.48 99 LEU C O 1
ATOM 2840 N N . LEU C 1 102 ? 87.474 -11.518 102.481 1.00 30.86 100 LEU C N 1
ATOM 2841 C CA . LEU C 1 102 ? 87.233 -10.104 102.305 1.00 31.30 100 LEU C CA 1
ATOM 2842 C C . LEU C 1 102 ? 86.317 -9.869 101.081 1.00 32.18 100 LEU C C 1
ATOM 2843 O O . LEU C 1 102 ? 85.447 -8.998 101.103 1.00 30.90 100 LEU C O 1
ATOM 2848 N N . GLU C 1 103 ? 86.553 -10.630 100.011 1.00 32.21 101 GLU C N 1
ATOM 2849 C CA . GLU C 1 103 ? 85.719 -10.553 98.830 1.00 31.73 101 GLU C CA 1
ATOM 2850 C C . GLU C 1 103 ? 84.223 -10.828 99.139 1.00 31.56 101 GLU C C 1
ATOM 2851 O O . GLU C 1 103 ? 83.335 -10.170 98.597 1.00 32.00 101 GLU C O 1
ATOM 2857 N N . ILE C 1 104 ? 83.938 -11.818 99.980 1.00 31.51 102 ILE C N 1
ATOM 2858 C CA . ILE C 1 104 ? 82.574 -12.061 100.475 1.00 30.60 102 ILE C CA 1
ATOM 2859 C C . ILE C 1 104 ? 82.026 -10.816 101.196 1.00 29.93 102 ILE C C 1
ATOM 2860 O O . ILE C 1 104 ? 80.933 -10.356 100.909 1.00 29.34 102 ILE C O 1
ATOM 2865 N N . VAL C 1 105 ? 82.791 -10.243 102.110 1.00 29.73 103 VAL C N 1
ATOM 2866 C CA . VAL C 1 105 ? 82.343 -9.025 102.803 1.00 29.11 103 VAL C CA 1
ATOM 2867 C C . VAL C 1 105 ? 82.068 -7.896 101.754 1.00 29.42 103 VAL C C 1
ATOM 2868 O O . VAL C 1 105 ? 81.086 -7.184 101.826 1.00 28.47 103 VAL C O 1
ATOM 2872 N N . LYS C 1 106 ? 82.934 -7.786 100.761 1.00 29.01 104 LYS C N 1
ATOM 2873 C CA . LYS C 1 106 ? 82.795 -6.779 99.727 1.00 29.94 104 LYS C CA 1
ATOM 2874 C C . LYS C 1 106 ? 81.470 -6.979 98.947 1.00 29.66 104 LYS C C 1
ATOM 2875 O O . LYS C 1 106 ? 80.729 -6.022 98.747 1.00 28.86 104 LYS C O 1
ATOM 2881 N N . ARG C 1 107 ? 81.188 -8.225 98.538 1.00 29.20 105 ARG C N 1
ATOM 2882 C CA . ARG C 1 107 ? 79.970 -8.561 97.788 1.00 29.85 105 ARG C CA 1
ATOM 2883 C C . ARG C 1 107 ? 78.710 -8.240 98.585 1.00 28.54 105 ARG C C 1
ATOM 2884 O O . ARG C 1 107 ? 77.765 -7.643 98.077 1.00 26.49 105 ARG C O 1
ATOM 2892 N N . LEU C 1 108 ? 78.702 -8.681 99.842 1.00 27.91 106 LEU C N 1
ATOM 2893 C CA . LEU C 1 108 ? 77.547 -8.489 100.705 1.00 27.49 106 LEU C CA 1
ATOM 2894 C C . LEU C 1 108 ? 77.304 -7.023 100.965 1.00 27.71 106 LEU C C 1
ATOM 2895 O O . LEU C 1 108 ? 76.163 -6.558 100.936 1.00 27.84 106 LEU C O 1
ATOM 2900 N N . THR C 1 109 ? 78.395 -6.297 101.193 1.00 28.29 107 THR C N 1
ATOM 2901 C CA . THR C 1 109 ? 78.321 -4.884 101.550 1.00 28.14 107 THR C CA 1
ATOM 2902 C C . THR C 1 109 ? 77.763 -4.059 100.392 1.00 28.41 107 THR C C 1
ATOM 2903 O O . THR C 1 109 ? 76.911 -3.185 100.598 1.00 29.23 107 THR C O 1
ATOM 2907 N N . TYR C 1 110 ? 78.253 -4.337 99.187 1.00 28.31 108 TYR C N 1
ATOM 2908 C CA . TYR C 1 110 ? 77.760 -3.723 97.936 1.00 27.74 108 TYR C CA 1
ATOM 2909 C C . TYR C 1 110 ? 76.256 -3.910 97.720 1.00 27.65 108 TYR C C 1
ATOM 2910 O O . TYR C 1 110 ? 75.503 -2.933 97.499 1.00 27.66 108 TYR C O 1
ATOM 2919 N N . GLU C 1 111 ? 75.829 -5.176 97.746 1.00 26.78 109 GLU C N 1
ATOM 2920 C CA . GLU C 1 111 ? 74.437 -5.522 97.537 1.00 26.75 109 GLU C CA 1
ATOM 2921 C C . GLU C 1 111 ? 73.532 -4.986 98.636 1.00 26.73 109 GLU C C 1
ATOM 2922 O O . GLU C 1 111 ? 72.506 -4.393 98.330 1.00 27.00 109 GLU C O 1
ATOM 2928 N N . VAL C 1 112 ? 73.929 -5.147 99.907 1.00 27.45 110 VAL C N 1
ATOM 2929 C CA . VAL C 1 112 ? 73.121 -4.669 100.983 1.00 26.69 110 VAL C CA 1
ATOM 2930 C C . VAL C 1 112 ? 73.033 -3.140 100.985 1.00 26.99 110 VAL C C 1
ATOM 2931 O O . VAL C 1 112 ? 71.944 -2.568 101.224 1.00 25.83 110 VAL C O 1
ATOM 2935 N N . THR C 1 113 ? 74.158 -2.462 100.743 1.00 26.85 111 THR C N 1
ATOM 2936 C CA . THR C 1 113 ? 74.127 -1.003 100.747 1.00 26.65 111 THR C CA 1
ATOM 2937 C C . THR C 1 113 ? 73.343 -0.451 99.563 1.00 27.50 111 THR C C 1
ATOM 2938 O O . THR C 1 113 ? 72.691 0.569 99.672 1.00 26.75 111 THR C O 1
ATOM 2942 N N . GLU C 1 114 ? 73.409 -1.120 98.432 1.00 29.12 112 GLU C N 1
ATOM 2943 C CA . GLU C 1 114 ? 72.697 -0.625 97.262 1.00 30.60 112 GLU C CA 1
ATOM 2944 C C . GLU C 1 114 ? 71.188 -0.587 97.526 1.00 29.77 112 GLU C C 1
ATOM 2945 O O . GLU C 1 114 ? 70.503 0.373 97.177 1.00 30.72 112 GLU C O 1
ATOM 2951 N N . ILE C 1 115 ? 70.675 -1.632 98.130 1.00 29.59 113 ILE C N 1
ATOM 2952 C CA . ILE C 1 115 ? 69.258 -1.689 98.479 1.00 29.71 113 ILE C CA 1
ATOM 2953 C C . ILE C 1 115 ? 68.942 -0.760 99.668 1.00 29.48 113 ILE C C 1
ATOM 2954 O O . ILE C 1 115 ? 68.011 0.012 99.617 1.00 28.41 113 ILE C O 1
ATOM 2959 N N . ALA C 1 116 ? 69.730 -0.825 100.735 1.00 29.81 114 ALA C N 1
ATOM 2960 C CA . ALA C 1 116 ? 69.400 -0.102 101.985 1.00 30.95 114 ALA C CA 1
ATOM 2961 C C . ALA C 1 116 ? 69.473 1.425 101.815 1.00 31.41 114 ALA C C 1
ATOM 2962 O O . ALA C 1 116 ? 68.597 2.158 102.268 1.00 29.96 114 ALA C O 1
ATOM 2964 N N . LEU C 1 117 ? 70.512 1.872 101.127 1.00 32.65 115 LEU C N 1
ATOM 2965 C CA . LEU C 1 117 ? 70.790 3.292 100.948 1.00 34.28 115 LEU C CA 1
ATOM 2966 C C . LEU C 1 117 ? 70.284 3.872 99.628 1.00 36.09 115 LEU C C 1
ATOM 2967 O O . LEU C 1 117 ? 70.416 5.076 99.405 1.00 36.02 115 LEU C O 1
ATOM 2972 N N . ASP C 1 118 ? 69.739 3.003 98.764 1.00 37.75 116 ASP C N 1
ATOM 2973 C CA . ASP C 1 118 ? 69.092 3.387 97.511 1.00 37.95 116 ASP C CA 1
ATOM 2974 C C . ASP C 1 118 ? 70.054 4.206 96.659 1.00 39.90 116 ASP C C 1
ATOM 2975 O O . ASP C 1 118 ? 69.716 5.302 96.152 1.00 39.89 116 ASP C O 1
ATOM 2980 N N . ARG C 1 119 ? 71.257 3.656 96.510 1.00 39.97 117 ARG C N 1
ATOM 2981 C CA . ARG C 1 119 ? 72.346 4.329 95.835 1.00 41.14 117 ARG C CA 1
ATOM 2982 C C . ARG C 1 119 ? 73.149 3.206 95.264 1.00 40.17 117 ARG C C 1
ATOM 2983 O O . ARG C 1 119 ? 73.025 2.074 95.746 1.00 39.85 117 ARG C O 1
ATOM 2991 N N . PRO C 1 120 ? 74.021 3.516 94.292 1.00 39.30 118 PRO C N 1
ATOM 2992 C CA . PRO C 1 120 ? 74.934 2.452 93.876 1.00 38.88 118 PRO C CA 1
ATOM 2993 C C . PRO C 1 120 ? 75.652 1.866 95.089 1.00 38.47 118 PRO C C 1
ATOM 2994 O O . PRO C 1 120 ? 76.010 2.593 96.012 1.00 38.12 118 PRO C O 1
ATOM 2998 N N . GLY C 1 121 ? 75.768 0.544 95.122 1.00 38.20 119 GLY C N 1
ATOM 2999 C CA . GLY C 1 121 ? 76.411 -0.151 96.230 1.00 38.16 119 GLY C CA 1
ATOM 3000 C C . GLY C 1 121 ? 77.760 0.425 96.612 1.00 37.50 119 GLY C C 1
ATOM 3001 O O . GLY C 1 121 ? 78.505 0.837 95.753 1.00 36.85 119 GLY C O 1
ATOM 3002 N N . VAL C 1 122 ? 78.070 0.439 97.903 1.00 37.55 120 VAL C N 1
ATOM 3003 C CA . VAL C 1 122 ? 79.398 0.815 98.398 1.00 38.13 120 VAL C CA 1
ATOM 3004 C C . VAL C 1 122 ? 80.415 -0.245 97.998 1.00 39.23 120 VAL C C 1
ATOM 3005 O O . VAL C 1 122 ? 80.143 -1.444 98.095 1.00 38.96 120 VAL C O 1
ATOM 3009 N N . THR C 1 123 ? 81.580 0.182 97.526 1.00 40.42 121 THR C N 1
ATOM 3010 C CA . THR C 1 123 ? 82.597 -0.768 97.110 1.00 41.96 121 THR C CA 1
ATOM 3011 C C . THR C 1 123 ? 83.824 -0.671 98.015 1.00 43.10 121 THR C C 1
ATOM 3012 O O . THR C 1 123 ? 84.662 0.234 97.876 1.00 41.26 121 THR C O 1
ATOM 3016 N N . LEU C 1 124 ? 83.916 -1.624 98.942 1.00 44.92 122 LEU C N 1
ATOM 3017 C CA . LEU C 1 124 ? 85.008 -1.643 99.899 1.00 46.92 122 LEU C CA 1
ATOM 3018 C C . LEU C 1 124 ? 86.328 -1.760 99.189 1.00 49.11 122 LEU C C 1
ATOM 3019 O O . LEU C 1 124 ? 86.455 -2.445 98.149 1.00 49.03 122 LEU C O 1
ATOM 3024 N N . GLU C 1 125 ? 87.321 -1.094 99.765 1.00 52.00 123 GLU C N 1
ATOM 3025 C CA . GLU C 1 125 ? 88.652 -1.086 99.192 1.00 54.57 123 GLU C CA 1
ATOM 3026 C C . GLU C 1 125 ? 89.686 -1.677 100.140 1.00 55.34 123 GLU C C 1
ATOM 3027 O O . GLU C 1 125 ? 89.874 -1.185 101.257 1.00 56.34 123 GLU C O 1
ATOM 3033 N N . PHE C 1 126 ? 90.341 -2.744 99.676 1.00 56.32 124 PHE C N 1
ATOM 3034 C CA . PHE C 1 126 ? 91.336 -3.476 100.454 1.00 56.48 124 PHE C CA 1
ATOM 3035 C C . PHE C 1 126 ? 92.677 -3.461 99.684 1.00 57.46 124 PHE C C 1
ATOM 3036 O O . PHE C 1 126 ? 93.760 -3.720 100.239 1.00 58.18 124 PHE C O 1
ATOM 3044 N N . ALA D 1 2 ? 41.449 2.843 96.087 1.00 58.84 0 ALA D N 1
ATOM 3045 C CA . ALA D 1 2 ? 42.871 2.745 96.520 1.00 58.44 0 ALA D CA 1
ATOM 3046 C C . ALA D 1 2 ? 43.255 3.969 97.371 1.00 58.48 0 ALA D C 1
ATOM 3047 O O . ALA D 1 2 ? 42.910 5.122 97.045 1.00 58.92 0 ALA D O 1
ATOM 3057 N N . GLU D 1 4 ? 45.537 6.863 99.055 1.00 54.56 2 GLU D N 1
ATOM 3058 C CA . GLU D 1 4 ? 46.551 7.733 98.459 1.00 53.83 2 GLU D CA 1
ATOM 3059 C C . GLU D 1 4 ? 47.716 7.986 99.431 1.00 52.34 2 GLU D C 1
ATOM 3060 O O . GLU D 1 4 ? 47.519 8.597 100.485 1.00 52.12 2 GLU D O 1
ATOM 3066 N N . VAL D 1 5 ? 48.918 7.516 99.083 1.00 50.94 3 VAL D N 1
ATOM 3067 C CA . VAL D 1 5 ? 50.099 7.655 99.977 1.00 49.62 3 VAL D CA 1
ATOM 3068 C C . VAL D 1 5 ? 51.367 8.179 99.280 1.00 48.46 3 VAL D C 1
ATOM 3069 O O . VAL D 1 5 ? 51.839 7.569 98.330 1.00 47.87 3 VAL D O 1
ATOM 3073 N N . ILE D 1 6 ? 51.925 9.282 99.800 1.00 47.31 4 ILE D N 1
ATOM 3074 C CA . ILE D 1 6 ? 53.284 9.735 99.453 1.00 46.52 4 ILE D CA 1
ATOM 3075 C C . ILE D 1 6 ? 54.306 9.201 100.485 1.00 45.26 4 ILE D C 1
ATOM 3076 O O . ILE D 1 6 ? 54.337 9.625 101.639 1.00 43.96 4 ILE D O 1
ATOM 3081 N N . ARG D 1 7 ? 55.149 8.276 100.044 1.00 44.61 5 ARG D N 1
ATOM 3082 C CA . ARG D 1 7 ? 56.113 7.612 100.925 1.00 44.48 5 ARG D CA 1
ATOM 3083 C C . ARG D 1 7 ? 57.493 8.217 100.812 1.00 43.26 5 ARG D C 1
ATOM 3084 O O . ARG D 1 7 ? 57.925 8.539 99.719 1.00 42.63 5 ARG D O 1
ATOM 3092 N N . GLU D 1 8 ? 58.193 8.334 101.937 1.00 42.03 6 GLU D N 1
ATOM 3093 C CA . GLU D 1 8 ? 59.608 8.680 101.928 1.00 40.90 6 GLU D CA 1
ATOM 3094 C C . GLU D 1 8 ? 60.455 7.426 101.771 1.00 39.91 6 GLU D C 1
ATOM 3095 O O . GLU D 1 8 ? 59.922 6.321 101.642 1.00 38.69 6 GLU D O 1
ATOM 3101 N N . GLN D 1 9 ? 61.778 7.599 101.755 1.00 39.31 7 GLN D N 1
ATOM 3102 C CA . GLN D 1 9 ? 62.724 6.479 101.582 1.00 38.57 7 GLN D CA 1
ATOM 3103 C C . GLN D 1 9 ? 62.647 5.479 102.726 1.00 37.04 7 GLN D C 1
ATOM 3104 O O . GLN D 1 9 ? 62.584 5.867 103.909 1.00 35.62 7 GLN D O 1
ATOM 3110 N N . GLU D 1 10 ? 62.632 4.191 102.357 1.00 35.56 8 GLU D N 1
ATOM 3111 C CA . GLU D 1 10 ? 62.609 3.103 103.313 1.00 34.77 8 GLU D CA 1
ATOM 3112 C C . GLU D 1 10 ? 63.900 3.218 104.116 1.00 33.50 8 GLU D C 1
ATOM 3113 O O . GLU D 1 10 ? 64.935 3.628 103.602 1.00 32.77 8 GLU D O 1
ATOM 3119 N N . PHE D 1 11 ? 63.805 2.952 105.394 1.00 32.39 9 PHE D N 1
ATOM 3120 C CA . PHE D 1 11 ? 64.943 3.057 106.292 1.00 31.95 9 PHE D CA 1
ATOM 3121 C C . PHE D 1 11 ? 65.220 1.679 106.849 1.00 31.56 9 PHE D C 1
ATOM 3122 O O . PHE D 1 11 ? 64.397 1.115 107.585 1.00 31.68 9 PHE D O 1
ATOM 3130 N N . VAL D 1 12 ? 66.393 1.140 106.506 1.00 30.50 10 VAL D N 1
ATOM 3131 C CA . VAL D 1 12 ? 66.870 -0.110 107.108 1.00 29.65 10 VAL D CA 1
ATOM 3132 C C . VAL D 1 12 ? 67.597 0.138 108.452 1.00 30.12 10 VAL D C 1
ATOM 3133 O O . VAL D 1 12 ? 68.775 0.521 108.482 1.00 29.69 10 VAL D O 1
ATOM 3137 N N . ASN D 1 13 ? 66.880 -0.082 109.565 1.00 30.31 11 ASN D N 1
ATOM 3138 C CA . ASN D 1 13 ? 67.428 0.088 110.905 1.00 31.04 11 ASN D CA 1
ATOM 3139 C C . ASN D 1 13 ? 68.479 -1.030 111.169 1.00 30.40 11 ASN D C 1
ATOM 3140 O O . ASN D 1 13 ? 69.590 -0.797 111.654 1.00 29.29 11 ASN D O 1
ATOM 3145 N N . GLN D 1 14 ? 68.133 -2.223 110.746 1.00 30.55 12 GLN D N 1
ATOM 3146 C CA . GLN D 1 14 ? 68.899 -3.385 111.053 1.00 32.74 12 GLN D CA 1
ATOM 3147 C C . GLN D 1 14 ? 68.594 -4.470 110.034 1.00 31.61 12 GLN D C 1
ATOM 3148 O O . GLN D 1 14 ? 67.443 -4.725 109.738 1.00 31.71 12 GLN D O 1
ATOM 3154 N N . TYR D 1 15 ? 69.627 -5.125 109.528 1.00 31.10 13 TYR D N 1
ATOM 3155 C CA . TYR D 1 15 ? 69.474 -6.360 108.752 1.00 30.96 13 TYR D CA 1
ATOM 3156 C C . TYR D 1 15 ? 70.610 -7.293 109.154 1.00 31.08 13 TYR D C 1
ATOM 3157 O O . TYR D 1 15 ? 71.794 -7.032 108.910 1.00 30.92 13 TYR D O 1
ATOM 3166 N N . HIS D 1 16 ? 70.237 -8.387 109.794 1.00 31.32 14 HIS D N 1
ATOM 3167 C CA . HIS D 1 16 ? 71.183 -9.270 110.400 1.00 30.99 14 HIS D CA 1
ATOM 3168 C C . HIS D 1 16 ? 71.052 -10.662 109.807 1.00 30.55 14 HIS D C 1
ATOM 3169 O O . HIS D 1 16 ? 69.964 -11.234 109.837 1.00 29.08 14 HIS D O 1
ATOM 3176 N N . TYR D 1 17 ? 72.179 -11.204 109.347 1.00 29.89 15 TYR D N 1
ATOM 3177 C CA . TYR D 1 17 ? 72.272 -12.589 108.893 1.00 30.30 15 TYR D CA 1
ATOM 3178 C C . TYR D 1 17 ? 73.178 -13.367 109.845 1.00 30.99 15 TYR D C 1
ATOM 3179 O O . TYR D 1 17 ? 74.295 -12.928 110.148 1.00 32.76 15 TYR D O 1
ATOM 3188 N N . ASP D 1 18 ? 72.708 -14.518 110.312 1.00 30.92 16 ASP D N 1
ATOM 3189 C CA . ASP D 1 18 ? 73.526 -15.379 111.173 1.00 31.22 16 ASP D CA 1
ATOM 3190 C C . ASP D 1 18 ? 73.332 -16.827 110.757 1.00 31.81 16 ASP D C 1
ATOM 3191 O O . ASP D 1 18 ? 72.184 -17.282 110.528 1.00 31.16 16 ASP D O 1
ATOM 3196 N N . ALA D 1 19 ? 74.449 -17.546 110.662 1.00 31.97 17 ALA D N 1
ATOM 3197 C CA . ALA D 1 19 ? 74.418 -18.978 110.447 1.00 33.38 17 ALA D CA 1
ATOM 3198 C C . ALA D 1 19 ? 73.709 -19.639 111.609 1.00 35.01 17 ALA D C 1
ATOM 3199 O O . ALA D 1 19 ? 73.770 -19.180 112.753 1.00 34.08 17 ALA D O 1
ATOM 3201 N N . ARG D 1 20 ? 73.006 -20.706 111.271 1.00 37.52 18 ARG D N 1
ATOM 3202 C CA . ARG D 1 20 ? 72.246 -21.450 112.219 1.00 40.10 18 ARG D CA 1
ATOM 3203 C C . ARG D 1 20 ? 73.200 -22.084 113.254 1.00 41.88 18 ARG D C 1
ATOM 3204 O O . ARG D 1 20 ? 74.292 -22.584 112.928 1.00 41.54 18 ARG D O 1
ATOM 3212 N N . ASN D 1 21 ? 72.800 -22.005 114.510 1.00 44.03 19 ASN D N 1
ATOM 3213 C CA . ASN D 1 21 ? 73.554 -22.626 115.579 1.00 45.83 19 ASN D CA 1
ATOM 3214 C C . ASN D 1 21 ? 72.603 -23.411 116.491 1.00 47.62 19 ASN D C 1
ATOM 3215 O O . ASN D 1 21 ? 71.829 -22.839 117.281 1.00 47.78 19 ASN D O 1
ATOM 3220 N N . LEU D 1 22 ? 72.663 -24.726 116.348 1.00 49.07 20 LEU D N 1
ATOM 3221 C CA . LEU D 1 22 ? 71.606 -25.582 116.832 1.00 51.08 20 LEU D CA 1
ATOM 3222 C C . LEU D 1 22 ? 71.667 -25.841 118.349 1.00 51.58 20 LEU D C 1
ATOM 3223 O O . LEU D 1 22 ? 70.628 -25.854 118.997 1.00 51.57 20 LEU D O 1
ATOM 3228 N N . GLU D 1 23 ? 72.863 -26.008 118.911 1.00 52.45 21 GLU D N 1
ATOM 3229 C CA . GLU D 1 23 ? 73.005 -26.103 120.388 1.00 53.22 21 GLU D CA 1
ATOM 3230 C C . GLU D 1 23 ? 72.501 -24.841 121.085 1.00 53.69 21 GLU D C 1
ATOM 3231 O O . GLU D 1 23 ? 71.688 -24.890 122.003 1.00 53.92 21 GLU D O 1
ATOM 3237 N N . TRP D 1 24 ? 72.983 -23.701 120.630 1.00 54.53 22 TRP D N 1
ATOM 3238 C CA . TRP D 1 24 ? 72.554 -22.417 121.180 1.00 55.31 22 TRP D CA 1
ATOM 3239 C C . TRP D 1 24 ? 71.035 -22.295 121.330 1.00 56.37 22 TRP D C 1
ATOM 3240 O O . TRP D 1 24 ? 70.547 -21.824 122.370 1.00 57.50 22 TRP D O 1
ATOM 3251 N N . GLU D 1 25 ? 70.301 -22.718 120.298 1.00 57.03 23 GLU D N 1
ATOM 3252 C CA . GLU D 1 25 ? 68.839 -22.673 120.305 1.00 57.33 23 GLU D CA 1
ATOM 3253 C C . GLU D 1 25 ? 68.238 -23.683 121.271 1.00 57.77 23 GLU D C 1
ATOM 3254 O O . GLU D 1 25 ? 67.216 -23.398 121.886 1.00 57.74 23 GLU D O 1
ATOM 3260 N N . GLU D 1 26 ? 68.836 -24.861 121.415 1.00 58.41 24 GLU D N 1
ATOM 3261 C CA . GLU D 1 26 ? 68.270 -25.833 122.386 1.00 59.28 24 GLU D CA 1
ATOM 3262 C C . GLU D 1 26 ? 68.524 -25.401 123.846 1.00 59.74 24 GLU D C 1
ATOM 3263 O O . GLU D 1 26 ? 68.104 -26.085 124.772 1.00 59.68 24 GLU D O 1
ATOM 3269 N N . GLU D 1 27 ? 69.227 -24.276 124.025 1.00 60.47 25 GLU D N 1
ATOM 3270 C CA . GLU D 1 27 ? 69.339 -23.584 125.317 1.00 60.89 25 GLU D CA 1
ATOM 3271 C C . GLU D 1 27 ? 68.296 -22.468 125.320 1.00 61.19 25 GLU D C 1
ATOM 3272 O O . GLU D 1 27 ? 67.399 -22.444 126.168 1.00 61.41 25 GLU D O 1
ATOM 3278 N N . ASN D 1 28 ? 68.409 -21.557 124.353 1.00 61.10 26 ASN D N 1
ATOM 3279 C CA . ASN D 1 28 ? 67.553 -20.364 124.310 1.00 61.33 26 ASN D CA 1
ATOM 3280 C C . ASN D 1 28 ? 66.214 -20.535 123.550 1.00 61.59 26 ASN D C 1
ATOM 3281 O O . ASN D 1 28 ? 65.353 -19.630 123.583 1.00 61.92 26 ASN D O 1
ATOM 3286 N N . GLY D 1 29 ? 66.031 -21.678 122.880 1.00 61.10 27 GLY D N 1
ATOM 3287 C CA . GLY D 1 29 ? 64.815 -21.945 122.093 1.00 60.42 27 GLY D CA 1
ATOM 3288 C C . GLY D 1 29 ? 64.942 -21.633 120.603 1.00 60.27 27 GLY D C 1
ATOM 3289 O O . GLY D 1 29 ? 65.830 -20.857 120.172 1.00 59.99 27 GLY D O 1
ATOM 3290 N N . THR D 1 30 ? 64.054 -22.252 119.818 1.00 59.38 28 THR D N 1
ATOM 3291 C CA . THR D 1 30 ? 64.033 -22.062 118.372 1.00 58.58 28 THR D CA 1
ATOM 3292 C C . THR D 1 30 ? 63.288 -20.764 118.005 1.00 57.73 28 THR D C 1
ATOM 3293 O O . THR D 1 30 ? 62.153 -20.566 118.437 1.00 57.33 28 THR D O 1
ATOM 3297 N N . PRO D 1 31 ? 63.921 -19.883 117.196 1.00 56.49 29 PRO D N 1
ATOM 3298 C CA . PRO D 1 31 ? 63.138 -18.845 116.510 1.00 55.44 29 PRO D CA 1
ATOM 3299 C C . PRO D 1 31 ? 62.191 -19.438 115.453 1.00 54.23 29 PRO D C 1
ATOM 3300 O O . PRO D 1 31 ? 62.368 -20.582 115.019 1.00 53.83 29 PRO D O 1
ATOM 3304 N N . LYS D 1 32 ? 61.171 -18.664 115.102 1.00 53.22 30 LYS D N 1
ATOM 3305 C CA . LYS D 1 32 ? 60.169 -19.016 114.098 1.00 52.89 30 LYS D CA 1
ATOM 3306 C C . LYS D 1 32 ? 60.100 -17.865 113.073 1.00 51.75 30 LYS D C 1
ATOM 3307 O O . LYS D 1 32 ? 60.219 -16.702 113.462 1.00 51.98 30 LYS D O 1
ATOM 3313 N N . THR D 1 33 ? 59.909 -18.178 111.790 1.00 50.67 31 THR D N 1
ATOM 3314 C CA . THR D 1 33 ? 59.734 -17.147 110.770 1.00 50.17 31 THR D CA 1
ATOM 3315 C C . THR D 1 33 ? 58.475 -16.328 111.052 1.00 50.04 31 THR D C 1
ATOM 3316 O O . THR D 1 33 ? 57.377 -16.880 111.199 1.00 49.70 31 THR D O 1
ATOM 3320 N N . ASN D 1 34 ? 58.657 -15.005 111.100 1.00 49.72 32 ASN D N 1
ATOM 3321 C CA . ASN D 1 34 ? 57.638 -14.073 111.590 1.00 48.87 32 ASN D CA 1
ATOM 3322 C C . ASN D 1 34 ? 57.882 -12.647 111.065 1.00 47.93 32 ASN D C 1
ATOM 3323 O O . ASN D 1 34 ? 59.019 -12.195 111.005 1.00 46.91 32 ASN D O 1
ATOM 3328 N N . PHE D 1 35 ? 56.791 -11.970 110.699 1.00 46.70 33 PHE D N 1
ATOM 3329 C CA . PHE D 1 35 ? 56.780 -10.565 110.309 1.00 46.57 33 PHE D CA 1
ATOM 3330 C C . PHE D 1 35 ? 55.716 -9.842 111.139 1.00 45.50 33 PHE D C 1
ATOM 3331 O O . PHE D 1 35 ? 54.581 -10.302 111.284 1.00 45.78 33 PHE D O 1
ATOM 3339 N N . GLU D 1 36 ? 56.098 -8.727 111.724 1.00 44.04 34 GLU D N 1
ATOM 3340 C CA . GLU D 1 36 ? 55.187 -7.951 112.511 1.00 43.87 34 GLU D CA 1
ATOM 3341 C C . GLU D 1 36 ? 55.318 -6.524 112.019 1.00 41.90 34 GLU D C 1
ATOM 3342 O O . GLU D 1 36 ? 56.411 -5.968 111.994 1.00 42.26 34 GLU D O 1
ATOM 3348 N N . VAL D 1 37 ? 54.190 -5.960 111.613 1.00 40.01 35 VAL D N 1
ATOM 3349 C CA . VAL D 1 37 ? 54.130 -4.623 111.067 1.00 38.94 35 VAL D CA 1
ATOM 3350 C C . VAL D 1 37 ? 53.257 -3.796 111.975 1.00 38.29 35 VAL D C 1
ATOM 3351 O O . VAL D 1 37 ? 52.168 -4.230 112.347 1.00 38.57 35 VAL D O 1
ATOM 3355 N N . THR D 1 38 ? 53.732 -2.618 112.346 1.00 37.33 36 THR D N 1
ATOM 3356 C CA . THR D 1 38 ? 52.924 -1.698 113.118 1.00 37.87 36 THR D CA 1
ATOM 3357 C C . THR D 1 38 ? 52.981 -0.313 112.501 1.00 37.59 36 THR D C 1
ATOM 3358 O O . THR D 1 38 ? 53.909 0.000 111.759 1.00 35.55 36 THR D O 1
ATOM 3362 N N . PHE D 1 39 ? 51.982 0.503 112.853 1.00 37.83 37 PHE D N 1
ATOM 3363 C CA . PHE D 1 39 ? 51.829 1.848 112.342 1.00 38.82 37 PHE D CA 1
ATOM 3364 C C . PHE D 1 39 ? 51.660 2.806 113.495 1.00 40.39 37 PHE D C 1
ATOM 3365 O O . PHE D 1 39 ? 50.760 2.649 114.332 1.00 40.18 37 PHE D O 1
ATOM 3373 N N . GLN D 1 40 ? 52.554 3.782 113.537 1.00 42.40 38 GLN D N 1
ATOM 3374 C CA . GLN D 1 40 ? 52.584 4.812 114.565 1.00 43.91 38 GLN D CA 1
ATOM 3375 C C . GLN D 1 40 ? 52.163 6.122 113.902 1.00 44.34 38 GLN D C 1
ATOM 3376 O O . GLN D 1 40 ? 52.703 6.485 112.864 1.00 43.50 38 GLN D O 1
ATOM 3382 N N . LEU D 1 41 ? 51.214 6.829 114.501 1.00 45.84 39 LEU D N 1
ATOM 3383 C CA . LEU D 1 41 ? 50.859 8.170 114.020 1.00 48.22 39 LEU D CA 1
ATOM 3384 C C . LEU D 1 41 ? 51.956 9.153 114.430 1.00 49.28 39 LEU D C 1
ATOM 3385 O O . LEU D 1 41 ? 52.354 9.184 115.584 1.00 49.37 39 LEU D O 1
ATOM 3390 N N . ALA D 1 42 ? 52.470 9.911 113.461 1.00 51.22 40 ALA D N 1
ATOM 3391 C CA . ALA D 1 42 ? 53.664 10.748 113.650 1.00 53.05 40 ALA D CA 1
ATOM 3392 C C . ALA D 1 42 ? 53.329 12.242 113.689 1.00 54.78 40 ALA D C 1
ATOM 3393 O O . ALA D 1 42 ? 53.823 12.978 114.553 1.00 54.83 40 ALA D O 1
ATOM 3395 N N . ASN D 1 43 ? 52.513 12.662 112.723 1.00 56.82 41 ASN D N 1
ATOM 3396 C CA . ASN D 1 43 ? 52.020 14.033 112.581 1.00 58.35 41 ASN D CA 1
ATOM 3397 C C . ASN D 1 43 ? 50.637 13.963 111.941 1.00 59.27 41 ASN D C 1
ATOM 3398 O O . ASN D 1 43 ? 50.324 13.009 111.235 1.00 58.85 41 ASN D O 1
ATOM 3403 N N . ARG D 1 44 ? 49.818 14.982 112.182 1.00 60.96 42 ARG D N 1
ATOM 3404 C CA . ARG D 1 44 ? 48.539 15.171 111.475 1.00 61.89 42 ARG D CA 1
ATOM 3405 C C . ARG D 1 44 ? 48.494 16.612 111.003 1.00 62.47 42 ARG D C 1
ATOM 3406 O O . ARG D 1 44 ? 48.904 17.516 111.732 1.00 62.69 42 ARG D O 1
ATOM 3414 N N . ASP D 1 45 ? 48.015 16.802 109.773 1.00 63.15 43 ASP D N 1
ATOM 3415 C CA . ASP D 1 45 ? 47.864 18.110 109.146 1.00 63.00 43 ASP D CA 1
ATOM 3416 C C . ASP D 1 45 ? 46.406 18.227 108.696 1.00 62.95 43 ASP D C 1
ATOM 3417 O O . ASP D 1 45 ? 46.024 17.771 107.610 1.00 62.24 43 ASP D O 1
ATOM 3422 N N . GLU D 1 46 ? 45.601 18.838 109.560 1.00 62.88 44 GLU D N 1
ATOM 3423 C CA . GLU D 1 46 ? 44.147 18.885 109.383 1.00 62.86 44 GLU D CA 1
ATOM 3424 C C . GLU D 1 46 ? 43.735 19.817 108.234 1.00 62.55 44 GLU D C 1
ATOM 3425 O O . GLU D 1 46 ? 42.658 19.643 107.657 1.00 62.41 44 GLU D O 1
ATOM 3431 N N . ALA D 1 47 ? 44.605 20.785 107.922 1.00 62.09 45 ALA D N 1
ATOM 3432 C CA . ALA D 1 47 ? 44.400 21.749 106.840 1.00 61.75 45 ALA D CA 1
ATOM 3433 C C . ALA D 1 47 ? 44.497 21.086 105.465 1.00 61.44 45 ALA D C 1
ATOM 3434 O O . ALA D 1 47 ? 43.611 21.260 104.622 1.00 61.19 45 ALA D O 1
ATOM 3436 N N . ALA D 1 48 ? 45.581 20.332 105.257 1.00 60.83 46 ALA D N 1
ATOM 3437 C CA . ALA D 1 48 ? 45.803 19.565 104.025 1.00 60.09 46 ALA D CA 1
ATOM 3438 C C . ALA D 1 48 ? 45.064 18.207 104.026 1.00 59.48 46 ALA D C 1
ATOM 3439 O O . ALA D 1 48 ? 44.969 17.543 102.987 1.00 59.78 46 ALA D O 1
ATOM 3441 N N . LYS D 1 49 ? 44.535 17.829 105.189 1.00 58.50 47 LYS D N 1
ATOM 3442 C CA . LYS D 1 49 ? 43.970 16.495 105.469 1.00 57.79 47 LYS D CA 1
ATOM 3443 C C . LYS D 1 49 ? 44.933 15.326 105.187 1.00 56.60 47 LYS D C 1
ATOM 3444 O O . LYS D 1 49 ? 44.624 14.395 104.425 1.00 56.17 47 LYS D O 1
ATOM 3450 N N . VAL D 1 50 ? 46.090 15.388 105.848 1.00 55.32 48 VAL D N 1
ATOM 3451 C CA . VAL D 1 50 ? 47.138 14.358 105.751 1.00 53.62 48 VAL D CA 1
ATOM 3452 C C . VAL D 1 50 ? 47.462 13.782 107.121 1.00 52.36 48 VAL D C 1
ATOM 3453 O O . VAL D 1 50 ? 47.615 14.527 108.097 1.00 52.21 48 VAL D O 1
ATOM 3457 N N . THR D 1 51 ? 47.553 12.454 107.204 1.00 50.76 49 THR D N 1
ATOM 3458 C CA . THR D 1 51 ? 48.087 11.791 108.394 1.00 48.74 49 THR D CA 1
ATOM 3459 C C . THR D 1 51 ? 49.454 11.191 108.061 1.00 46.89 49 THR D C 1
ATOM 3460 O O . THR D 1 51 ? 49.594 10.425 107.115 1.00 45.44 49 THR D O 1
ATOM 3464 N N . SER D 1 52 ? 50.462 11.579 108.832 1.00 45.05 50 SER D N 1
ATOM 3465 C CA . SER D 1 52 ? 51.813 11.056 108.649 1.00 44.27 50 SER D CA 1
ATOM 3466 C C . SER D 1 52 ? 51.957 9.881 109.606 1.00 42.53 50 SER D C 1
ATOM 3467 O O . SER D 1 52 ? 51.612 9.991 110.789 1.00 41.42 50 SER D O 1
ATOM 3470 N N . ILE D 1 53 ? 52.444 8.769 109.061 1.00 40.84 51 ILE D N 1
ATOM 3471 C CA . ILE D 1 53 ? 52.519 7.500 109.728 1.00 40.13 51 ILE D CA 1
ATOM 3472 C C . ILE D 1 53 ? 53.928 6.896 109.586 1.00 39.21 51 ILE D C 1
ATOM 3473 O O . ILE D 1 53 ? 54.489 6.898 108.502 1.00 38.65 51 ILE D O 1
ATOM 3478 N N . VAL D 1 54 ? 54.502 6.402 110.686 1.00 38.06 52 VAL D N 1
ATOM 3479 C CA . VAL D 1 54 ? 55.683 5.553 110.619 1.00 37.76 52 VAL D CA 1
ATOM 3480 C C . VAL D 1 54 ? 55.212 4.081 110.622 1.00 36.94 52 VAL D C 1
ATOM 3481 O O . VAL D 1 54 ? 54.623 3.591 111.612 1.00 35.43 52 VAL D O 1
ATOM 3485 N N . ALA D 1 55 ? 55.447 3.399 109.498 1.00 35.95 53 ALA D N 1
ATOM 3486 C CA . ALA D 1 55 ? 55.290 1.931 109.407 1.00 36.00 53 ALA D CA 1
ATOM 3487 C C . ALA D 1 55 ? 56.617 1.280 109.783 1.00 35.87 53 ALA D C 1
ATOM 3488 O O . ALA D 1 55 ? 57.683 1.712 109.340 1.00 35.33 53 ALA D O 1
ATOM 3490 N N . VAL D 1 56 ? 56.554 0.251 110.610 1.00 35.53 54 VAL D N 1
ATOM 3491 C CA . VAL D 1 56 ? 57.742 -0.430 111.084 1.00 35.46 54 VAL D CA 1
ATOM 3492 C C . VAL D 1 56 ? 57.484 -1.927 110.899 1.00 34.99 54 VAL D C 1
ATOM 3493 O O . VAL D 1 56 ? 56.410 -2.429 111.251 1.00 35.65 54 VAL D O 1
ATOM 3497 N N . LEU D 1 57 ? 58.427 -2.607 110.272 1.00 33.42 55 LEU D N 1
ATOM 3498 C CA . LEU D 1 57 ? 58.409 -4.044 110.128 1.00 32.44 55 LEU D CA 1
ATOM 3499 C C . LEU D 1 57 ? 59.586 -4.657 110.925 1.00 33.56 55 LEU D C 1
ATOM 3500 O O . LEU D 1 57 ? 60.769 -4.336 110.700 1.00 32.58 55 LEU D O 1
ATOM 3505 N N . GLN D 1 58 ? 59.240 -5.553 111.839 1.00 33.86 56 GLN D N 1
ATOM 3506 C CA . GLN D 1 58 ? 60.212 -6.367 112.508 1.00 34.19 56 GLN D CA 1
ATOM 3507 C C . GLN D 1 58 ? 60.035 -7.772 111.992 1.00 34.14 56 GLN D C 1
ATOM 3508 O O . GLN D 1 58 ? 58.920 -8.266 111.865 1.00 33.55 56 GLN D O 1
ATOM 3514 N N . PHE D 1 59 ? 61.140 -8.431 111.683 1.00 34.21 57 PHE D N 1
ATOM 3515 C CA . PHE D 1 59 ? 61.052 -9.677 110.943 1.00 33.81 57 PHE D CA 1
ATOM 3516 C C . PHE D 1 59 ? 62.134 -10.631 111.422 1.00 33.43 57 PHE D C 1
ATOM 3517 O O . PHE D 1 59 ? 63.223 -10.192 111.818 1.00 31.62 57 PHE D O 1
ATOM 3525 N N . VAL D 1 60 ? 61.778 -11.915 111.454 1.00 33.35 58 VAL D N 1
ATOM 3526 C CA . VAL D 1 60 ? 62.724 -13.016 111.644 1.00 34.76 58 VAL D CA 1
ATOM 3527 C C . VAL D 1 60 ? 62.424 -13.994 110.547 1.00 34.30 58 VAL D C 1
ATOM 3528 O O . VAL D 1 60 ? 61.258 -14.323 110.339 1.00 33.97 58 VAL D O 1
ATOM 3532 N N . ILE D 1 61 ? 63.455 -14.418 109.821 1.00 33.80 59 ILE D N 1
ATOM 3533 C CA . ILE D 1 61 ? 63.303 -15.434 108.779 1.00 34.35 59 ILE D CA 1
ATOM 3534 C C . ILE D 1 61 ? 64.212 -16.600 109.145 1.00 33.86 59 ILE D C 1
ATOM 3535 O O . ILE D 1 61 ? 65.402 -16.413 109.289 1.00 33.64 59 ILE D O 1
ATOM 3540 N N . VAL D 1 62 ? 63.630 -17.790 109.295 1.00 33.79 60 VAL D N 1
ATOM 3541 C CA . VAL D 1 62 ? 64.361 -18.979 109.727 1.00 34.64 60 VAL D CA 1
ATOM 3542 C C . VAL D 1 62 ? 64.355 -19.986 108.585 1.00 34.68 60 VAL D C 1
ATOM 3543 O O . VAL D 1 62 ? 63.319 -20.187 107.980 1.00 34.40 60 VAL D O 1
ATOM 3547 N N . ARG D 1 63 ? 65.528 -20.535 108.245 1.00 34.90 61 ARG D N 1
ATOM 3548 C CA . ARG D 1 63 ? 65.655 -21.650 107.317 1.00 35.15 61 ARG D CA 1
ATOM 3549 C C . ARG D 1 63 ? 66.720 -22.538 107.910 1.00 35.43 61 ARG D C 1
ATOM 3550 O O . ARG D 1 63 ? 67.346 -22.156 108.873 1.00 35.61 61 ARG D O 1
ATOM 3558 N N . ASP D 1 64 ? 66.945 -23.717 107.334 1.00 35.37 62 ASP D N 1
ATOM 3559 C CA . ASP D 1 64 ? 67.889 -24.688 107.898 1.00 35.32 62 ASP D CA 1
ATOM 3560 C C . ASP D 1 64 ? 69.279 -24.109 108.088 1.00 35.26 62 ASP D C 1
ATOM 3561 O O . ASP D 1 64 ? 69.963 -24.450 109.027 1.00 35.63 62 ASP D O 1
ATOM 3566 N N . GLU D 1 65 ? 69.685 -23.222 107.186 1.00 34.69 63 GLU D N 1
ATOM 3567 C CA . GLU D 1 65 ? 71.046 -22.703 107.128 1.00 34.08 63 GLU D CA 1
ATOM 3568 C C . GLU D 1 65 ? 71.267 -21.371 107.855 1.00 32.12 63 GLU D C 1
ATOM 3569 O O . GLU D 1 65 ? 72.392 -20.951 108.087 1.00 32.38 63 GLU D O 1
ATOM 3575 N N . PHE D 1 66 ? 70.214 -20.666 108.179 1.00 30.60 64 PHE D N 1
ATOM 3576 C CA . PHE D 1 66 ? 70.407 -19.330 108.728 1.00 29.08 64 PHE D CA 1
ATOM 3577 C C . PHE D 1 66 ? 69.214 -18.853 109.486 1.00 29.04 64 PHE D C 1
ATOM 3578 O O . PHE D 1 66 ? 68.123 -19.382 109.326 1.00 27.61 64 PHE D O 1
ATOM 3586 N N . VAL D 1 67 ? 69.446 -17.819 110.297 1.00 29.72 65 VAL D N 1
ATOM 3587 C CA . VAL D 1 67 ? 68.408 -16.947 110.789 1.00 29.95 65 VAL D CA 1
ATOM 3588 C C . VAL D 1 67 ? 68.691 -15.522 110.313 1.00 29.63 65 VAL D C 1
ATOM 3589 O O . VAL D 1 67 ? 69.790 -15.000 110.500 1.00 29.96 65 VAL D O 1
ATOM 3593 N N . ILE D 1 68 ? 67.692 -14.875 109.722 1.00 28.86 66 ILE D N 1
ATOM 3594 C CA . ILE D 1 68 ? 67.834 -13.491 109.321 1.00 29.48 66 ILE D CA 1
ATOM 3595 C C . ILE D 1 68 ? 66.855 -12.698 110.125 1.00 29.95 66 ILE D C 1
ATOM 3596 O O . ILE D 1 68 ? 65.714 -13.129 110.298 1.00 29.65 66 ILE D O 1
ATOM 3601 N N . SER D 1 69 ? 67.309 -11.554 110.645 1.00 30.73 67 SER D N 1
ATOM 3602 C CA . SER D 1 69 ? 66.466 -10.698 111.445 1.00 31.54 67 SER D CA 1
ATOM 3603 C C . SER D 1 69 ? 66.709 -9.236 111.174 1.00 31.55 67 SER D C 1
ATOM 3604 O O . SER D 1 69 ? 67.771 -8.837 110.649 1.00 32.32 67 SER D O 1
ATOM 3607 N N . GLY D 1 70 ? 65.740 -8.416 111.564 1.00 30.88 68 GLY D N 1
ATOM 3608 C CA . GLY D 1 70 ? 65.947 -7.003 111.523 1.00 31.26 68 GLY D CA 1
ATOM 3609 C C . GLY D 1 70 ? 64.714 -6.170 111.598 1.00 31.49 68 GLY D C 1
ATOM 3610 O O . GLY D 1 70 ? 63.625 -6.688 111.890 1.00 31.09 68 GLY D O 1
ATOM 3611 N N . VAL D 1 71 ? 64.911 -4.867 111.358 1.00 31.44 69 VAL D N 1
ATOM 3612 C CA . VAL D 1 71 ? 63.852 -3.879 111.417 1.00 32.22 69 VAL D CA 1
ATOM 3613 C C . VAL D 1 71 ? 63.920 -2.881 110.227 1.00 32.64 69 VAL D C 1
ATOM 3614 O O . VAL D 1 71 ? 64.964 -2.349 109.896 1.00 32.56 69 VAL D O 1
ATOM 3618 N N . ILE D 1 72 ? 62.789 -2.659 109.587 1.00 32.42 70 ILE D N 1
ATOM 3619 C CA . ILE D 1 72 ? 62.681 -1.695 108.490 1.00 33.33 70 ILE D CA 1
ATOM 3620 C C . ILE D 1 72 ? 61.552 -0.708 108.826 1.00 33.85 70 ILE D C 1
ATOM 3621 O O . ILE D 1 72 ? 60.513 -1.098 109.382 1.00 33.81 70 ILE D O 1
ATOM 3626 N N . SER D 1 73 ? 61.802 0.574 108.567 1.00 34.17 71 SER D N 1
ATOM 3627 C CA . SER D 1 73 ? 60.853 1.644 108.835 1.00 34.86 71 SER D CA 1
ATOM 3628 C C . SER D 1 73 ? 60.635 2.512 107.599 1.00 35.17 71 SER D C 1
ATOM 3629 O O . SER D 1 73 ? 61.480 2.572 106.695 1.00 34.39 71 SER D O 1
ATOM 3632 N N . GLN D 1 74 ? 59.481 3.180 107.579 1.00 35.07 72 GLN D N 1
ATOM 3633 C CA . GLN D 1 74 ? 59.100 4.080 106.497 1.00 35.07 72 GLN D CA 1
ATOM 3634 C C . GLN D 1 74 ? 58.057 5.100 106.951 1.00 35.51 72 GLN D C 1
ATOM 3635 O O . GLN D 1 74 ? 57.040 4.743 107.535 1.00 34.35 72 GLN D O 1
ATOM 3649 N N . ALA D 1 76 ? 55.173 7.558 105.904 1.00 38.22 74 ALA D N 1
ATOM 3650 C CA . ALA D 1 76 ? 54.173 7.724 104.825 1.00 39.42 74 ALA D CA 1
ATOM 3651 C C . ALA D 1 76 ? 53.150 8.792 105.192 1.00 40.60 74 ALA D C 1
ATOM 3652 O O . ALA D 1 76 ? 52.721 8.896 106.325 1.00 40.58 74 ALA D O 1
ATOM 3654 N N . HIS D 1 77 ? 52.761 9.585 104.209 1.00 42.53 75 HIS D N 1
ATOM 3655 C CA . HIS D 1 77 ? 51.870 10.711 104.413 1.00 43.29 75 HIS D CA 1
ATOM 3656 C C . HIS D 1 77 ? 50.615 10.324 103.666 1.00 44.33 75 HIS D C 1
ATOM 3657 O O . HIS D 1 77 ? 50.596 10.346 102.437 1.00 44.11 75 HIS D O 1
ATOM 3664 N N . ILE D 1 78 ? 49.586 9.917 104.406 1.00 45.65 76 ILE D N 1
ATOM 3665 C CA . ILE D 1 78 ? 48.366 9.412 103.790 1.00 46.75 76 ILE D CA 1
ATOM 3666 C C . ILE D 1 78 ? 47.513 10.593 103.388 1.00 47.17 76 ILE D C 1
ATOM 3667 O O . ILE D 1 78 ? 47.247 11.460 104.208 1.00 47.08 76 ILE D O 1
ATOM 3672 N N . GLN D 1 79 ? 47.113 10.634 102.115 1.00 48.42 77 GLN D N 1
ATOM 3673 C CA . GLN D 1 79 ? 46.444 11.811 101.548 1.00 48.91 77 GLN D CA 1
ATOM 3674 C C . GLN D 1 79 ? 44.931 11.703 101.710 1.00 49.44 77 GLN D C 1
ATOM 3675 O O . GLN D 1 79 ? 44.343 10.661 101.426 1.00 49.12 77 GLN D O 1
ATOM 3681 N N . GLY D 1 80 ? 44.309 12.792 102.156 1.00 50.37 78 GLY D N 1
ATOM 3682 C CA . GLY D 1 80 ? 42.850 12.879 102.237 1.00 50.53 78 GLY D CA 1
ATOM 3683 C C . GLY D 1 80 ? 42.272 11.985 103.317 1.00 51.39 78 GLY D C 1
ATOM 3684 O O . GLY D 1 80 ? 41.154 11.487 103.184 1.00 51.00 78 GLY D O 1
ATOM 3685 N N . ARG D 1 81 ? 43.054 11.752 104.372 1.00 52.14 79 ARG D N 1
ATOM 3686 C CA . ARG D 1 81 ? 42.583 11.014 105.536 1.00 52.95 79 ARG D CA 1
ATOM 3687 C C . ARG D 1 81 ? 43.153 11.671 106.788 1.00 52.86 79 ARG D C 1
ATOM 3688 O O . ARG D 1 81 ? 44.319 12.107 106.810 1.00 52.80 79 ARG D O 1
ATOM 3696 N N . LEU D 1 82 ? 42.308 11.771 107.805 1.00 52.63 80 LEU D N 1
ATOM 3697 C CA . LEU D 1 82 ? 42.744 12.081 109.153 1.00 52.71 80 LEU D CA 1
ATOM 3698 C C . LEU D 1 82 ? 42.407 10.865 109.988 1.00 52.71 80 LEU D C 1
ATOM 3699 O O . LEU D 1 82 ? 41.235 10.568 110.277 1.00 52.78 80 LEU D O 1
ATOM 3704 N N . ILE D 1 83 ? 43.466 10.143 110.333 1.00 52.50 81 ILE D N 1
ATOM 3705 C CA . ILE D 1 83 ? 43.370 8.895 111.041 1.00 52.22 81 ILE D CA 1
ATOM 3706 C C . ILE D 1 83 ? 43.821 9.167 112.466 1.00 52.59 81 ILE D C 1
ATOM 3707 O O . ILE D 1 83 ? 44.897 9.716 112.713 1.00 52.21 81 ILE D O 1
ATOM 3712 N N . ASN D 1 84 ? 42.969 8.783 113.397 1.00 53.09 82 ASN D N 1
ATOM 3713 C CA . ASN D 1 84 ? 43.163 9.078 114.792 1.00 53.49 82 ASN D CA 1
ATOM 3714 C C . ASN D 1 84 ? 43.633 7.812 115.545 1.00 53.72 82 ASN D C 1
ATOM 3715 O O . ASN D 1 84 ? 44.205 7.913 116.639 1.00 54.02 82 ASN D O 1
ATOM 3720 N N . GLU D 1 85 ? 43.404 6.625 114.976 1.00 53.75 83 GLU D N 1
ATOM 3721 C CA . GLU D 1 85 ? 44.082 5.415 115.473 1.00 53.78 83 GLU D CA 1
ATOM 3722 C C . GLU D 1 85 ? 44.383 4.345 114.402 1.00 53.82 83 GLU D C 1
ATOM 3723 O O . GLU D 1 85 ? 43.634 4.211 113.430 1.00 53.83 83 GLU D O 1
ATOM 3729 N N . PRO D 1 86 ? 45.519 3.620 114.558 1.00 53.45 84 PRO D N 1
ATOM 3730 C CA . PRO D 1 86 ? 45.946 2.607 113.572 1.00 53.16 84 PRO D CA 1
ATOM 3731 C C . PRO D 1 86 ? 44.883 1.600 113.172 1.00 52.76 84 PRO D C 1
ATOM 3732 O O . PRO D 1 86 ? 44.794 1.261 111.998 1.00 52.65 84 PRO D O 1
ATOM 3736 N N . SER D 1 87 ? 44.071 1.149 114.125 1.00 52.06 85 SER D N 1
ATOM 3737 C CA . SER D 1 87 ? 43.011 0.185 113.843 1.00 52.01 85 SER D CA 1
ATOM 3738 C C . SER D 1 87 ? 41.927 0.715 112.905 1.00 51.99 85 SER D C 1
ATOM 3739 O O . SER D 1 87 ? 41.091 -0.063 112.420 1.00 52.54 85 SER D O 1
ATOM 3742 N N . GLU D 1 88 ? 41.920 2.018 112.627 1.00 51.73 86 GLU D N 1
ATOM 3743 C CA . GLU D 1 88 ? 41.009 2.532 111.605 1.00 51.35 86 GLU D CA 1
ATOM 3744 C C . GLU D 1 88 ? 41.296 1.914 110.237 1.00 50.64 86 GLU D C 1
ATOM 3745 O O . GLU D 1 88 ? 40.352 1.665 109.464 1.00 50.21 86 GLU D O 1
ATOM 3751 N N . PHE D 1 89 ? 42.580 1.655 109.943 1.00 49.15 87 PHE D N 1
ATOM 3752 C CA . PHE D 1 89 ? 42.976 1.048 108.661 1.00 48.18 87 PHE D CA 1
ATOM 3753 C C . PHE D 1 89 ? 42.254 -0.257 108.396 1.00 47.32 87 PHE D C 1
ATOM 3754 O O . PHE D 1 89 ? 42.158 -1.092 109.288 1.00 47.23 87 PHE D O 1
ATOM 3762 N N . SER D 1 90 ? 41.782 -0.439 107.163 1.00 46.37 88 SER D N 1
ATOM 3763 C CA . SER D 1 90 ? 41.353 -1.763 106.685 1.00 46.11 88 SER D CA 1
ATOM 3764 C C . SER D 1 90 ? 42.533 -2.711 106.453 1.00 46.21 88 SER D C 1
ATOM 3765 O O . SER D 1 90 ? 43.692 -2.286 106.342 1.00 45.58 88 SER D O 1
ATOM 3768 N N . GLN D 1 91 ? 42.206 -3.992 106.338 1.00 46.67 89 GLN D N 1
ATOM 3769 C CA . GLN D 1 91 ? 43.171 -5.039 105.989 1.00 46.63 89 GLN D CA 1
ATOM 3770 C C . GLN D 1 91 ? 43.945 -4.676 104.710 1.00 46.00 89 GLN D C 1
ATOM 3771 O O . GLN D 1 91 ? 45.157 -4.866 104.629 1.00 45.29 89 GLN D O 1
ATOM 3777 N N . ASP D 1 92 ? 43.226 -4.147 103.723 1.00 45.69 90 ASP D N 1
ATOM 3778 C CA . ASP D 1 92 ? 43.834 -3.756 102.459 1.00 45.34 90 ASP D CA 1
ATOM 3779 C C . ASP D 1 92 ? 44.746 -2.544 102.584 1.00 44.46 90 ASP D C 1
ATOM 3780 O O . ASP D 1 92 ? 45.765 -2.467 101.903 1.00 44.03 90 ASP D O 1
ATOM 3785 N N . GLU D 1 93 ? 44.383 -1.604 103.455 1.00 43.56 91 GLU D N 1
ATOM 3786 C CA . GLU D 1 93 ? 45.225 -0.448 103.722 1.00 42.89 91 GLU D CA 1
ATOM 3787 C C . GLU D 1 93 ? 46.511 -0.822 104.459 1.00 42.02 91 GLU D C 1
ATOM 3788 O O . GLU D 1 93 ? 47.561 -0.250 104.192 1.00 40.95 91 GLU D O 1
ATOM 3794 N N . VAL D 1 94 ? 46.415 -1.803 105.352 1.00 41.59 92 VAL D N 1
ATOM 3795 C CA . VAL D 1 94 ? 47.574 -2.356 106.067 1.00 41.40 92 VAL D CA 1
ATOM 3796 C C . VAL D 1 94 ? 48.559 -3.037 105.099 1.00 40.50 92 VAL D C 1
ATOM 3797 O O . VAL D 1 94 ? 49.776 -2.817 105.185 1.00 38.87 92 VAL D O 1
ATOM 3801 N N . GLU D 1 95 ? 48.039 -3.887 104.216 1.00 40.76 93 GLU D N 1
ATOM 3802 C CA . GLU D 1 95 ? 48.890 -4.547 103.191 1.00 41.55 93 GLU D CA 1
ATOM 3803 C C . GLU D 1 95 ? 49.547 -3.543 102.235 1.00 40.59 93 GLU D C 1
ATOM 3804 O O . GLU D 1 95 ? 50.706 -3.722 101.826 1.00 39.52 93 GLU D O 1
ATOM 3810 N N . ASN D 1 96 ? 48.789 -2.494 101.903 1.00 40.21 94 ASN D N 1
ATOM 3811 C CA . ASN D 1 96 ? 49.257 -1.327 101.128 1.00 39.34 94 ASN D CA 1
ATOM 3812 C C . ASN D 1 96 ? 50.464 -0.669 101.806 1.00 38.55 94 ASN D C 1
ATOM 3813 O O . ASN D 1 96 ? 51.521 -0.472 101.181 1.00 36.57 94 ASN D O 1
ATOM 3818 N N . LEU D 1 97 ? 50.303 -0.380 103.098 1.00 37.46 95 LEU D N 1
ATOM 3819 C CA . LEU D 1 97 ? 51.317 0.291 103.890 1.00 37.23 95 LEU D CA 1
ATOM 3820 C C . LEU D 1 97 ? 52.538 -0.602 104.176 1.00 37.00 95 LEU D C 1
ATOM 3821 O O . LEU D 1 97 ? 53.678 -0.123 104.240 1.00 36.51 95 LEU D O 1
ATOM 3826 N N . ALA D 1 98 ? 52.292 -1.896 104.359 1.00 36.48 96 ALA D N 1
ATOM 3827 C CA . ALA D 1 98 ? 53.362 -2.838 104.647 1.00 35.41 96 ALA D CA 1
ATOM 3828 C C . ALA D 1 98 ? 54.175 -3.215 103.406 1.00 34.91 96 ALA D C 1
ATOM 3829 O O . ALA D 1 98 ? 55.353 -3.579 103.528 1.00 33.83 96 ALA D O 1
ATOM 3831 N N . ALA D 1 99 ? 53.557 -3.138 102.226 1.00 33.90 97 ALA D N 1
ATOM 3832 C CA . ALA D 1 99 ? 54.142 -3.723 101.008 1.00 34.15 97 ALA D CA 1
ATOM 3833 C C . ALA D 1 99 ? 55.590 -3.305 100.734 1.00 33.65 97 ALA D C 1
ATOM 3834 O O . ALA D 1 99 ? 56.425 -4.149 100.471 1.00 33.58 97 ALA D O 1
ATOM 3836 N N . PRO D 1 100 ? 55.878 -2.006 100.773 1.00 34.03 98 PRO D N 1
ATOM 3837 C CA . PRO D 1 100 ? 57.250 -1.590 100.483 1.00 34.26 98 PRO D CA 1
ATOM 3838 C C . PRO D 1 100 ? 58.296 -2.055 101.527 1.00 34.07 98 PRO D C 1
ATOM 3839 O O . PRO D 1 100 ? 59.477 -2.220 101.200 1.00 34.03 98 PRO D O 1
ATOM 3843 N N . LEU D 1 101 ? 57.878 -2.269 102.769 1.00 34.06 99 LEU D N 1
ATOM 3844 C CA . LEU D 1 101 ? 58.812 -2.709 103.785 1.00 33.67 99 LEU D CA 1
ATOM 3845 C C . LEU D 1 101 ? 59.127 -4.175 103.538 1.00 32.95 99 LEU D C 1
ATOM 3846 O O . LEU D 1 101 ? 60.273 -4.588 103.603 1.00 32.44 99 LEU D O 1
ATOM 3851 N N . LEU D 1 102 ? 58.100 -4.962 103.229 1.00 32.24 100 LEU D N 1
ATOM 3852 C CA . LEU D 1 102 ? 58.295 -6.385 102.920 1.00 32.20 100 LEU D CA 1
ATOM 3853 C C . LEU D 1 102 ? 59.135 -6.557 101.653 1.00 31.88 100 LEU D C 1
ATOM 3854 O O . LEU D 1 102 ? 59.906 -7.502 101.531 1.00 30.67 100 LEU D O 1
ATOM 3859 N N . GLU D 1 103 ? 58.983 -5.628 100.710 1.00 31.44 101 GLU D N 1
ATOM 3860 C CA . GLU D 1 103 ? 59.759 -5.693 99.459 1.00 32.04 101 GLU D CA 1
ATOM 3861 C C . GLU D 1 103 ? 61.276 -5.517 99.674 1.00 31.42 101 GLU D C 1
ATOM 3862 O O . GLU D 1 103 ? 62.060 -6.234 99.049 1.00 30.77 101 GLU D O 1
ATOM 3868 N N . ILE D 1 104 ? 61.674 -4.587 100.554 1.00 31.46 102 ILE D N 1
ATOM 3869 C CA . ILE D 1 104 ? 63.094 -4.400 100.929 1.00 31.58 102 ILE D CA 1
ATOM 3870 C C . ILE D 1 104 ? 63.706 -5.667 101.490 1.00 30.87 102 ILE D C 1
ATOM 3871 O O . ILE D 1 104 ? 64.808 -6.048 101.110 1.00 30.05 102 ILE D O 1
ATOM 3876 N N . VAL D 1 105 ? 62.977 -6.322 102.385 1.00 30.51 103 VAL D N 1
ATOM 3877 C CA . VAL D 1 105 ? 63.451 -7.535 103.054 1.00 30.54 103 VAL D CA 1
ATOM 3878 C C . VAL D 1 105 ? 63.606 -8.622 102.010 1.00 30.00 103 VAL D C 1
ATOM 3879 O O . VAL D 1 105 ? 64.593 -9.322 102.000 1.00 30.26 103 VAL D O 1
ATOM 3883 N N . LYS D 1 106 ? 62.641 -8.718 101.111 1.00 30.21 104 LYS D N 1
ATOM 3884 C CA . LYS D 1 106 ? 62.692 -9.680 100.000 1.00 30.28 104 LYS D CA 1
ATOM 3885 C C . LYS D 1 106 ? 63.972 -9.509 99.177 1.00 29.55 104 LYS D C 1
ATOM 3886 O O . LYS D 1 106 ? 64.678 -10.471 98.879 1.00 28.54 104 LYS D O 1
ATOM 3892 N N . ARG D 1 107 ? 64.250 -8.260 98.804 1.00 29.60 105 ARG D N 1
ATOM 3893 C CA . ARG D 1 107 ? 65.405 -7.933 97.959 1.00 29.28 105 ARG D CA 1
ATOM 3894 C C . ARG D 1 107 ? 66.746 -8.185 98.685 1.00 28.36 105 ARG D C 1
ATOM 3895 O O . ARG D 1 107 ? 67.699 -8.716 98.096 1.00 27.48 105 ARG D O 1
ATOM 3903 N N . LEU D 1 108 ? 66.807 -7.790 99.954 1.00 27.41 106 LEU D N 1
ATOM 3904 C CA . LEU D 1 108 ? 67.986 -7.988 100.769 1.00 27.95 106 LEU D CA 1
ATOM 3905 C C . LEU D 1 108 ? 68.255 -9.463 100.945 1.00 27.77 106 LEU D C 1
ATOM 3906 O O . LEU D 1 108 ? 69.394 -9.861 100.880 1.00 28.06 106 LEU D O 1
ATOM 3911 N N . THR D 1 109 ? 67.212 -10.241 101.235 1.00 27.77 107 THR D N 1
ATOM 3912 C CA . THR D 1 109 ? 67.324 -11.698 101.478 1.00 28.07 107 THR D CA 1
ATOM 3913 C C . THR D 1 109 ? 67.752 -12.444 100.243 1.00 28.79 107 THR D C 1
ATOM 3914 O O . THR D 1 109 ? 68.593 -13.338 100.314 1.00 29.98 107 THR D O 1
ATOM 3918 N N . TYR D 1 110 ? 67.214 -12.040 99.091 1.00 28.90 108 TYR D N 1
ATOM 3919 C CA . TYR D 1 110 ? 67.587 -12.638 97.834 1.00 28.83 108 TYR D CA 1
ATOM 3920 C C . TYR D 1 110 ? 69.067 -12.467 97.599 1.00 28.01 108 TYR D C 1
ATOM 3921 O O . TYR D 1 110 ? 69.761 -13.446 97.352 1.00 27.74 108 TYR D O 1
ATOM 3930 N N . GLU D 1 111 ? 69.554 -11.227 97.704 1.00 27.77 109 GLU D N 1
ATOM 3931 C CA . GLU D 1 111 ? 70.974 -10.927 97.468 1.00 28.23 109 GLU D CA 1
ATOM 3932 C C . GLU D 1 111 ? 71.891 -11.567 98.497 1.00 27.33 109 GLU D C 1
ATOM 3933 O O . GLU D 1 111 ? 72.882 -12.169 98.147 1.00 26.78 109 GLU D O 1
ATOM 3939 N N . VAL D 1 112 ? 71.531 -11.467 99.766 1.00 26.99 110 VAL D N 1
ATOM 3940 C CA . VAL D 1 112 ? 72.387 -11.949 100.816 1.00 26.79 110 VAL D CA 1
ATOM 3941 C C . VAL D 1 112 ? 72.469 -13.482 100.785 1.00 27.41 110 VAL D C 1
ATOM 3942 O O . VAL D 1 112 ? 73.571 -14.046 100.871 1.00 27.38 110 VAL D O 1
ATOM 3946 N N . THR D 1 113 ? 71.330 -14.164 100.618 1.00 28.36 111 THR D N 1
ATOM 3947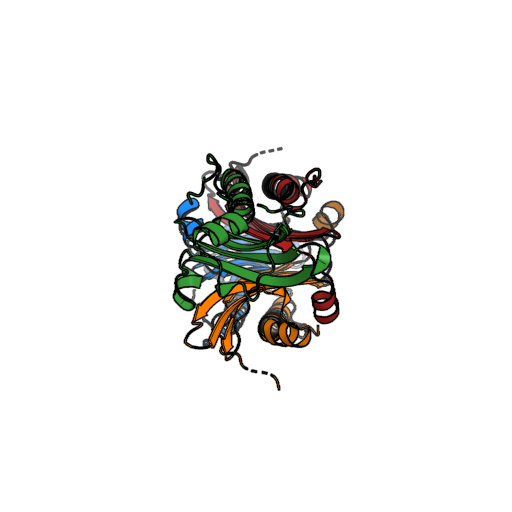 C CA . THR D 1 113 ? 71.358 -15.640 100.564 1.00 28.63 111 THR D CA 1
ATOM 3948 C C . THR D 1 113 ? 72.045 -16.184 99.321 1.00 29.82 111 THR D C 1
ATOM 3949 O O . THR D 1 113 ? 72.732 -17.228 99.377 1.00 30.29 111 THR D O 1
ATOM 3953 N N . GLU D 1 114 ? 71.882 -15.490 98.195 1.00 30.33 112 GLU D N 1
ATOM 3954 C CA . GLU D 1 114 ? 72.582 -15.870 96.979 1.00 31.14 112 GLU D CA 1
ATOM 3955 C C . GLU D 1 114 ? 74.113 -15.895 97.196 1.00 31.05 112 GLU D C 1
ATOM 3956 O O . GLU D 1 114 ? 74.803 -16.844 96.798 1.00 30.63 112 GLU D O 1
ATOM 3962 N N . ILE D 1 115 ? 74.635 -14.857 97.838 1.00 31.63 113 ILE D N 1
ATOM 3963 C CA . ILE D 1 115 ? 76.069 -14.738 98.091 1.00 32.32 113 ILE D CA 1
ATOM 3964 C C . ILE D 1 115 ? 76.544 -15.706 99.191 1.00 32.99 113 ILE D C 1
ATOM 3965 O O . ILE D 1 115 ? 77.575 -16.369 99.019 1.00 32.95 113 ILE D O 1
ATOM 3970 N N . ALA D 1 116 ? 75.787 -15.781 100.286 1.00 32.85 114 ALA D N 1
ATOM 3971 C CA . ALA D 1 116 ? 76.161 -16.539 101.477 1.00 33.80 114 ALA D CA 1
ATOM 3972 C C . ALA D 1 116 ? 76.162 -18.039 101.262 1.00 35.02 114 ALA D C 1
ATOM 3973 O O . ALA D 1 116 ? 77.094 -18.704 101.655 1.00 35.46 114 ALA D O 1
ATOM 3975 N N . LEU D 1 117 ? 75.136 -18.536 100.575 1.00 36.15 115 LEU D N 1
ATOM 3976 C CA . LEU D 1 117 ? 74.901 -19.944 100.388 1.00 36.32 115 LEU D CA 1
ATOM 3977 C C . LEU D 1 117 ? 75.344 -20.403 99.007 1.00 37.51 115 LEU D C 1
ATOM 3978 O O . LEU D 1 117 ? 75.390 -21.597 98.733 1.00 35.32 115 LEU D O 1
ATOM 3983 N N . ASP D 1 118 ? 75.697 -19.446 98.156 1.00 39.48 116 ASP D N 1
ATOM 3984 C CA . ASP D 1 118 ? 76.100 -19.742 96.797 1.00 41.59 116 ASP D CA 1
ATOM 3985 C C . ASP D 1 118 ? 75.236 -20.881 96.263 1.00 42.20 116 ASP D C 1
ATOM 3986 O O . ASP D 1 118 ? 75.669 -22.025 96.060 1.00 42.64 116 ASP D O 1
ATOM 3991 N N . ARG D 1 119 ? 73.967 -20.527 96.117 1.00 42.52 117 ARG D N 1
ATOM 3992 C CA . ARG D 1 119 ? 72.930 -21.383 95.553 1.00 42.37 117 ARG D CA 1
ATOM 3993 C C . ARG D 1 119 ? 71.814 -20.364 95.384 1.00 40.88 117 ARG D C 1
ATOM 3994 O O . ARG D 1 119 ? 71.900 -19.288 95.990 1.00 40.50 117 ARG D O 1
ATOM 4002 N N . PRO D 1 120 ? 70.793 -20.666 94.557 1.00 39.81 118 PRO D N 1
ATOM 4003 C CA . PRO D 1 120 ? 69.825 -19.629 94.183 1.00 39.08 118 PRO D CA 1
ATOM 4004 C C . PRO D 1 120 ? 69.265 -18.913 95.411 1.00 37.94 118 PRO D C 1
ATOM 4005 O O . PRO D 1 120 ? 68.846 -19.568 96.356 1.00 37.77 118 PRO D O 1
ATOM 4009 N N . GLY D 1 121 ? 69.274 -17.585 95.408 1.00 36.64 119 GLY D N 1
ATOM 4010 C CA . GLY D 1 121 ? 68.719 -16.833 96.498 1.00 36.84 119 GLY D CA 1
ATOM 4011 C C . GLY D 1 121 ? 67.270 -17.160 96.870 1.00 37.01 119 GLY D C 1
ATOM 4012 O O . GLY D 1 121 ? 66.438 -17.479 96.015 1.00 35.36 119 GLY D O 1
ATOM 4013 N N . VAL D 1 122 ? 66.975 -17.034 98.162 1.00 37.67 120 VAL D N 1
ATOM 4014 C CA . VAL D 1 122 ? 65.645 -17.247 98.688 1.00 38.09 120 VAL D CA 1
ATOM 4015 C C . VAL D 1 122 ? 64.733 -16.147 98.183 1.00 39.42 120 VAL D C 1
ATOM 4016 O O . VAL D 1 122 ? 65.098 -14.972 98.195 1.00 39.51 120 VAL D O 1
ATOM 4020 N N . THR D 1 123 ? 63.543 -16.528 97.743 1.00 41.50 121 THR D N 1
ATOM 4021 C CA . THR D 1 123 ? 62.564 -15.576 97.247 1.00 43.26 121 THR D CA 1
ATOM 4022 C C . THR D 1 123 ? 61.326 -15.634 98.146 1.00 43.84 121 THR D C 1
ATOM 4023 O O . THR D 1 123 ? 60.476 -16.519 98.008 1.00 43.80 121 THR D O 1
ATOM 4027 N N . LEU D 1 124 ? 61.236 -14.680 99.069 1.00 44.57 122 LEU D N 1
ATOM 4028 C CA . LEU D 1 124 ? 60.106 -14.590 99.985 1.00 45.52 122 LEU D CA 1
ATOM 4029 C C . LEU D 1 124 ? 58.822 -14.213 99.231 1.00 47.56 122 LEU D C 1
ATOM 4030 O O . LEU D 1 124 ? 58.859 -13.483 98.236 1.00 47.55 122 LEU D O 1
ATOM 4035 N N . GLU D 1 125 ? 57.700 -14.751 99.690 1.00 49.59 123 GLU D N 1
ATOM 4036 C CA . GLU D 1 125 ? 56.388 -14.161 99.445 1.00 51.97 123 GLU D CA 1
ATOM 4037 C C . GLU D 1 125 ? 55.418 -14.681 100.515 1.00 52.62 123 GLU D C 1
ATOM 4038 O O . GLU D 1 125 ? 54.558 -13.900 101.005 1.00 54.06 123 GLU D O 1
#

Nearest PDB structures (foldseek):
  2o2a-assembly1_B  TM=1.002E+00  e=1.583E-20  Streptococcus agalactiae 2603V/R
  2hng-assembly1_A-2  TM=9.558E-01  e=2.393E-16  Streptococcus pneumoniae TIGR4
  5mtw-assembly1_D  TM=5.875E-01  e=2.056E-04  Mycobacterium tuberculosis H37Rv
  5mtw-assembly1_C  TM=5.092E-01  e=1.940E-04  Mycobacterium tuberculosis H37Rv
  1qyn-assembly1_C  TM=5.356E-01  e=5.198E-04  Escherichia coli

InterPro domains:
  IPR009530 Protein of unknown function DUF1149 [PF06619] (1-124)
  IPR009530 Protein of unknown function DUF1149 [PIRSF031568] (1-125)
  IPR035958 SecB-like superfamily [G3DSA:3.10.420.10] (1-126)
  IPR035958 SecB-like superfamily [SSF54611] (1-124)